Protein AF-0000000086527518 (afdb_homodimer)

Secondary structure (DSSP, 8-state):
----------GGGG----------------------------------S----PPP--SSS-HHHHHHHHHHHHHHS--BTTB--TTTTTHHHHHHHHTTSTGGGTGGGTTS-TT--SHHHHHHHTT--HHHHHHHHHHHHHHHHHHHHSS-GGGS-HHHHHHHHHHHHTT-S---SS-HHHHHHHHHHHHHHHHHS-GGGT-SGGGHHHHHHT-TTTSS-HHHHHHHHTS--S-----------/------------------------------------------------SS---PPP--SSS-HHHHHHHHHHHHHHS--BTTB--TTTTTHHHHHHHHTTSTGGGTGGGTT--TT--SHHHHHHHTT--HHHHHHHHHHHHHHHHHHHHSS-GGGS-HHHHHHHHHHHHTT-S---SS-HHHHHHHHHHHHHHHHHS-GGGT-SGGGHHHHHHT-TTTSS-HHHHHHHHTS--S-----------

Solvent-accessible surface area (backbone atoms only — not comparable to full-atom values): 28720 Å² total; per-residue (Å²): 135,86,81,78,83,85,77,86,76,82,77,74,72,72,72,61,71,46,54,46,79,71,82,68,85,77,73,76,81,73,75,78,73,82,78,78,79,82,87,75,80,76,80,80,75,83,76,63,85,80,52,29,69,44,81,84,77,69,84,69,47,51,72,70,53,43,43,35,48,46,48,48,37,33,66,65,36,49,62,54,90,79,41,78,16,25,50,78,18,26,15,54,50,15,48,37,54,45,52,74,34,57,60,20,70,41,62,42,62,78,64,53,49,90,61,55,72,48,61,69,43,58,35,51,74,68,71,41,33,54,48,50,41,51,56,42,31,53,54,26,47,28,52,42,26,33,74,75,70,70,37,44,55,55,74,47,56,70,71,58,44,48,51,52,54,35,26,19,60,73,49,66,43,85,51,53,98,40,62,36,37,52,40,40,45,49,53,53,49,44,42,54,48,14,34,67,36,64,46,52,56,40,4,6,44,89,36,46,52,41,38,67,73,62,39,53,65,44,79,33,55,53,53,56,37,58,62,44,62,74,43,67,57,83,66,68,61,80,77,81,72,78,70,83,122,136,86,78,78,84,80,83,74,77,82,74,94,87,83,80,78,76,78,77,76,79,76,82,82,76,85,85,76,73,82,72,77,77,79,74,77,76,78,84,71,76,70,78,75,69,83,72,60,87,79,55,80,69,74,81,83,77,68,84,69,48,51,72,70,54,42,43,36,49,44,47,51,37,31,68,65,36,50,61,51,81,72,40,79,16,24,52,77,19,26,15,54,52,14,48,39,52,46,53,74,35,57,60,21,69,40,62,43,63,77,63,53,51,93,58,54,72,49,59,68,44,58,33,51,74,67,72,41,33,54,46,50,40,51,58,43,32,54,53,26,47,28,52,41,26,32,75,76,70,70,35,44,54,55,74,48,55,70,71,56,43,47,50,52,54,35,27,18,59,72,50,67,43,82,50,53,99,41,62,35,36,52,38,40,45,49,53,52,50,45,42,54,49,14,35,67,37,63,46,56,56,42,4,7,43,90,36,47,52,40,39,66,74,63,38,52,65,44,78,33,56,53,54,57,37,58,63,42,62,75,42,68,58,81,73,66,72,78,75,78,74,77,71,84,121

Foldseek 3Di:
DDPDDDDPDDPPDPLDDLADDPPPPDPDPPPPDDDPDDPPPDDPPPPDVPRNHHDDDFDQDDPLLLLLLLLLQCLLFNDDPLFHGLNVQQLSVLVSLVCVDVQQVCNCVVVPPPPPPDLVVVCVVVVHGNSRLSVQQQVQLQVLCCVPPVGGLSPDDSVVVVVSLVCLCVQNRPTDPDRSNSSSRSSSVSSVCQQQDDCVSRGRPLVGVCVSVQHAPSVHHPVVSVVCVVPPPVPDDPPPPPPPD/DDDPDDPPPPDDDDCPDDPPVDDPDDPDDPPPDPPPPDPPPPPPPPQDPPNPPDDDDFDQDDPLLLLLLLLLQCLLFNDDPLFHGLNVQQLSVLVSLVCVDVQQVCNCVVVPPPPPPDLVVVCVVVVHGNSRLSVQQQVQLQVLCCVPPVGGLSPDDSVVVVVSLVCLCVQNRPTDPDRSNSSSRSSSVSSVCQQQDDCVSRGRPLVGVCVSVQHAPSVYHPVVSVVCVVPPPVPDDPPPPPPDD

Organism: NCBI:txid488447

InterPro domains:
  IPR006311 Twin-arginine translocation pathway, signal sequence [PS51318] (1-41)
  IPR027056 Gluconate 2-dehydrogenase subunit 3 [PF13618] (63-217)

Sequence (490 aa):
MSTPPDKPNSRRRFLRTSVALVPIASVAGCDLRSSSPSATTGNAPGASANAERAPYKPTFFDAKEWAFVQAAVDRLIPADAEGPGALESGVPEFIDRQMETPYAHGATWYMQGPFQQGVPELGYQLKLVPRDIYRLGIAAVNRYCEKTHGKAFADLDAPTRDTVLGALEKGGAQIDDVPPGVFFGQLLQNTREGYFCDPVHGGNHDMAAWKMIGFPGARADFMDFVNQNGKSYPYGPVSINGERSMSTPPDKPNSRRRFLRTSVALVPIASVAGCDLRSSSPSATTGNAPGASANAERAPYKPTFFDAKEWAFVQAAVDRLIPADAEGPGALESGVPEFIDRQMETPYAHGATWYMQGPFQQGVPELGYQLKLVPRDIYRLGIAAVNRYCEKTHGKAFADLDAPTRDTVLGALEKGGAQIDDVPPGVFFGQLLQNTREGYFCDPVHGGNHDMAAWKMIGFPGARADFMDFVNQNGKSYPYGPVSINGERS

Radius of gyration: 26.83 Å; Cα contacts (8 Å, |Δi|>4): 568; chains: 2; bounding box: 73×101×74 Å

pLDDT: mean 70.13, std 29.2, range [19.56, 98.94]

Structure (mmCIF, N/CA/C/O backbone):
data_AF-0000000086527518-model_v1
#
loop_
_entity.id
_entity.type
_entity.pdbx_description
1 polymer 'Gluconate 2-dehydrogenase subunit 3 family protein'
#
loop_
_atom_site.group_PDB
_atom_site.id
_atom_site.type_symbol
_atom_site.label_atom_id
_atom_site.label_alt_id
_atom_site.label_comp_id
_atom_site.label_asym_id
_atom_site.label_entity_id
_atom_site.label_seq_id
_atom_site.pdbx_PDB_ins_code
_atom_site.Cartn_x
_atom_site.Cartn_y
_atom_site.Cartn_z
_atom_site.occupancy
_atom_site.B_iso_or_equiv
_atom_site.auth_seq_id
_atom_site.auth_comp_id
_atom_site.auth_asym_id
_atom_site.auth_atom_id
_atom_site.pdbx_PDB_model_num
ATOM 1 N N . MET A 1 1 ? -40.781 20.953 40.094 1 28.11 1 MET A N 1
ATOM 2 C CA . MET A 1 1 ? -40.688 19.516 39.875 1 28.11 1 MET A CA 1
ATOM 3 C C . MET A 1 1 ? -39.312 19.156 39.281 1 28.11 1 MET A C 1
ATOM 5 O O . MET A 1 1 ? -38.969 19.672 38.219 1 28.11 1 MET A O 1
ATOM 9 N N . SER A 1 2 ? -38.219 18.625 40.031 1 30.77 2 SER A N 1
ATOM 10 C CA . SER A 1 2 ? -36.75 18.703 40.125 1 30.77 2 SER A CA 1
ATOM 11 C C . SER A 1 2 ? -36.062 17.812 39.094 1 30.77 2 SER A C 1
ATOM 13 O O . SER A 1 2 ? -36.125 16.594 39.188 1 30.77 2 SER A O 1
ATOM 15 N N . THR A 1 3 ? -36.094 18.172 37.719 1 32.34 3 THR A N 1
ATOM 16 C CA . THR A 1 3 ? -35.719 17.266 36.625 1 32.34 3 THR A CA 1
ATOM 17 C C . THR A 1 3 ? -34.25 16.812 36.812 1 32.34 3 THR A C 1
ATOM 19 O O . THR A 1 3 ? -33.375 17.641 36.969 1 32.34 3 THR A O 1
ATOM 22 N N . PRO A 1 4 ? -33.938 15.461 37.188 1 34.06 4 PRO A N 1
ATOM 23 C CA . PRO A 1 4 ? -32.719 14.82 37.625 1 34.06 4 PRO A CA 1
ATOM 24 C C . PRO A 1 4 ? -31.594 14.922 36.562 1 34.06 4 PRO A C 1
ATOM 26 O O . PRO A 1 4 ? -31.875 14.93 35.375 1 34.06 4 PRO A O 1
ATOM 29 N N . PRO A 1 5 ? -30.328 15.516 36.844 1 32.53 5 PRO A N 1
ATOM 30 C CA . PRO A 1 5 ? -29.156 15.844 36.031 1 32.53 5 PRO A CA 1
ATOM 31 C C . PRO A 1 5 ? -28.5 14.617 35.406 1 32.53 5 PRO A C 1
ATOM 33 O O . PRO A 1 5 ? -28.422 13.57 36.062 1 32.53 5 PRO A O 1
ATOM 36 N N . ASP A 1 6 ? -28.781 14.227 34.031 1 29.5 6 ASP A N 1
ATOM 37 C CA . ASP A 1 6 ? -28.344 13.086 33.25 1 29.5 6 ASP A CA 1
ATOM 38 C C . ASP A 1 6 ? -26.828 12.906 33.344 1 29.5 6 ASP A C 1
ATOM 40 O O . ASP A 1 6 ? -26.078 13.836 33.031 1 29.5 6 ASP A O 1
ATOM 44 N N . LYS A 1 7 ? -26.281 11.969 34.188 1 30.14 7 LYS A N 1
ATOM 45 C CA . LYS A 1 7 ? -24.953 11.539 34.625 1 30.14 7 LYS A CA 1
ATOM 46 C C . LYS A 1 7 ? -24.094 11.18 33.406 1 30.14 7 LYS A C 1
ATOM 48 O O . LYS A 1 7 ? -24.531 10.477 32.5 1 30.14 7 LYS A O 1
ATOM 53 N N . PRO A 1 8 ? -22.906 11.922 33.125 1 31.11 8 PRO A N 1
ATOM 54 C CA . PRO A 1 8 ? -21.891 11.828 32.094 1 31.11 8 PRO A CA 1
ATOM 55 C C . PRO A 1 8 ? -21.125 10.5 32.125 1 31.11 8 PRO A C 1
ATOM 57 O O . PRO A 1 8 ? -20.5 10.172 33.125 1 31.11 8 PRO A O 1
ATOM 60 N N . ASN A 1 9 ? -21.859 9.289 31.672 1 25.02 9 ASN A N 1
ATOM 61 C CA . ASN A 1 9 ? -21.297 7.945 31.766 1 25.02 9 ASN A CA 1
ATOM 62 C C . ASN A 1 9 ? -19.812 7.934 31.422 1 25.02 9 ASN A C 1
ATOM 64 O O . ASN A 1 9 ? -19.312 8.867 30.797 1 25.02 9 ASN A O 1
ATOM 68 N N . SER A 1 10 ? -19.156 6.742 31.766 1 26.62 10 SER A N 1
ATOM 69 C CA . SER A 1 10 ? -17.938 6.055 32.188 1 26.62 10 SER A CA 1
ATOM 70 C C . SER A 1 10 ? -17.016 5.789 30.984 1 26.62 10 SER A C 1
ATOM 72 O O . SER A 1 10 ? -16.484 4.688 30.844 1 26.62 10 SER A O 1
ATOM 74 N N . ARG A 1 11 ? -16.938 6.695 29.969 1 23.25 11 ARG A N 1
ATOM 75 C CA . ARG A 1 11 ? -16.203 6.312 28.766 1 23.25 11 ARG A CA 1
ATOM 76 C C . ARG A 1 11 ? -14.805 5.82 29.109 1 23.25 11 ARG A C 1
ATOM 78 O O . ARG A 1 11 ? -14.258 4.961 28.422 1 23.25 11 ARG A O 1
ATOM 85 N N . ARG A 1 12 ? -14.086 6.496 30 1 23.97 12 ARG A N 1
ATOM 86 C CA . ARG A 1 12 ? -12.648 6.594 29.734 1 23.97 12 ARG A CA 1
ATOM 87 C C . ARG A 1 12 ? -11.906 5.402 30.312 1 23.97 12 ARG A C 1
ATOM 89 O O . ARG A 1 12 ? -10.672 5.387 30.344 1 23.97 12 ARG A O 1
ATOM 96 N N . ARG A 1 13 ? -12.617 4.461 31.016 1 23.67 13 ARG A N 1
ATOM 97 C CA . ARG A 1 13 ? -11.711 3.852 31.984 1 23.67 13 ARG A CA 1
ATOM 98 C C . ARG A 1 13 ? -10.625 3.041 31.281 1 23.67 13 ARG A C 1
ATOM 100 O O . ARG A 1 13 ? -9.648 2.633 31.906 1 23.67 13 ARG A O 1
ATOM 107 N N . PHE A 1 14 ? -11.117 2.531 30.094 1 20.95 14 PHE A N 1
ATOM 108 C CA . PHE A 1 14 ? -10.539 1.222 29.812 1 20.95 14 PHE A CA 1
ATOM 109 C C . PHE A 1 14 ? -9.047 1.342 29.5 1 20.95 14 PHE A C 1
ATOM 111 O O . PHE A 1 14 ? -8.398 0.352 29.156 1 20.95 14 PHE A O 1
ATOM 118 N N . LEU A 1 15 ? -8.414 2.465 29.75 1 21.92 15 LEU A N 1
ATOM 119 C CA . LEU A 1 15 ? -7.195 2.623 28.953 1 21.92 15 LEU A CA 1
ATOM 120 C C . LEU A 1 15 ? -6.09 1.717 29.484 1 21.92 15 LEU A C 1
ATOM 122 O O . LEU A 1 15 ? -5.246 2.152 30.266 1 21.92 15 LEU A O 1
ATOM 126 N N . ARG A 1 16 ? -6.5 0.482 29.875 1 23.45 16 ARG A N 1
ATOM 127 C CA . ARG A 1 16 ? -5.492 -0.31 30.562 1 23.45 16 ARG A CA 1
ATOM 128 C C . ARG A 1 16 ? -4.176 -0.316 29.797 1 23.45 16 ARG A C 1
ATOM 130 O O . ARG A 1 16 ? -4.164 -0.185 28.578 1 23.45 16 ARG A O 1
ATOM 137 N N . THR A 1 17 ? -3.055 -0.355 30.531 1 22.8 17 THR A N 1
ATOM 138 C CA . THR A 1 17 ? -1.632 -0.038 30.562 1 22.8 17 THR A CA 1
ATOM 139 C C . THR A 1 17 ? -0.834 -1.02 29.719 1 22.8 17 THR A C 1
ATOM 141 O O . THR A 1 17 ? 0.375 -0.858 29.531 1 22.8 17 THR A O 1
ATOM 144 N N . SER A 1 18 ? -1.69 -1.906 28.984 1 21.02 18 SER A N 1
ATOM 145 C CA . SER A 1 18 ? -0.778 -3.043 28.922 1 21.02 18 SER A CA 1
ATOM 146 C C . SER A 1 18 ? 0.375 -2.781 27.969 1 21.02 18 SER A C 1
ATOM 148 O O . SER A 1 18 ? 0.159 -2.572 26.766 1 21.02 18 SER A O 1
ATOM 150 N N . VAL A 1 19 ? 1.29 -1.984 28.25 1 22.05 19 VAL A N 1
ATOM 151 C CA . VAL A 1 19 ? 2.361 -1.503 27.391 1 22.05 19 VAL A CA 1
ATOM 152 C C . VAL A 1 19 ? 3.293 -2.658 27.031 1 22.05 19 VAL A C 1
ATOM 154 O O . VAL A 1 19 ? 3.893 -3.281 27.906 1 22.05 19 VAL A O 1
ATOM 157 N N . ALA A 1 20 ? 2.803 -3.289 25.969 1 20.39 20 ALA A N 1
ATOM 158 C CA . ALA A 1 20 ? 3.561 -4.469 25.547 1 20.39 20 ALA A CA 1
ATOM 159 C C . ALA A 1 20 ? 5.004 -4.105 25.219 1 20.39 20 ALA A C 1
ATOM 161 O O . ALA A 1 20 ? 5.293 -2.969 24.844 1 20.39 20 ALA A O 1
ATOM 162 N N . LEU A 1 21 ? 5.797 -5.004 25.5 1 21.69 21 LEU A N 1
ATOM 163 C CA . LEU A 1 21 ? 7.215 -5.211 25.766 1 21.69 21 LEU A CA 1
ATOM 164 C C . LEU A 1 21 ? 8.016 -5.199 24.469 1 21.69 21 LEU A C 1
ATOM 166 O O . LEU A 1 21 ? 7.66 -5.879 23.5 1 21.69 21 LEU A O 1
ATOM 170 N N . VAL A 1 22 ? 8.195 -3.994 23.984 1 22.66 22 VAL A N 1
ATOM 171 C CA . VAL A 1 22 ? 8.906 -3.779 22.719 1 22.66 22 VAL A CA 1
ATOM 172 C C . VAL A 1 22 ? 10.242 -4.523 22.75 1 22.66 22 VAL A C 1
ATOM 174 O O . VAL A 1 22 ? 11.055 -4.324 23.672 1 22.66 22 VAL A O 1
ATOM 177 N N . PRO A 1 23 ? 10.359 -5.477 22.062 1 22.19 23 PRO A N 1
ATOM 178 C CA . PRO A 1 23 ? 11.562 -6.281 22.25 1 22.19 23 PRO A CA 1
ATOM 179 C C . PRO A 1 23 ? 12.82 -5.598 21.719 1 22.19 23 PRO A C 1
ATOM 181 O O . PRO A 1 23 ? 12.844 -5.129 20.578 1 22.19 23 PRO A O 1
ATOM 184 N N . ILE A 1 24 ? 13.438 -4.707 22.406 1 21.48 24 ILE A N 1
ATOM 185 C CA . ILE A 1 24 ? 14.555 -3.846 22.047 1 21.48 24 ILE A CA 1
ATOM 186 C C . ILE A 1 24 ? 15.789 -4.695 21.766 1 21.48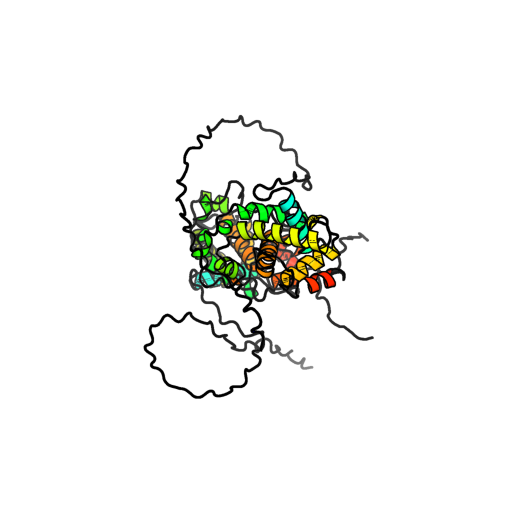 24 ILE A C 1
ATOM 188 O O . ILE A 1 24 ? 16.125 -5.598 22.547 1 21.48 24 ILE A O 1
ATOM 192 N N . ALA A 1 25 ? 16.125 -4.719 20.547 1 21.58 25 ALA A N 1
ATOM 193 C CA . ALA A 1 25 ? 17.297 -5.523 20.203 1 21.58 25 ALA A CA 1
ATOM 194 C C . ALA A 1 25 ? 18.5 -5.086 21.016 1 21.58 25 ALA A C 1
ATOM 196 O O . ALA A 1 25 ? 18.641 -3.908 21.344 1 21.58 25 ALA A O 1
ATOM 197 N N . SER A 1 26 ? 19.156 -6.105 21.781 1 22.83 26 SER A N 1
ATOM 198 C CA . SER A 1 26 ? 20.062 -6.379 22.891 1 22.83 26 SER A CA 1
ATOM 199 C C . SER A 1 26 ? 21.484 -5.953 22.562 1 22.83 26 SER A C 1
ATOM 201 O O . SER A 1 26 ? 22.094 -6.469 21.625 1 22.83 26 SER A O 1
ATOM 203 N N . VAL A 1 27 ? 21.703 -4.793 22.328 1 23.39 27 VAL A N 1
ATOM 204 C CA . VAL A 1 27 ? 23.094 -4.652 21.906 1 23.39 27 VAL A CA 1
ATOM 205 C C . VAL A 1 27 ? 24.016 -5.207 22.969 1 23.39 27 VAL A C 1
ATOM 207 O O . VAL A 1 27 ? 25.156 -5.594 22.688 1 23.39 27 VAL A O 1
ATOM 210 N N . ALA A 1 28 ? 23.891 -4.941 24.234 1 23.72 28 ALA A N 1
ATOM 211 C CA . ALA A 1 28 ? 25.078 -4.699 25.062 1 23.72 28 ALA A CA 1
ATOM 212 C C . ALA A 1 28 ? 25.781 -6.008 25.422 1 23.72 28 ALA A C 1
ATOM 214 O O . ALA A 1 28 ? 25.141 -7.059 25.484 1 23.72 28 ALA A O 1
ATOM 215 N N . GLY A 1 29 ? 27.266 -6.262 25.297 1 23.89 29 GLY A N 1
ATOM 216 C CA . GLY A 1 29 ? 28.25 -7.297 25.594 1 23.89 29 GLY A CA 1
ATOM 217 C C . GLY A 1 29 ? 28.141 -7.816 27.016 1 23.89 29 GLY A C 1
ATOM 218 O O . GLY A 1 29 ? 29.078 -8.453 27.516 1 23.89 29 GLY A O 1
ATOM 219 N N . CYS A 1 30 ? 26.922 -8.023 27.594 1 22.03 30 CYS A N 1
ATOM 220 C CA . CYS A 1 30 ? 27.047 -8.359 29 1 22.03 30 CYS A CA 1
ATOM 221 C C . CYS A 1 30 ? 27.781 -9.68 29.188 1 22.03 30 CYS A C 1
ATOM 223 O O . CYS A 1 30 ? 27.594 -10.617 28.422 1 22.03 30 CYS A O 1
ATOM 225 N N . ASP A 1 31 ? 28.953 -9.617 29.844 1 24.2 31 ASP A N 1
ATOM 226 C CA . ASP A 1 31 ? 29.719 -10.719 30.422 1 24.2 31 ASP A CA 1
ATOM 227 C C . ASP A 1 31 ? 28.828 -11.648 31.234 1 24.2 31 ASP A C 1
ATOM 229 O O . ASP A 1 31 ? 29.312 -12.438 32.031 1 24.2 31 ASP A O 1
ATOM 233 N N . LEU A 1 32 ? 27.547 -11.703 31.078 1 19.56 32 LEU A N 1
ATOM 234 C CA . LEU A 1 32 ? 26.938 -12.414 32.188 1 19.56 32 LEU A CA 1
ATOM 235 C C . LEU A 1 32 ? 27.328 -13.891 32.188 1 19.56 32 LEU A C 1
ATOM 237 O O . LEU A 1 32 ? 27.156 -14.562 31.156 1 19.56 32 LEU A O 1
ATOM 241 N N . ARG A 1 33 ? 28.297 -14.219 33.062 1 24.94 33 ARG A N 1
ATOM 242 C CA . ARG A 1 33 ? 28.688 -15.547 33.531 1 24.94 33 ARG A CA 1
ATOM 243 C C . ARG A 1 33 ? 27.453 -16.438 33.719 1 24.94 33 ARG A C 1
ATOM 245 O O . ARG A 1 33 ? 26.344 -15.945 33.875 1 24.94 33 ARG A O 1
ATOM 252 N N . SER A 1 34 ? 27.484 -17.922 33.719 1 22.2 34 SER A N 1
ATOM 253 C CA . SER A 1 34 ? 26.938 -19.266 33.531 1 22.2 34 SER A CA 1
ATOM 254 C C . SER A 1 34 ? 25.891 -19.578 34.594 1 22.2 34 SER A C 1
ATOM 256 O O . SER A 1 34 ? 25.359 -20.688 34.625 1 22.2 34 SER A O 1
ATOM 258 N N . SER A 1 35 ? 25.297 -18.578 35.438 1 23.95 35 SER A N 1
ATOM 259 C CA . SER A 1 35 ? 24.828 -19.406 36.531 1 23.95 35 SER A CA 1
ATOM 260 C C . SER A 1 35 ? 23.641 -20.266 36.125 1 23.95 35 SER A C 1
ATOM 262 O O . SER A 1 35 ? 22.906 -19.922 35.188 1 23.95 35 SER A O 1
ATOM 264 N N . SER A 1 36 ? 23.453 -21.531 36.625 1 24.36 36 SER A N 1
ATOM 265 C CA . SER A 1 36 ? 22.688 -22.75 36.438 1 24.36 36 SER A CA 1
ATOM 266 C C . SER A 1 36 ? 21.203 -22.516 36.719 1 24.36 36 SER A C 1
ATOM 268 O O . SER A 1 36 ? 20.422 -23.469 36.781 1 24.36 36 SER A O 1
ATOM 270 N N . PRO A 1 37 ? 20.516 -21.297 36.438 1 23.81 37 PRO A N 1
ATOM 271 C CA . PRO A 1 37 ? 19.359 -21.344 37.312 1 23.81 37 PRO A CA 1
ATOM 272 C C . PRO A 1 37 ? 18.375 -22.453 36.938 1 23.81 37 PRO A C 1
ATOM 274 O O . PRO A 1 37 ? 18.375 -22.922 35.812 1 23.81 37 PRO A O 1
ATOM 277 N N . SER A 1 38 ? 17.531 -22.953 37.875 1 24.88 38 SER A N 1
ATOM 278 C CA . SER A 1 38 ? 16.531 -24.016 38.094 1 24.88 38 SER A CA 1
ATOM 279 C C . SER A 1 38 ? 15.266 -23.734 37.281 1 24.88 38 SER A C 1
ATOM 281 O O . SER A 1 38 ? 14.859 -22.578 37.125 1 24.88 38 SER A O 1
ATOM 283 N N . ALA A 1 39 ? 14.656 -24.688 36.469 1 26.84 39 ALA A N 1
ATOM 284 C CA . ALA A 1 39 ? 13.602 -24.922 35.469 1 26.84 39 ALA A CA 1
ATOM 285 C C . ALA A 1 39 ? 12.234 -24.562 36.062 1 26.84 39 ALA A C 1
ATOM 287 O O . ALA A 1 39 ? 11.422 -25.438 36.344 1 26.84 39 ALA A O 1
ATOM 288 N N . THR A 1 40 ? 11.992 -23.312 36.719 1 24.95 40 THR A N 1
ATOM 289 C CA . THR A 1 40 ? 10.633 -23.312 37.25 1 24.95 40 THR A CA 1
ATOM 290 C C . THR A 1 40 ? 9.609 -23.203 36.125 1 24.95 40 THR A C 1
ATOM 292 O O . THR A 1 40 ? 9.82 -22.469 35.156 1 24.95 40 THR A O 1
ATOM 295 N N . THR A 1 41 ? 8.508 -24.047 35.969 1 26.3 41 THR A N 1
ATOM 296 C CA . THR A 1 41 ? 7.371 -24.406 35.125 1 26.3 41 THR A CA 1
ATOM 297 C C . THR A 1 41 ? 6.383 -23.25 35.031 1 26.3 41 THR A C 1
ATOM 299 O O . THR A 1 41 ? 5.234 -23.453 34.625 1 26.3 41 THR A O 1
ATOM 302 N N . GLY A 1 42 ? 6.824 -21.953 34.875 1 24.19 42 GLY A N 1
ATOM 303 C CA . GLY A 1 42 ? 5.762 -20.969 35.094 1 24.19 42 GLY A CA 1
ATOM 304 C C . GLY A 1 42 ? 4.68 -21.031 34.031 1 24.19 42 GLY A C 1
ATOM 305 O O . GLY A 1 42 ? 4.906 -21.562 32.938 1 24.19 42 GLY A O 1
ATOM 306 N N . ASN A 1 43 ? 3.309 -20.984 34.406 1 27.08 43 ASN A N 1
ATOM 307 C CA . ASN A 1 43 ? 1.975 -20.922 33.812 1 27.08 43 ASN A CA 1
ATOM 308 C C . ASN A 1 43 ? 1.852 -19.75 32.812 1 27.08 43 ASN A C 1
ATOM 310 O O . ASN A 1 43 ? 2.053 -18.594 33.188 1 27.08 43 ASN A O 1
ATOM 314 N N . ALA A 1 44 ? 2.041 -19.984 31.5 1 28.59 44 ALA A N 1
ATOM 315 C CA . ALA A 1 44 ? 1.973 -19.031 30.391 1 28.59 44 ALA A CA 1
ATOM 316 C C . ALA A 1 44 ? 0.641 -18.281 30.406 1 28.59 44 ALA A C 1
ATOM 318 O O . ALA A 1 44 ? -0.42 -18.906 30.25 1 28.59 44 ALA A O 1
ATOM 319 N N . PRO A 1 45 ? 0.456 -17.141 31.141 1 28.38 45 PRO A N 1
ATOM 320 C CA . PRO A 1 45 ? -0.833 -16.438 31.094 1 28.38 45 PRO A CA 1
ATOM 321 C C . PRO A 1 45 ? -1.281 -16.125 29.672 1 28.38 45 PRO A C 1
ATOM 323 O O . PRO A 1 45 ? -0.448 -16.016 28.766 1 28.38 45 PRO A O 1
ATOM 326 N N . GLY A 1 46 ? -2.471 -16.531 29.172 1 27.23 46 GLY A N 1
ATOM 327 C CA . GLY A 1 46 ? -3.229 -16.172 27.984 1 27.23 46 GLY A CA 1
ATOM 328 C C . GLY A 1 46 ? -3.203 -14.688 27.688 1 27.23 46 GLY A C 1
ATOM 329 O O . GLY A 1 46 ? -3.811 -13.891 28.406 1 27.23 46 GLY A O 1
ATOM 330 N N . ALA A 1 47 ? -2.156 -14.07 27.234 1 31.05 47 ALA A N 1
ATOM 331 C CA . ALA A 1 47 ? -2.025 -12.648 26.906 1 31.05 47 ALA A CA 1
ATOM 332 C C . ALA A 1 47 ? -3.166 -12.188 26 1 31.05 47 ALA A C 1
ATOM 334 O O . ALA A 1 47 ? -3.43 -12.797 24.953 1 31.05 47 ALA A O 1
ATOM 335 N N . SER A 1 48 ? -4.277 -11.703 26.5 1 32.5 48 SER A N 1
ATOM 336 C CA . SER A 1 48 ? -5.391 -11 25.875 1 32.5 48 SER A CA 1
ATOM 337 C C . SER A 1 48 ? -4.922 -10.164 24.688 1 32.5 48 SER A C 1
ATOM 339 O O . SER A 1 48 ? -3.922 -9.445 24.781 1 32.5 48 SER A O 1
ATOM 341 N N . ALA A 1 49 ? -5.23 -10.445 23.438 1 34.34 49 ALA A N 1
ATOM 342 C CA . ALA A 1 49 ? -4.918 -9.938 22.109 1 34.34 49 ALA A CA 1
ATOM 343 C C . ALA A 1 49 ? -4.879 -8.414 22.094 1 34.34 49 ALA A C 1
ATOM 345 O O . ALA A 1 49 ? -4.453 -7.809 21.109 1 34.34 49 ALA A O 1
ATOM 346 N N . ASN A 1 50 ? -5.809 -7.672 22.781 1 36.84 50 ASN A N 1
ATOM 347 C CA . ASN A 1 50 ? -5.723 -6.219 22.781 1 36.84 50 ASN A CA 1
ATOM 348 C C . ASN A 1 50 ? -4.473 -5.734 23.516 1 36.84 50 ASN A C 1
ATOM 350 O O . ASN A 1 50 ? -4.559 -5.246 24.641 1 36.84 50 ASN A O 1
ATOM 354 N N . ALA A 1 51 ? -3.523 -6.371 23.734 1 42.38 51 ALA A N 1
ATOM 355 C CA . ALA A 1 51 ? -2.365 -5.914 24.5 1 42.38 51 ALA A CA 1
ATOM 356 C C . ALA A 1 51 ? -1.975 -4.492 24.109 1 42.38 51 ALA A C 1
ATOM 358 O O . ALA A 1 51 ? -1.905 -4.164 22.922 1 42.38 51 ALA A O 1
ATOM 359 N N . GLU A 1 52 ? -2.33 -3.439 24.844 1 54.69 52 GLU A N 1
ATOM 360 C CA . GLU A 1 52 ? -2.01 -2.023 24.703 1 54.69 52 GLU A CA 1
ATOM 361 C C . GLU A 1 52 ? -0.606 -1.834 24.125 1 54.69 52 GLU A C 1
ATOM 363 O O . GLU A 1 52 ? 0.382 -2.205 24.766 1 54.69 52 GLU A O 1
ATOM 368 N N . ARG A 1 53 ? -0.529 -1.891 22.797 1 69.19 53 ARG A N 1
ATOM 369 C CA . ARG A 1 53 ? 0.747 -1.595 22.156 1 69.19 53 ARG A CA 1
ATOM 370 C C . ARG A 1 53 ? 1.398 -0.362 22.781 1 69.19 53 ARG A C 1
ATOM 372 O O . ARG A 1 53 ? 0.723 0.633 23.047 1 69.19 53 ARG A O 1
ATOM 379 N N . ALA A 1 54 ? 2.627 -0.614 23.281 1 77.06 54 ALA A N 1
ATOM 380 C CA . ALA A 1 54 ? 3.375 0.545 23.75 1 77.06 54 ALA A CA 1
ATOM 381 C C . ALA A 1 54 ? 3.338 1.683 22.734 1 77.06 54 ALA A C 1
ATOM 383 O O . ALA A 1 54 ? 3.361 1.444 21.531 1 77.06 54 ALA A O 1
ATOM 384 N N . PRO A 1 55 ? 3.195 2.842 23.266 1 88.25 55 PRO A N 1
ATOM 385 C CA . PRO A 1 55 ? 3.158 3.982 22.359 1 88.25 55 PRO A CA 1
ATOM 386 C C . PRO A 1 55 ? 4.426 4.105 21.516 1 88.25 55 PRO A C 1
ATOM 388 O O . PRO A 1 55 ? 5.535 3.963 22.031 1 88.25 55 PRO A O 1
ATOM 391 N N . TYR A 1 56 ? 4.227 4.238 20.344 1 94.06 56 TYR A N 1
ATOM 392 C CA . TYR A 1 56 ? 5.324 4.449 19.406 1 94.06 56 TYR A CA 1
ATOM 393 C C . TYR A 1 56 ? 5.984 5.805 19.625 1 94.06 56 TYR A C 1
ATOM 395 O O . TYR A 1 56 ? 5.297 6.812 19.828 1 94.06 56 TYR A O 1
ATOM 403 N N . LYS A 1 57 ? 7.332 5.836 19.625 1 95.25 57 LYS A N 1
ATOM 404 C CA . LYS A 1 57 ? 8.102 7.074 19.688 1 95.25 57 LYS A CA 1
ATOM 405 C C . LYS A 1 57 ? 8.711 7.406 18.328 1 95.25 57 LYS A C 1
ATOM 407 O O . LYS A 1 57 ? 9.617 6.711 17.875 1 95.25 57 LYS A O 1
ATOM 412 N N . PRO A 1 58 ? 8.312 8.477 17.734 1 97.25 58 PRO A N 1
ATOM 413 C CA . PRO A 1 58 ? 8.836 8.805 16.406 1 97.25 58 PRO A CA 1
ATOM 414 C C . PRO A 1 58 ? 10.328 9.102 16.422 1 97.25 58 PRO A C 1
ATOM 416 O O . PRO A 1 58 ? 10.852 9.641 17.391 1 97.25 58 PRO A O 1
ATOM 419 N N . THR A 1 59 ? 11.008 8.805 15.344 1 96.75 59 THR A N 1
ATOM 420 C CA . THR A 1 59 ? 12.438 9.055 15.211 1 96.75 59 THR A CA 1
ATOM 421 C C . THR A 1 59 ? 12.695 10.258 14.305 1 96.75 59 THR A C 1
ATOM 423 O O . THR A 1 59 ? 13.703 10.945 14.453 1 96.75 59 THR A O 1
ATOM 426 N N . PHE A 1 60 ? 11.875 10.492 13.414 1 97.81 60 PHE A N 1
ATOM 427 C CA . PHE A 1 60 ? 12.055 11.578 12.461 1 97.81 60 PHE A CA 1
ATOM 428 C C . PHE A 1 60 ? 11.375 12.852 12.953 1 97.81 60 PHE A C 1
ATOM 430 O O . PHE A 1 60 ? 11.984 13.922 12.969 1 97.81 60 PHE A O 1
ATOM 437 N N . PHE A 1 61 ? 10.133 12.742 13.336 1 98.62 61 PHE A N 1
ATOM 438 C CA . PHE A 1 61 ? 9.352 13.914 13.711 1 98.62 61 PHE A CA 1
ATOM 439 C C . PHE A 1 61 ? 9.672 14.336 15.141 1 98.62 61 PHE A C 1
ATOM 441 O O . PHE A 1 61 ? 9.805 13.492 16.031 1 98.62 61 PHE A O 1
ATOM 448 N N . ASP A 1 62 ? 9.789 15.578 15.328 1 98.38 62 ASP A N 1
ATOM 449 C CA . ASP A 1 62 ? 9.828 16.062 16.703 1 98.38 62 ASP A CA 1
ATOM 450 C C . ASP A 1 62 ? 8.422 16.109 17.312 1 98.38 62 ASP A C 1
ATOM 452 O O . ASP A 1 62 ? 7.449 15.719 16.656 1 98.38 62 ASP A O 1
ATOM 456 N N . ALA A 1 63 ? 8.305 16.516 18.516 1 98 63 ALA A N 1
ATOM 457 C CA . ALA A 1 63 ? 7.047 16.422 19.25 1 98 63 ALA A CA 1
ATOM 458 C C . ALA A 1 63 ? 5.949 17.234 18.578 1 98 63 ALA A C 1
ATOM 460 O O . ALA A 1 63 ? 4.805 16.797 18.484 1 98 63 ALA A O 1
ATOM 461 N N . LYS A 1 64 ? 6.266 18.484 18.188 1 98.06 64 LYS A N 1
ATOM 462 C CA . LYS A 1 64 ? 5.281 19.344 17.547 1 98.06 64 LYS A CA 1
ATOM 463 C C . LYS A 1 64 ? 4.855 18.781 16.203 1 98.06 64 LYS A C 1
ATOM 465 O O . LYS A 1 64 ? 3.668 18.766 15.867 1 98.06 64 LYS A O 1
ATOM 470 N N . GLU A 1 65 ? 5.797 18.328 15.438 1 98.81 65 GLU A N 1
ATOM 471 C CA . GLU A 1 65 ? 5.52 17.719 14.141 1 98.81 65 GLU A CA 1
ATOM 472 C C . GLU A 1 65 ? 4.68 16.453 14.281 1 98.81 65 GLU A C 1
ATOM 474 O O . GLU A 1 65 ? 3.779 16.203 13.484 1 98.81 65 GLU A O 1
ATOM 479 N N . TRP A 1 66 ? 5.027 15.711 15.281 1 98.69 66 TRP A N 1
ATOM 480 C CA . TRP A 1 66 ? 4.312 14.469 15.547 1 98.69 66 TRP A CA 1
ATOM 481 C C . TRP A 1 66 ? 2.85 14.742 15.875 1 98.69 66 TRP A C 1
ATOM 483 O O . TRP A 1 66 ? 1.955 14.07 15.359 1 98.69 66 TRP A O 1
ATOM 493 N N . ALA A 1 67 ? 2.652 15.727 16.703 1 98.69 67 ALA A N 1
ATOM 494 C CA . ALA A 1 67 ? 1.285 16.125 17.031 1 98.69 67 ALA A CA 1
ATOM 495 C C . ALA A 1 67 ? 0.519 16.547 15.789 1 98.69 67 ALA A C 1
ATOM 497 O O . ALA A 1 67 ? -0.663 16.234 15.641 1 98.69 67 ALA A O 1
ATOM 498 N N . PHE A 1 68 ? 1.196 17.266 14.914 1 98.94 68 PHE A N 1
ATOM 499 C CA . PHE A 1 68 ? 0.597 17.672 13.648 1 98.94 68 PHE A CA 1
ATOM 500 C C . PHE A 1 68 ? 0.173 16.469 12.828 1 98.94 68 PHE A C 1
ATOM 502 O O . PHE A 1 68 ? -0.967 16.391 12.367 1 98.94 68 PHE A O 1
ATOM 509 N N . VAL A 1 69 ? 1.087 15.5 12.602 1 98.88 69 VAL A N 1
ATOM 510 C CA . VAL A 1 69 ? 0.847 14.328 11.758 1 98.88 69 VAL A CA 1
ATOM 511 C C . VAL A 1 69 ? -0.323 13.523 12.32 1 98.88 69 VAL A C 1
ATOM 513 O O . VAL A 1 69 ? -1.206 13.094 11.57 1 98.88 69 VAL A O 1
ATOM 516 N N . GLN A 1 70 ? -0.351 13.359 13.609 1 98.69 70 GLN A N 1
ATOM 517 C CA . GLN A 1 70 ? -1.437 12.617 14.242 1 98.69 70 GLN A CA 1
ATOM 518 C C . GLN A 1 70 ? -2.781 13.297 14 1 98.69 70 GLN A C 1
ATOM 520 O O . GLN A 1 70 ? -3.754 12.641 13.625 1 98.69 70 GLN A O 1
ATOM 525 N N . ALA A 1 71 ? -2.781 14.586 14.203 1 98.75 71 ALA A N 1
ATOM 526 C CA . ALA A 1 71 ? -4.023 15.328 14.023 1 98.75 71 ALA A CA 1
ATOM 527 C C . ALA A 1 71 ? -4.473 15.297 12.562 1 98.75 71 ALA A C 1
ATOM 529 O O . ALA A 1 71 ? -5.668 15.18 12.281 1 98.75 71 ALA A O 1
ATOM 530 N N . ALA A 1 72 ? -3.545 15.422 11.664 1 98.56 72 ALA A N 1
ATOM 531 C CA . ALA A 1 72 ? -3.865 15.5 10.234 1 98.56 72 ALA A CA 1
ATOM 532 C C . ALA A 1 72 ? -4.414 14.172 9.727 1 98.56 72 ALA A C 1
ATOM 534 O O . ALA A 1 72 ? -5.453 14.141 9.062 1 98.56 72 ALA A O 1
ATOM 535 N N . VAL A 1 73 ? -3.756 13.016 10.023 1 97.69 73 VAL A N 1
ATOM 536 C CA . VAL A 1 73 ? -4.18 11.727 9.492 1 97.69 73 VAL A CA 1
ATOM 537 C C . VAL A 1 73 ? -5.535 11.344 10.078 1 97.69 73 VAL A C 1
ATOM 539 O O . VAL A 1 73 ? -6.34 10.68 9.422 1 97.69 73 VAL A O 1
ATOM 542 N N . ASP A 1 74 ? -5.789 11.812 11.328 1 96.81 74 ASP A N 1
ATOM 543 C CA . ASP A 1 74 ? -7.074 11.57 11.977 1 96.81 74 ASP A CA 1
ATOM 544 C C . ASP A 1 74 ? -8.219 12.195 11.18 1 96.81 74 ASP A C 1
ATOM 546 O O . ASP A 1 74 ? -9.32 11.641 11.133 1 96.81 74 ASP A O 1
ATOM 550 N N . ARG A 1 75 ? -7.961 13.305 10.578 1 95.94 75 ARG A N 1
ATOM 551 C CA . ARG A 1 75 ? -8.984 13.977 9.781 1 95.94 75 ARG A CA 1
ATOM 552 C C . ARG A 1 75 ? -9.078 13.375 8.383 1 95.94 75 ARG A C 1
ATOM 554 O O . ARG A 1 75 ? -10.164 13.312 7.801 1 95.94 75 ARG A O 1
ATOM 561 N N . LEU A 1 76 ? -7.961 12.961 7.852 1 94.12 76 LEU A N 1
ATOM 562 C CA . LEU A 1 76 ? -7.93 12.461 6.484 1 94.12 76 LEU A CA 1
ATOM 563 C C . LEU A 1 76 ? -8.672 11.133 6.375 1 94.12 76 LEU A C 1
ATOM 565 O O . LEU A 1 76 ? -9.383 10.891 5.395 1 94.12 76 LEU A O 1
ATOM 569 N N . ILE A 1 77 ? -8.469 10.234 7.328 1 90.56 77 ILE A N 1
ATOM 570 C CA . ILE A 1 77 ? -9.219 8.984 7.445 1 90.56 77 ILE A CA 1
ATOM 571 C C . ILE A 1 77 ? -9.688 8.805 8.883 1 90.56 77 ILE A C 1
ATOM 573 O O . ILE A 1 77 ? -9.023 8.133 9.68 1 90.56 77 ILE A O 1
ATOM 577 N N . PRO A 1 78 ? -10.836 9.352 9.188 1 91.56 78 PRO A N 1
ATOM 578 C CA . PRO A 1 78 ? -11.352 9.258 10.555 1 91.56 78 PRO A CA 1
ATOM 579 C C . PRO A 1 78 ? -11.914 7.875 10.883 1 91.56 78 PRO A C 1
ATOM 581 O O . PRO A 1 78 ? -12.273 7.121 9.969 1 91.56 78 PRO A O 1
ATOM 584 N N . ALA A 1 79 ? -11.883 7.559 12.078 1 87.56 79 ALA A N 1
ATOM 585 C CA . ALA A 1 79 ? -12.625 6.375 12.516 1 87.56 79 ALA A CA 1
ATOM 586 C C . ALA A 1 79 ? -14.125 6.555 12.273 1 87.56 79 ALA A C 1
ATOM 588 O O . ALA A 1 79 ? -14.648 7.664 12.391 1 87.56 79 ALA A O 1
ATOM 589 N N . ASP A 1 80 ? -14.703 5.445 11.891 1 81.56 80 ASP A N 1
ATOM 590 C CA . ASP A 1 80 ? -16.156 5.461 11.75 1 81.56 80 ASP A CA 1
ATOM 591 C C . ASP A 1 80 ? -16.766 4.113 12.141 1 81.56 80 ASP A C 1
ATOM 593 O O . ASP A 1 80 ? -16.094 3.295 12.781 1 81.56 80 ASP A O 1
ATOM 597 N N . ALA A 1 81 ? -18.031 3.975 11.922 1 75.25 81 ALA A N 1
ATOM 598 C CA . ALA A 1 81 ? -18.734 2.766 12.32 1 75.25 81 ALA A CA 1
ATOM 599 C C . ALA A 1 81 ? -18.203 1.543 11.578 1 75.25 81 ALA A C 1
ATOM 601 O O . ALA A 1 81 ? -18.328 0.414 12.062 1 75.25 81 ALA A O 1
ATOM 602 N N . GLU A 1 82 ? -17.562 1.805 10.539 1 70.62 82 GLU A N 1
ATOM 603 C CA . GLU A 1 82 ? -17.109 0.701 9.695 1 70.62 82 GLU A CA 1
ATOM 604 C C . GLU A 1 82 ? -15.734 0.197 10.141 1 70.62 82 GLU A C 1
ATOM 606 O O . GLU A 1 82 ? -15.367 -0.948 9.867 1 70.62 82 GLU A O 1
ATOM 611 N N . GLY A 1 83 ? -15.016 1.063 10.766 1 77.44 83 GLY A N 1
ATOM 612 C CA . GLY A 1 83 ? -13.711 0.57 11.195 1 77.44 83 GLY A CA 1
ATOM 613 C C . GLY A 1 83 ? -12.812 1.657 11.75 1 77.44 83 GLY A C 1
ATOM 614 O O . GLY A 1 83 ? -13.219 2.818 11.836 1 77.44 83 GLY A O 1
ATOM 615 N N . PRO A 1 84 ? -11.688 1.223 12.164 1 88.31 84 PRO A N 1
ATOM 616 C CA . PRO A 1 84 ? -10.734 2.188 12.719 1 88.31 84 PRO A CA 1
ATOM 617 C C . PRO A 1 84 ? -10.234 3.186 11.68 1 88.31 84 PRO A C 1
ATOM 619 O O . PRO A 1 84 ? -10.227 2.887 10.484 1 88.31 84 PRO A O 1
ATOM 622 N N . GLY A 1 85 ? -9.852 4.371 12.156 1 91.56 85 GLY A N 1
ATOM 623 C CA . GLY A 1 85 ? -9.266 5.391 11.305 1 91.56 85 GLY A CA 1
ATOM 624 C C . GLY A 1 85 ? -7.758 5.262 11.164 1 91.56 85 GLY A C 1
ATOM 625 O O . GLY A 1 85 ? -7.172 4.27 11.609 1 91.56 85 GLY A O 1
ATOM 626 N N . ALA A 1 86 ? -7.207 6.227 10.477 1 95.12 86 ALA A N 1
ATOM 627 C CA . ALA A 1 86 ? -5.773 6.242 10.195 1 95.12 86 ALA A CA 1
ATOM 628 C C . ALA A 1 86 ? -4.965 6.301 11.484 1 95.12 86 ALA A C 1
ATOM 630 O O . ALA A 1 86 ? -3.916 5.656 11.602 1 95.12 86 ALA A O 1
ATOM 631 N N . LEU A 1 87 ? -5.461 7.098 12.461 1 96.25 87 LEU A N 1
ATOM 632 C CA . LEU A 1 87 ? -4.734 7.242 13.719 1 96.25 87 LEU A CA 1
ATOM 633 C C . LEU A 1 87 ? -4.648 5.91 14.453 1 96.25 87 LEU A C 1
ATOM 635 O O . LEU A 1 87 ? -3.555 5.453 14.797 1 96.25 87 LEU A O 1
ATOM 639 N N . GLU A 1 88 ? -5.742 5.203 14.578 1 94.31 88 GLU A N 1
ATOM 640 C CA . GLU A 1 88 ? -5.828 3.945 15.312 1 94.31 88 GLU A CA 1
ATOM 641 C C . GLU A 1 88 ? -5.117 2.818 14.57 1 94.31 88 GLU A C 1
ATOM 643 O O . GLU A 1 88 ? -4.672 1.847 15.18 1 94.31 88 GLU A O 1
ATOM 648 N N . SER A 1 89 ? -4.988 3.01 13.273 1 94.81 89 SER A N 1
ATOM 649 C CA . SER A 1 89 ? -4.387 1.968 12.453 1 94.81 89 SER A CA 1
ATOM 650 C C . SER A 1 89 ? -2.869 2.115 12.391 1 94.81 89 SER A C 1
ATOM 652 O O . SER A 1 89 ? -2.186 1.307 11.758 1 94.81 89 SER A O 1
ATOM 654 N N . GLY A 1 90 ? -2.303 3.123 13.047 1 97.06 90 GLY A N 1
ATOM 655 C CA . GLY A 1 90 ? -0.855 3.244 13.125 1 97.06 90 GLY A CA 1
ATOM 656 C C . GLY A 1 90 ? -0.254 4.008 11.961 1 97.06 90 GLY A C 1
ATOM 657 O O . GLY A 1 90 ? 0.966 4.02 11.781 1 97.06 90 GLY A O 1
ATOM 658 N N . VAL A 1 91 ? -1.054 4.727 11.211 1 97.38 91 VAL A N 1
ATOM 659 C CA . VAL A 1 91 ? -0.601 5.418 10.008 1 97.38 91 VAL A CA 1
ATOM 660 C C . VAL A 1 91 ? 0.507 6.406 10.367 1 97.38 91 VAL A C 1
ATOM 662 O O . VAL A 1 91 ? 1.494 6.535 9.641 1 97.38 91 VAL A O 1
ATOM 665 N N . PRO A 1 92 ? 0.483 7.145 11.516 1 98.56 92 PRO A N 1
ATOM 666 C CA . PRO A 1 92 ? 1.6 8.031 11.836 1 98.56 92 PRO A CA 1
ATOM 667 C C . PRO A 1 92 ? 2.932 7.297 11.945 1 98.56 92 PRO A C 1
ATOM 669 O O . PRO A 1 92 ? 3.959 7.797 11.484 1 98.56 92 PRO A O 1
ATOM 672 N N . GLU A 1 93 ? 2.877 6.145 12.594 1 97.5 93 GLU A N 1
ATOM 673 C CA . GLU A 1 93 ? 4.09 5.34 12.703 1 97.5 93 GLU A CA 1
ATOM 674 C C . GLU A 1 93 ? 4.637 4.973 11.328 1 97.5 93 GLU A C 1
ATOM 676 O O . GLU A 1 93 ? 5.84 5.086 11.078 1 97.5 93 GLU A O 1
ATOM 681 N N . PHE A 1 94 ? 3.777 4.555 10.445 1 96.25 94 PHE A N 1
ATOM 682 C CA . PHE A 1 94 ? 4.188 4.258 9.078 1 96.25 94 PHE A CA 1
ATOM 683 C C . PHE A 1 94 ? 4.879 5.457 8.445 1 96.25 94 PHE A C 1
ATOM 685 O O . PHE A 1 94 ? 5.957 5.32 7.859 1 96.25 94 PHE A O 1
ATOM 692 N N . ILE A 1 95 ? 4.254 6.625 8.547 1 97.62 95 ILE A N 1
ATOM 693 C CA . ILE A 1 95 ? 4.797 7.82 7.906 1 97.62 95 ILE A CA 1
ATOM 694 C C . ILE A 1 95 ? 6.172 8.141 8.492 1 97.62 95 ILE A C 1
ATOM 696 O O . ILE A 1 95 ? 7.109 8.453 7.758 1 97.62 95 ILE A O 1
ATOM 700 N N . ASP A 1 96 ? 6.293 8.07 9.82 1 98.25 96 ASP A N 1
ATOM 701 C CA . ASP A 1 96 ? 7.586 8.32 10.453 1 98.25 96 ASP A CA 1
ATOM 702 C C . ASP A 1 96 ? 8.648 7.352 9.945 1 98.25 96 ASP A C 1
ATOM 704 O O . ASP A 1 96 ? 9.75 7.762 9.578 1 98.25 96 ASP A O 1
ATOM 708 N N . ARG A 1 97 ? 8.312 6.102 9.891 1 94.06 97 ARG A N 1
ATOM 709 C CA . ARG A 1 97 ? 9.25 5.078 9.438 1 94.06 97 ARG A CA 1
ATOM 710 C C . ARG A 1 97 ? 9.633 5.297 7.973 1 94.06 97 ARG A C 1
ATOM 712 O O . ARG A 1 97 ? 10.781 5.078 7.586 1 94.06 97 ARG A O 1
ATOM 719 N N . GLN A 1 98 ? 8.688 5.711 7.184 1 92.5 98 GLN A N 1
ATOM 720 C CA . GLN A 1 98 ? 8.945 5.965 5.77 1 92.5 98 GLN A CA 1
ATOM 721 C C . GLN A 1 98 ? 10 7.051 5.582 1 92.5 98 GLN A C 1
ATOM 723 O O . GLN A 1 98 ? 10.75 7.035 4.602 1 92.5 98 GLN A O 1
ATOM 728 N N . MET A 1 99 ? 10.109 7.969 6.508 1 95.06 99 MET A N 1
ATOM 729 C CA . MET A 1 99 ? 11.031 9.086 6.387 1 95.06 99 MET A CA 1
ATOM 730 C C . MET A 1 99 ? 12.469 8.633 6.613 1 95.06 99 MET A C 1
ATOM 732 O O . MET A 1 99 ? 13.414 9.391 6.375 1 95.06 99 MET A O 1
ATOM 736 N N . GLU A 1 100 ? 12.633 7.391 6.992 1 90.25 100 GLU A N 1
ATOM 737 C CA . GLU A 1 100 ? 13.969 6.836 7.176 1 90.25 100 GLU A CA 1
ATOM 738 C C . GLU A 1 100 ? 14.359 5.941 6 1 90.25 100 GLU A C 1
ATOM 740 O O . GLU A 1 100 ? 15.445 5.352 5.996 1 90.25 100 GLU A O 1
ATOM 745 N N . THR A 1 101 ? 13.539 5.906 5.016 1 83.5 101 THR A N 1
ATOM 746 C CA . THR A 1 101 ? 13.773 5.055 3.855 1 83.5 101 THR A CA 1
ATOM 747 C C . THR A 1 101 ? 14.492 5.828 2.754 1 83.5 101 THR A C 1
ATOM 749 O O . THR A 1 101 ? 14.523 7.059 2.768 1 83.5 101 THR A O 1
ATOM 752 N N . PRO A 1 102 ? 15.016 5.09 1.729 1 78.75 102 PRO A N 1
ATOM 753 C CA . PRO A 1 102 ? 15.633 5.766 0.585 1 78.75 102 PRO A CA 1
ATOM 754 C C . PRO A 1 102 ? 14.664 6.68 -0.154 1 78.75 102 PRO A C 1
ATOM 756 O O . PRO A 1 102 ? 15.055 7.746 -0.637 1 78.75 102 PRO A O 1
ATOM 759 N N . TYR A 1 103 ? 13.461 6.344 -0.208 1 77.12 103 TYR A N 1
ATOM 760 C CA . TYR A 1 103 ? 12.406 7.172 -0.782 1 77.12 103 TYR A CA 1
ATOM 761 C C . TYR A 1 103 ? 12.422 8.57 -0.178 1 77.12 103 TYR A C 1
ATOM 763 O O . TYR A 1 103 ? 12.414 9.562 -0.904 1 77.12 103 TYR A O 1
ATOM 771 N N . ALA A 1 104 ? 12.492 8.609 1.1 1 88.69 104 ALA A N 1
ATOM 772 C CA . ALA A 1 104 ? 12.336 9.867 1.819 1 88.69 104 ALA A CA 1
ATOM 773 C C . ALA A 1 104 ? 13.57 10.75 1.651 1 88.69 104 ALA A C 1
ATOM 775 O O . ALA A 1 104 ? 13.523 11.953 1.901 1 88.69 104 ALA A O 1
ATOM 776 N N . HIS A 1 105 ? 14.633 10.031 1.21 1 86.69 105 HIS A N 1
ATOM 777 C CA . HIS A 1 105 ? 15.883 10.75 0.964 1 86.69 105 HIS A CA 1
ATOM 778 C C . HIS A 1 105 ? 16.062 11.055 -0.52 1 86.69 105 HIS A C 1
ATOM 780 O O . HIS A 1 105 ? 17.109 11.547 -0.936 1 86.69 105 HIS A O 1
ATOM 786 N N . GLY A 1 106 ? 15.07 10.695 -1.289 1 76.75 106 GLY A N 1
ATOM 787 C CA . GLY A 1 106 ? 15.07 11.07 -2.695 1 76.75 106 GLY A CA 1
ATOM 788 C C . GLY A 1 106 ? 15.734 10.039 -3.586 1 76.75 106 GLY A C 1
ATOM 789 O O . GLY A 1 106 ? 15.992 10.305 -4.762 1 76.75 106 GLY A O 1
ATOM 790 N N . ALA A 1 107 ? 16.188 8.953 -3.072 1 68.88 107 ALA A N 1
ATOM 791 C CA . ALA A 1 107 ? 16.953 7.953 -3.824 1 68.88 107 ALA A CA 1
ATOM 792 C C . ALA A 1 107 ? 16.094 7.352 -4.941 1 68.88 107 ALA A C 1
ATOM 794 O O . ALA A 1 107 ? 16.641 6.848 -5.934 1 68.88 107 ALA A O 1
ATOM 795 N N . THR A 1 108 ? 14.867 7.352 -4.781 1 61.09 108 THR A N 1
ATOM 796 C CA . THR A 1 108 ? 14.047 6.668 -5.777 1 61.09 108 THR A CA 1
ATOM 797 C C . THR A 1 108 ? 13.695 7.609 -6.926 1 61.09 108 THR A C 1
ATOM 799 O O . THR A 1 108 ? 12.969 7.227 -7.848 1 61.09 108 THR A O 1
ATOM 802 N N . TRP A 1 109 ? 14.148 8.789 -6.832 1 59.78 109 TRP A N 1
ATOM 803 C CA . TRP A 1 109 ? 13.844 9.734 -7.898 1 59.78 109 TRP A CA 1
ATOM 804 C C . TRP A 1 109 ? 14.359 9.227 -9.242 1 59.78 109 TRP A C 1
ATOM 806 O O . TRP A 1 109 ? 13.703 9.398 -10.273 1 59.78 109 TRP A O 1
ATOM 816 N N . TYR A 1 110 ? 15.43 8.578 -9.078 1 51.91 110 TYR A N 1
ATOM 817 C CA . TYR A 1 110 ? 16.031 8.094 -10.312 1 51.91 110 TYR A CA 1
ATOM 818 C C . TYR A 1 110 ? 15.32 6.848 -10.812 1 51.91 110 TYR A C 1
ATOM 820 O O . TYR A 1 110 ? 15.43 6.496 -11.992 1 51.91 110 TYR A O 1
ATOM 828 N N . MET A 1 111 ? 14.742 6.195 -9.898 1 52.44 111 MET A N 1
ATOM 829 C CA . MET A 1 111 ? 14.102 4.934 -10.258 1 52.44 111 MET A CA 1
ATOM 830 C C . MET A 1 111 ? 12.695 5.172 -10.789 1 52.44 111 MET A C 1
ATOM 832 O O . MET A 1 111 ? 12.07 4.262 -11.336 1 52.44 111 MET A O 1
ATOM 836 N N . GLN A 1 112 ? 12.18 6.301 -10.336 1 49.38 112 GLN A N 1
ATOM 837 C CA . GLN A 1 112 ? 10.82 6.574 -10.789 1 49.38 112 GLN A CA 1
ATOM 838 C C . GLN A 1 112 ? 10.75 6.648 -12.305 1 49.38 112 GLN A C 1
ATOM 840 O O . GLN A 1 112 ? 11.453 7.441 -12.93 1 49.38 112 GLN A O 1
ATOM 845 N N . GLY A 1 113 ? 10.734 5.504 -12.836 1 45.25 113 GLY A N 1
ATOM 846 C CA . GLY A 1 113 ? 10.539 5.465 -14.273 1 45.25 113 GLY A CA 1
ATOM 847 C C . GLY A 1 113 ? 9.516 6.477 -14.766 1 45.25 113 GLY A C 1
ATOM 848 O O . GLY A 1 113 ? 8.797 7.07 -13.961 1 45.25 113 GLY A O 1
ATOM 849 N N . PRO A 1 114 ? 9.602 6.832 -16.031 1 43.25 114 PRO A N 1
ATOM 850 C CA . PRO A 1 114 ? 8.727 7.828 -16.656 1 43.25 114 PRO A CA 1
ATOM 851 C C . PRO A 1 114 ? 7.262 7.656 -16.266 1 43.25 114 PRO A C 1
ATOM 853 O O . PRO A 1 114 ? 6.43 8.516 -16.594 1 43.25 114 PRO A O 1
ATOM 856 N N . PHE A 1 115 ? 7.039 6.582 -15.719 1 43.41 115 PHE A N 1
ATOM 857 C CA . PHE A 1 115 ? 5.621 6.285 -15.586 1 43.41 115 PHE A CA 1
ATOM 858 C C . PHE A 1 115 ? 5.047 6.93 -14.336 1 43.41 115 PHE A C 1
ATOM 860 O O . PHE A 1 115 ? 3.842 6.844 -14.078 1 43.41 115 PHE A O 1
ATOM 867 N N . GLN A 1 116 ? 5.859 7.496 -13.594 1 45.5 116 GLN A N 1
ATOM 868 C CA . GLN A 1 116 ? 5.285 7.965 -12.344 1 45.5 116 GLN A CA 1
ATOM 869 C C . GLN A 1 116 ? 4.895 9.438 -12.43 1 45.5 116 GLN A C 1
ATOM 871 O O . GLN A 1 116 ? 5.75 10.32 -12.32 1 45.5 116 GLN A O 1
ATOM 876 N N . GLN A 1 117 ? 3.877 9.703 -13.273 1 42.31 117 GLN A N 1
ATOM 877 C CA . GLN A 1 117 ? 3.283 11.039 -13.281 1 42.31 117 GLN A CA 1
ATOM 878 C C . GLN A 1 117 ? 2.389 11.25 -12.062 1 42.31 117 GLN A C 1
ATOM 880 O O . GLN A 1 117 ? 1.527 10.422 -11.766 1 42.31 117 GLN A O 1
ATOM 885 N N . GLY A 1 118 ? 2.867 11.719 -10.812 1 48.75 118 GLY A N 1
ATOM 886 C CA . GLY A 1 118 ? 2.066 12.125 -9.672 1 48.75 118 GLY A CA 1
ATOM 887 C C . GLY A 1 118 ? 2.771 13.117 -8.773 1 48.75 118 GLY A C 1
ATOM 888 O O . GLY A 1 118 ? 3.719 13.781 -9.195 1 48.75 118 GLY A O 1
ATOM 889 N N . VAL A 1 119 ? 2.223 13.594 -7.613 1 51.59 119 VAL A N 1
ATOM 890 C CA . VAL A 1 119 ? 2.711 14.516 -6.594 1 51.59 119 VAL A CA 1
ATOM 891 C C . VAL A 1 119 ? 4.227 14.391 -6.465 1 51.59 119 VAL A C 1
ATOM 893 O O . VAL A 1 119 ? 4.938 15.391 -6.398 1 51.59 119 VAL A O 1
ATOM 896 N N . PRO A 1 120 ? 4.715 13.188 -6.566 1 53.5 120 PRO A N 1
ATOM 897 C CA . PRO A 1 120 ? 6.176 13.078 -6.496 1 53.5 120 PRO A CA 1
ATOM 898 C C . PRO A 1 120 ? 6.879 13.891 -7.582 1 53.5 120 PRO A C 1
ATOM 900 O O . PRO A 1 120 ? 7.984 14.391 -7.367 1 53.5 120 PRO A O 1
ATOM 903 N N . GLU A 1 121 ? 5.996 14.102 -8.539 1 57.47 121 GLU A N 1
ATOM 904 C CA . GLU A 1 121 ? 6.664 14.766 -9.656 1 57.47 121 GLU A CA 1
ATOM 905 C C . GLU A 1 121 ? 6.938 16.234 -9.352 1 57.47 121 GLU A C 1
ATOM 907 O O . GLU A 1 121 ? 8.016 16.75 -9.656 1 57.47 121 GLU A O 1
ATOM 912 N N . LEU A 1 122 ? 5.957 16.859 -8.719 1 59.03 122 LEU A N 1
ATOM 913 C CA . LEU A 1 122 ? 6.176 18.281 -8.43 1 59.03 122 LEU A CA 1
ATOM 914 C C . LEU A 1 122 ? 7.234 18.453 -7.352 1 59.03 122 LEU A C 1
ATOM 916 O O . LEU A 1 122 ? 8.039 19.391 -7.414 1 59.03 122 LEU A O 1
ATOM 920 N N . GLY A 1 123 ? 7.199 17.594 -6.371 1 62.38 123 GLY A N 1
ATOM 921 C CA . GLY A 1 123 ? 8.266 17.641 -5.387 1 62.38 123 GLY A CA 1
ATOM 922 C C . GLY A 1 123 ? 9.648 17.531 -5.996 1 62.38 123 GLY A C 1
ATOM 923 O O . GLY A 1 123 ? 10.578 18.234 -5.59 1 62.38 123 GLY A O 1
ATOM 924 N N . TYR A 1 124 ? 9.617 16.766 -6.961 1 62.66 124 TYR A N 1
ATOM 925 C CA . TYR A 1 124 ? 10.875 16.594 -7.668 1 62.66 124 TYR A CA 1
ATOM 926 C C . TYR A 1 124 ? 11.297 17.875 -8.367 1 62.66 124 TYR A C 1
ATOM 928 O O . TYR A 1 124 ? 12.469 18.266 -8.32 1 62.66 124 TYR A O 1
ATOM 936 N N . GLN A 1 125 ? 10.336 18.469 -8.953 1 70.56 125 GLN A N 1
ATOM 937 C CA . GLN A 1 125 ? 10.633 19.703 -9.672 1 70.56 125 GLN A CA 1
ATOM 938 C C . GLN A 1 125 ? 11.156 20.781 -8.727 1 70.56 125 GLN A C 1
ATOM 940 O O . GLN A 1 125 ? 11.977 21.609 -9.117 1 70.56 125 GLN A O 1
ATOM 945 N N . LEU A 1 126 ? 10.82 20.656 -7.523 1 76.69 126 LEU A N 1
ATOM 946 C CA . LEU A 1 126 ? 11.195 21.656 -6.516 1 76.69 126 LEU A CA 1
ATOM 947 C C . LEU A 1 126 ? 12.469 21.234 -5.797 1 76.69 126 LEU A C 1
ATOM 949 O O . LEU A 1 126 ? 12.969 21.969 -4.938 1 76.69 126 LEU A O 1
ATOM 953 N N . LYS A 1 127 ? 12.969 20.016 -6.168 1 81.25 127 LYS A N 1
ATOM 954 C CA . LYS A 1 127 ? 14.172 19.453 -5.559 1 81.25 127 LYS A CA 1
ATOM 955 C C . LYS A 1 127 ? 13.992 19.266 -4.055 1 81.25 127 LYS A C 1
ATOM 957 O O . LYS A 1 127 ? 14.914 19.516 -3.279 1 81.25 127 LYS A O 1
ATOM 962 N N . LEU A 1 128 ? 12.781 19.172 -3.621 1 89.19 128 LEU A N 1
ATOM 963 C CA . LEU A 1 128 ? 12.492 18.828 -2.232 1 89.19 128 LEU A CA 1
ATOM 964 C C . LEU A 1 128 ? 12.234 17.328 -2.074 1 89.19 128 LEU A C 1
ATOM 966 O O . LEU A 1 128 ? 11.375 16.781 -2.754 1 89.19 128 LEU A O 1
ATOM 970 N N . VAL A 1 129 ? 13.047 16.781 -1.229 1 89.62 129 VAL A N 1
ATOM 971 C CA . VAL A 1 129 ? 12.781 15.383 -0.928 1 89.62 129 VAL A CA 1
ATOM 972 C C . VAL A 1 129 ? 11.617 15.273 0.05 1 89.62 129 VAL A C 1
ATOM 974 O O . VAL A 1 129 ? 11.258 16.25 0.708 1 89.62 129 VAL A O 1
ATOM 977 N N . PRO A 1 130 ? 10.984 14.109 0.193 1 92.75 130 PRO A N 1
ATOM 978 C CA . PRO A 1 130 ? 9.812 13.945 1.054 1 92.75 130 PRO A CA 1
ATOM 979 C C . PRO A 1 130 ? 10.055 14.43 2.482 1 92.75 130 PRO A C 1
ATOM 981 O O . PRO A 1 130 ? 9.172 15.039 3.09 1 92.75 130 PRO A O 1
ATOM 984 N N . ARG A 1 131 ? 11.188 14.188 3.062 1 95.88 131 ARG A N 1
ATOM 985 C CA . ARG A 1 131 ? 11.516 14.656 4.402 1 95.88 131 ARG A CA 1
ATOM 986 C C . ARG A 1 131 ? 11.406 16.172 4.492 1 95.88 131 ARG A C 1
ATOM 988 O O . ARG A 1 131 ? 10.852 16.703 5.453 1 95.88 131 ARG A O 1
ATOM 995 N N . ASP A 1 132 ? 11.914 16.828 3.473 1 95.88 132 ASP A N 1
ATOM 996 C CA . ASP A 1 132 ? 11.867 18.297 3.443 1 95.88 132 ASP A CA 1
ATOM 997 C C . ASP A 1 132 ? 10.43 18.797 3.299 1 95.88 132 ASP A C 1
ATOM 999 O O . ASP A 1 132 ? 10.047 19.781 3.93 1 95.88 132 ASP A O 1
ATOM 1003 N N . ILE A 1 133 ? 9.695 18.125 2.477 1 95.69 133 ILE A N 1
ATOM 1004 C CA . ILE A 1 133 ? 8.305 18.516 2.26 1 95.69 133 ILE A CA 1
ATOM 1005 C C . ILE A 1 133 ? 7.547 18.453 3.582 1 95.69 133 ILE A C 1
ATOM 1007 O O . ILE A 1 133 ? 6.773 19.359 3.902 1 95.69 133 ILE A O 1
ATOM 1011 N N . TYR A 1 134 ? 7.789 17.453 4.375 1 97.88 134 TYR A N 1
ATOM 1012 C CA . TYR A 1 134 ? 7.105 17.344 5.656 1 97.88 134 TYR A CA 1
ATOM 1013 C C . TYR A 1 134 ? 7.562 18.453 6.613 1 97.88 134 TYR A C 1
ATOM 1015 O O . TYR A 1 134 ? 6.734 19.109 7.238 1 97.88 134 TYR A O 1
ATOM 1023 N N . ARG A 1 135 ? 8.875 18.625 6.762 1 97.62 135 ARG A N 1
ATOM 1024 C CA . ARG A 1 135 ? 9.383 19.609 7.715 1 97.62 135 ARG A CA 1
ATOM 1025 C C . ARG A 1 135 ? 8.938 21.016 7.332 1 97.62 135 ARG A C 1
ATOM 1027 O O . ARG A 1 135 ? 8.367 21.734 8.156 1 97.62 135 ARG A O 1
ATOM 1034 N N . LEU A 1 136 ? 9.125 21.406 6.102 1 97.12 136 LEU A N 1
ATOM 1035 C CA . LEU A 1 136 ? 8.766 22.734 5.637 1 97.12 136 LEU A CA 1
ATOM 1036 C C . LEU A 1 136 ? 7.254 22.922 5.629 1 97.12 136 LEU A C 1
ATOM 1038 O O . LEU A 1 136 ? 6.754 23.984 6.023 1 97.12 136 LEU A O 1
ATOM 1042 N N . GLY A 1 137 ? 6.539 21.891 5.199 1 97.94 137 GLY A N 1
ATOM 1043 C CA . GLY A 1 137 ? 5.086 21.969 5.137 1 97.94 137 GLY A CA 1
ATOM 1044 C C . GLY A 1 137 ? 4.438 22.109 6.5 1 97.94 137 GLY A C 1
ATOM 1045 O O . GLY A 1 137 ? 3.576 22.969 6.699 1 97.94 137 GLY A O 1
ATOM 1046 N N . ILE A 1 138 ? 4.816 21.297 7.461 1 98.75 138 ILE A N 1
ATOM 1047 C CA . ILE A 1 138 ? 4.246 21.344 8.805 1 98.75 138 ILE A CA 1
ATOM 1048 C C . ILE A 1 138 ? 4.52 22.703 9.438 1 98.75 138 ILE A C 1
ATOM 1050 O O . ILE A 1 138 ? 3.623 23.328 10.016 1 98.75 138 ILE A O 1
ATOM 1054 N N . ALA A 1 139 ? 5.742 23.172 9.297 1 98.56 139 ALA A N 1
ATOM 1055 C CA . ALA A 1 139 ? 6.098 24.484 9.852 1 98.56 139 ALA A CA 1
ATOM 1056 C C . ALA A 1 139 ? 5.246 25.594 9.227 1 98.56 139 ALA A C 1
ATOM 1058 O O . ALA A 1 139 ? 4.727 26.453 9.938 1 98.56 139 ALA A O 1
ATOM 1059 N N . ALA A 1 140 ? 5.133 25.547 7.93 1 98.44 140 ALA A N 1
ATOM 1060 C CA . ALA A 1 140 ? 4.375 26.562 7.211 1 98.44 140 ALA A CA 1
ATOM 1061 C C . ALA A 1 140 ? 2.904 26.531 7.609 1 98.44 140 ALA A C 1
ATOM 1063 O O . ALA A 1 140 ? 2.293 27.594 7.816 1 98.44 140 ALA A O 1
ATOM 1064 N N . VAL A 1 141 ? 2.33 25.375 7.73 1 98.69 141 VAL A N 1
ATOM 1065 C CA . VAL A 1 141 ? 0.921 25.25 8.086 1 98.69 141 VAL A CA 1
ATOM 1066 C C . VAL A 1 141 ? 0.708 25.719 9.523 1 98.69 141 VAL A C 1
ATOM 1068 O O . VAL A 1 141 ? -0.29 26.375 9.828 1 98.69 141 VAL A O 1
ATOM 1071 N N . ASN A 1 142 ? 1.586 25.328 10.406 1 98.62 142 ASN A N 1
ATOM 1072 C CA . ASN A 1 142 ? 1.454 25.797 11.781 1 98.62 142 ASN A CA 1
ATOM 1073 C C . ASN A 1 142 ? 1.519 27.328 11.875 1 98.62 142 ASN A C 1
ATOM 1075 O O . ASN A 1 142 ? 0.752 27.938 12.609 1 98.62 142 ASN A O 1
ATOM 1079 N N . ARG A 1 143 ? 2.426 27.969 11.141 1 98.31 143 ARG A N 1
ATOM 1080 C CA . ARG A 1 143 ? 2.469 29.422 11.094 1 98.31 143 ARG A CA 1
ATOM 1081 C C . ARG A 1 143 ? 1.148 30 10.586 1 98.31 143 ARG A C 1
ATOM 1083 O O . ARG A 1 143 ? 0.629 30.969 11.148 1 98.31 143 ARG A O 1
ATOM 1090 N N . TYR A 1 144 ? 0.692 29.422 9.547 1 98.19 144 TYR A N 1
ATOM 1091 C CA . TYR A 1 144 ? -0.581 29.844 8.969 1 98.19 144 TYR A CA 1
ATOM 1092 C C . TYR A 1 144 ? -1.705 29.734 9.992 1 98.19 144 TYR A C 1
ATOM 1094 O O . TYR A 1 144 ? -2.506 30.672 10.141 1 98.19 144 TYR A O 1
ATOM 1102 N N . CYS A 1 145 ? -1.801 28.656 10.711 1 98.5 145 CYS A N 1
ATOM 1103 C CA . CYS A 1 145 ? -2.834 28.422 11.719 1 98.5 145 CYS A CA 1
ATOM 1104 C C . CYS A 1 145 ? -2.707 29.406 12.867 1 98.5 145 CYS A C 1
ATOM 1106 O O . CYS A 1 145 ? -3.709 29.938 13.352 1 98.5 145 CYS A O 1
ATOM 1108 N N . GLU A 1 146 ? -1.506 29.609 13.312 1 98.12 146 GLU A N 1
ATOM 1109 C CA . GLU A 1 146 ? -1.286 30.562 14.391 1 98.12 146 GLU A CA 1
ATOM 1110 C C . GLU A 1 146 ? -1.742 31.969 13.984 1 98.12 146 GLU A C 1
ATOM 1112 O O . GLU A 1 146 ? -2.375 32.656 14.773 1 98.12 146 GLU A O 1
ATOM 1117 N N . LYS A 1 147 ? -1.435 32.344 12.797 1 97.44 147 LYS A N 1
ATOM 1118 C CA . LYS A 1 147 ? -1.805 33.656 12.289 1 97.44 147 LYS A CA 1
ATOM 1119 C C . LYS A 1 147 ? -3.316 33.781 12.133 1 97.44 147 LYS A C 1
ATOM 1121 O O . LYS A 1 147 ? -3.898 34.812 12.461 1 97.44 147 LYS A O 1
ATOM 1126 N N . THR A 1 148 ? -3.969 32.719 11.656 1 97.19 148 THR A N 1
ATOM 1127 C CA . THR A 1 148 ? -5.367 32.812 11.258 1 97.19 148 THR A CA 1
ATOM 1128 C C . THR A 1 148 ? -6.289 32.375 12.391 1 97.19 148 THR A C 1
ATOM 1130 O O . THR A 1 148 ? -7.43 32.844 12.484 1 97.19 148 THR A O 1
ATOM 1133 N N . HIS A 1 149 ? -5.812 31.5 13.289 1 97.56 149 HIS A N 1
ATOM 1134 C CA . HIS A 1 149 ? -6.703 30.922 14.289 1 97.56 149 HIS A CA 1
ATOM 1135 C C . HIS A 1 149 ? -6.125 31.047 15.695 1 97.56 149 HIS A C 1
ATOM 1137 O O . HIS A 1 149 ? -6.77 30.672 16.672 1 97.56 149 HIS A O 1
ATOM 1143 N N . GLY A 1 150 ? -4.895 31.453 15.82 1 98 150 GLY A N 1
ATOM 1144 C CA . GLY A 1 150 ? -4.281 31.734 17.109 1 98 150 GLY A CA 1
ATOM 1145 C C . GLY A 1 150 ? -3.691 30.5 17.766 1 98 150 GLY A C 1
ATOM 1146 O O . GLY A 1 150 ? -3.242 30.547 18.906 1 98 150 GLY A O 1
ATOM 1147 N N . LYS A 1 151 ? -3.734 29.359 17.094 1 98.31 151 LYS A N 1
ATOM 1148 C CA . LYS A 1 151 ? -3.223 28.094 17.625 1 98.31 151 LYS A CA 1
ATOM 1149 C C . LYS A 1 151 ? -2.553 27.281 16.516 1 98.31 151 LYS A C 1
ATOM 1151 O O . LYS A 1 151 ? -2.82 27.484 15.328 1 98.31 151 LYS A O 1
ATOM 1156 N N . ALA A 1 152 ? -1.67 26.391 16.953 1 98.62 152 ALA A N 1
ATOM 1157 C CA . ALA A 1 152 ? -1.112 25.422 16 1 98.62 152 ALA A CA 1
ATOM 1158 C C . ALA A 1 152 ? -2.186 24.453 15.508 1 98.62 152 ALA A C 1
ATOM 1160 O O . ALA A 1 152 ? -3.205 24.266 16.172 1 98.62 152 ALA A O 1
ATOM 1161 N N . PHE A 1 153 ? -1.909 23.828 14.375 1 98.81 153 PHE A N 1
ATOM 1162 C CA . PHE A 1 153 ? -2.867 22.969 13.703 1 98.81 153 PHE A CA 1
ATOM 1163 C C . PHE A 1 153 ? -3.387 21.891 14.656 1 98.81 153 PHE A C 1
ATOM 1165 O O . PHE A 1 153 ? -4.594 21.656 1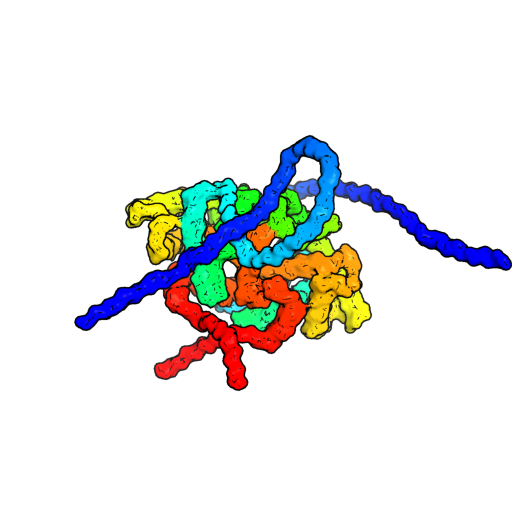4.734 1 98.81 153 PHE A O 1
ATOM 1172 N N . ALA A 1 154 ? -2.453 21.266 15.406 1 98.75 154 ALA A N 1
ATOM 1173 C CA . ALA A 1 154 ? -2.807 20.141 16.281 1 98.75 154 ALA A CA 1
ATOM 1174 C C . ALA A 1 154 ? -3.738 20.594 17.406 1 98.75 154 ALA A C 1
ATOM 1176 O O . ALA A 1 154 ? -4.453 19.781 17.984 1 98.75 154 ALA A O 1
ATOM 1177 N N . ASP A 1 155 ? -3.756 21.844 17.75 1 98.69 155 ASP A N 1
ATOM 1178 C CA . ASP A 1 155 ? -4.527 22.375 18.859 1 98.69 155 ASP A CA 1
ATOM 1179 C C . ASP A 1 155 ? -5.875 22.906 18.391 1 98.69 155 ASP A C 1
ATOM 1181 O O . ASP A 1 155 ? -6.691 23.359 19.203 1 98.69 155 ASP A O 1
ATOM 1185 N N . LEU A 1 156 ? -6.117 22.891 17.078 1 98.69 156 LEU A N 1
ATOM 1186 C CA . LEU A 1 156 ? -7.395 23.344 16.531 1 98.69 156 LEU A CA 1
ATOM 1187 C C . LEU A 1 156 ? -8.469 22.281 16.734 1 98.69 156 LEU A C 1
ATOM 1189 O O . LEU A 1 156 ? -8.164 21.109 16.922 1 98.69 156 LEU A O 1
ATOM 1193 N N . ASP A 1 157 ? -9.758 22.688 16.734 1 97.75 157 ASP A N 1
ATOM 1194 C CA . ASP A 1 157 ? -10.867 21.734 16.75 1 97.75 157 ASP A CA 1
ATOM 1195 C C . ASP A 1 157 ? -11.016 21.031 15.406 1 97.75 157 ASP A C 1
ATOM 1197 O O . ASP A 1 157 ? -10.453 21.469 14.406 1 97.75 157 ASP A O 1
ATOM 1201 N N . ALA A 1 158 ? -11.711 19.969 15.352 1 95.94 158 ALA A N 1
ATOM 1202 C CA . ALA A 1 158 ? -11.805 19.094 14.195 1 95.94 158 ALA A CA 1
ATOM 1203 C C . ALA A 1 158 ? -12.336 19.844 12.977 1 95.94 158 ALA A C 1
ATOM 1205 O O . ALA A 1 158 ? -11.742 19.781 11.898 1 95.94 158 ALA A O 1
ATOM 1206 N N . PRO A 1 159 ? -13.469 20.641 13.055 1 95.88 159 PRO A N 1
ATOM 1207 C CA . PRO A 1 159 ? -13.961 21.344 11.875 1 95.88 159 PRO A CA 1
ATOM 1208 C C . PRO A 1 159 ? -12.953 22.344 11.32 1 95.88 159 PRO A C 1
ATOM 1210 O O . PRO A 1 159 ? -12.844 22.5 10.102 1 95.88 159 PRO A O 1
ATOM 1213 N N . THR A 1 160 ? -12.227 23 12.219 1 98.06 160 THR A N 1
ATOM 1214 C CA . THR A 1 160 ? -11.227 23.953 11.758 1 98.06 160 THR A CA 1
ATOM 1215 C C . THR A 1 160 ? -10.07 23.234 11.078 1 98.06 160 THR A C 1
ATOM 1217 O O . THR A 1 160 ? -9.547 23.719 10.062 1 98.06 160 THR A O 1
ATOM 1220 N N . ARG A 1 161 ? -9.617 22.078 11.641 1 98.25 161 ARG A N 1
ATOM 1221 C CA . ARG A 1 161 ? -8.602 21.266 10.984 1 98.25 161 ARG A CA 1
ATOM 1222 C C . ARG A 1 161 ? -9.039 20.875 9.578 1 98.25 161 ARG A C 1
ATOM 1224 O O . ARG A 1 161 ? -8.242 20.922 8.633 1 98.25 161 ARG A O 1
ATOM 1231 N N . ASP A 1 162 ? -10.305 20.531 9.43 1 96.75 162 ASP A N 1
ATOM 1232 C CA . ASP A 1 162 ? -10.844 20.156 8.125 1 96.75 162 ASP A CA 1
ATOM 1233 C C . ASP A 1 162 ? -10.758 21.328 7.148 1 96.75 162 ASP A C 1
ATOM 1235 O O . ASP A 1 162 ? -10.391 21.156 5.984 1 96.75 162 ASP A O 1
ATOM 1239 N N . THR A 1 163 ? -11.094 22.469 7.621 1 96.38 163 THR A N 1
ATOM 1240 C CA . THR A 1 163 ? -11.055 23.672 6.797 1 96.38 163 THR A CA 1
ATOM 1241 C C . THR A 1 163 ? -9.625 23.953 6.328 1 96.38 163 THR A C 1
ATOM 1243 O O . THR A 1 163 ? -9.406 24.266 5.156 1 96.38 163 THR A O 1
ATOM 1246 N N . VAL A 1 164 ? -8.695 23.812 7.234 1 98.06 164 VAL A N 1
ATOM 1247 C CA . VAL A 1 164 ? -7.289 24.047 6.91 1 98.06 164 VAL A CA 1
ATOM 1248 C C . VAL A 1 164 ? -6.828 23.031 5.863 1 98.06 164 VAL A C 1
ATOM 1250 O O . VAL A 1 164 ? -6.227 23.406 4.855 1 98.06 164 VAL A O 1
ATOM 1253 N N . LEU A 1 165 ? -7.121 21.766 6.066 1 97.25 165 LEU A N 1
ATOM 1254 C CA . LEU A 1 165 ? -6.738 20.719 5.125 1 97.25 165 LEU A CA 1
ATOM 1255 C C . LEU A 1 165 ? -7.402 20.938 3.77 1 97.25 165 LEU A C 1
ATOM 1257 O O . LEU A 1 165 ? -6.781 20.719 2.727 1 97.25 165 LEU A O 1
ATOM 1261 N N . GLY A 1 166 ? -8.672 21.328 3.799 1 95.19 166 GLY A N 1
ATOM 1262 C CA . GLY A 1 166 ? -9.352 21.688 2.562 1 95.19 166 GLY A CA 1
ATOM 1263 C C . GLY A 1 166 ? -8.68 22.812 1.812 1 95.19 166 GLY A C 1
ATOM 1264 O O . GLY A 1 166 ? -8.57 22.781 0.584 1 95.19 166 GLY A O 1
ATOM 1265 N N . ALA A 1 167 ? -8.234 23.828 2.52 1 96.25 167 ALA A N 1
ATOM 1266 C CA . ALA A 1 167 ? -7.547 24.953 1.911 1 96.25 167 ALA A CA 1
ATOM 1267 C C . ALA A 1 167 ? -6.219 24.531 1.296 1 96.25 167 ALA A C 1
ATOM 1269 O O . ALA A 1 167 ? -5.82 25.031 0.241 1 96.25 167 ALA A O 1
ATOM 1270 N N . LEU A 1 168 ? -5.496 23.641 1.966 1 96.25 168 LEU A N 1
ATOM 1271 C CA . LEU A 1 168 ? -4.254 23.109 1.416 1 96.25 168 LEU A CA 1
ATOM 1272 C C . LEU A 1 168 ? -4.516 22.359 0.114 1 96.25 168 LEU A C 1
ATOM 1274 O O . LEU A 1 168 ? -3.807 22.547 -0.875 1 96.25 168 LEU A O 1
ATOM 1278 N N . GLU A 1 169 ? -5.523 21.531 0.148 1 93.69 169 GLU A N 1
ATOM 1279 C CA . GLU A 1 169 ? -5.867 20.719 -1.022 1 93.69 169 GLU A CA 1
ATOM 1280 C C . GLU A 1 169 ? -6.152 21.609 -2.232 1 93.69 169 GLU A C 1
ATOM 1282 O O . GLU A 1 169 ? -5.707 21.312 -3.344 1 93.69 169 GLU A O 1
ATOM 1287 N N . LYS A 1 170 ? -6.875 22.688 -1.985 1 92.44 170 LYS A N 1
ATOM 1288 C CA . LYS A 1 170 ? -7.328 23.562 -3.064 1 92.44 170 LYS A CA 1
ATOM 1289 C C . LYS A 1 170 ? -6.25 24.578 -3.441 1 92.44 170 LYS A C 1
ATOM 1291 O O . LYS A 1 170 ? -6.422 25.359 -4.387 1 92.44 170 LYS A O 1
ATOM 1296 N N . GLY A 1 171 ? -5.199 24.547 -2.68 1 91.62 171 GLY A N 1
ATOM 1297 C CA . GLY A 1 171 ? -4.117 25.484 -2.947 1 91.62 171 GLY A CA 1
ATOM 1298 C C . GLY A 1 171 ? -4.395 26.891 -2.439 1 91.62 171 GLY A C 1
ATOM 1299 O O . GLY A 1 171 ? -3.691 27.828 -2.801 1 91.62 171 GLY A O 1
ATOM 1300 N N . GLY A 1 172 ? -5.352 27.078 -1.591 1 90.56 172 GLY A N 1
ATOM 1301 C CA . GLY A 1 172 ? -5.781 28.406 -1.144 1 90.56 172 GLY A CA 1
ATOM 1302 C C . GLY A 1 172 ? -5.121 28.828 0.152 1 90.56 172 GLY A C 1
ATOM 1303 O O . GLY A 1 172 ? -5.219 30 0.542 1 90.56 172 GLY A O 1
ATOM 1304 N N . ALA A 1 173 ? -4.547 27.891 0.873 1 93 173 ALA A N 1
ATOM 1305 C CA . ALA A 1 173 ? -3.842 28.266 2.096 1 93 173 ALA A CA 1
ATOM 1306 C C . ALA A 1 173 ? -2.592 29.078 1.78 1 93 173 ALA A C 1
ATOM 1308 O O . ALA A 1 173 ? -1.772 28.672 0.952 1 93 173 ALA A O 1
ATOM 1309 N N . GLN A 1 174 ? -2.457 30.188 2.355 1 92.88 174 GLN A N 1
ATOM 1310 C CA . GLN A 1 174 ? -1.311 31.062 2.111 1 92.88 174 GLN A CA 1
ATOM 1311 C C . GLN A 1 174 ? -0.102 30.625 2.932 1 92.88 174 GLN A C 1
ATOM 1313 O O . GLN A 1 174 ? 0.201 31.219 3.971 1 92.88 174 GLN A O 1
ATOM 1318 N N . ILE A 1 175 ? 0.522 29.625 2.477 1 93.69 175 ILE A N 1
ATOM 1319 C CA . ILE A 1 175 ? 1.729 29.172 3.16 1 93.69 175 ILE A CA 1
ATOM 1320 C C . ILE A 1 175 ? 2.943 29.391 2.26 1 93.69 175 ILE A C 1
ATOM 1322 O O . ILE A 1 175 ? 2.805 29.5 1.038 1 93.69 175 ILE A O 1
ATOM 1326 N N . ASP A 1 176 ? 4.066 29.375 2.928 1 90.19 176 ASP A N 1
ATOM 1327 C CA . ASP A 1 176 ? 5.32 29.594 2.209 1 90.19 176 ASP A CA 1
ATOM 1328 C C . ASP A 1 176 ? 6.164 28.312 2.201 1 90.19 176 ASP A C 1
ATOM 1330 O O . ASP A 1 176 ? 5.68 27.234 2.561 1 90.19 176 ASP A O 1
ATOM 1334 N N . ASP A 1 177 ? 7.336 28.312 1.532 1 91.12 177 ASP A N 1
ATOM 1335 C CA . ASP A 1 177 ? 8.414 27.328 1.561 1 91.12 177 ASP A CA 1
ATOM 1336 C C . ASP A 1 177 ? 8.07 26.109 0.717 1 91.12 177 ASP A C 1
ATOM 1338 O O . ASP A 1 177 ? 8.961 25.438 0.184 1 91.12 177 ASP A O 1
ATOM 1342 N N . VAL A 1 178 ? 6.695 25.656 0.74 1 94.19 178 VAL A N 1
ATOM 1343 C CA . VAL A 1 178 ? 6.238 24.531 -0.071 1 94.19 178 VAL A CA 1
ATOM 1344 C C . VAL A 1 178 ? 4.855 24.828 -0.636 1 94.19 178 VAL A C 1
ATOM 1346 O O . VAL A 1 178 ? 3.992 25.375 0.066 1 94.19 178 VAL A O 1
ATOM 1349 N N . PRO A 1 179 ? 4.609 24.562 -1.929 1 93.75 179 PRO A N 1
ATOM 1350 C CA . PRO A 1 179 ? 3.232 24.703 -2.41 1 93.75 179 PRO A CA 1
ATOM 1351 C C . PRO A 1 179 ? 2.238 23.875 -1.6 1 93.75 179 PRO A C 1
ATOM 1353 O O . PRO A 1 179 ? 2.479 22.688 -1.342 1 93.75 179 PRO A O 1
ATOM 1356 N N . PRO A 1 180 ? 1.105 24.484 -1.193 1 94.81 180 PRO A N 1
ATOM 1357 C CA . PRO A 1 180 ? 0.176 23.781 -0.307 1 94.81 180 PRO A CA 1
ATOM 1358 C C . PRO A 1 180 ? -0.317 22.453 -0.897 1 94.81 180 PRO A C 1
ATOM 1360 O O . PRO A 1 180 ? -0.444 21.469 -0.177 1 94.81 180 PRO A O 1
ATOM 1363 N N . GLY A 1 181 ? -0.598 22.422 -2.176 1 92.5 181 GLY A N 1
ATOM 1364 C CA . GLY A 1 181 ? -1.079 21.203 -2.824 1 92.5 181 GLY A CA 1
ATOM 1365 C C . GLY A 1 181 ? -0.068 20.078 -2.805 1 92.5 181 GLY A C 1
ATOM 1366 O O . GLY A 1 181 ? -0.44 18.906 -2.693 1 92.5 181 GLY A O 1
ATOM 1367 N N . VAL A 1 182 ? 1.218 20.391 -2.965 1 90.62 182 VAL A N 1
ATOM 1368 C CA . VAL A 1 182 ? 2.281 19.391 -2.943 1 90.62 182 VAL A CA 1
ATOM 1369 C C . VAL A 1 182 ? 2.369 18.75 -1.556 1 90.62 182 VAL A C 1
ATOM 1371 O O . VAL A 1 182 ? 2.439 17.531 -1.428 1 90.62 182 VAL A O 1
ATOM 1374 N N . PHE A 1 183 ? 2.381 19.594 -0.532 1 95.25 183 PHE A N 1
ATOM 1375 C CA . PHE A 1 183 ? 2.428 19.078 0.832 1 95.25 183 PHE A CA 1
ATOM 1376 C C . PHE A 1 183 ? 1.21 18.219 1.126 1 95.25 183 PHE A C 1
ATOM 1378 O O . PHE A 1 183 ? 1.345 17.094 1.613 1 95.25 183 PHE A O 1
ATOM 1385 N N . PHE A 1 184 ? 0.002 18.766 0.79 1 95.06 184 PHE A N 1
ATOM 1386 C CA . PHE A 1 184 ? -1.226 18.016 1.045 1 95.06 184 PHE A CA 1
ATOM 1387 C C . PHE A 1 184 ? -1.221 16.688 0.295 1 95.06 184 PHE A C 1
ATOM 1389 O O . PHE A 1 184 ? -1.587 15.6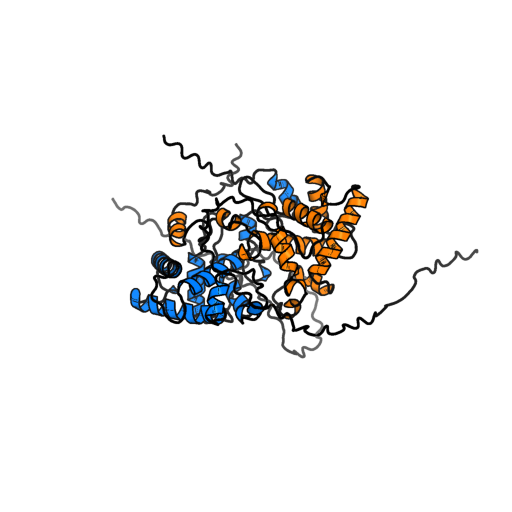56 0.853 1 95.06 184 PHE A O 1
ATOM 1396 N N . GLY A 1 185 ? -0.868 16.766 -0.934 1 90.81 185 GLY A N 1
ATOM 1397 C CA . GLY A 1 185 ? -0.81 15.57 -1.746 1 90.81 185 GLY A CA 1
ATOM 1398 C C . GLY A 1 185 ? 0.097 14.5 -1.165 1 90.81 185 GLY A C 1
ATOM 1399 O O . GLY A 1 185 ? -0.265 13.32 -1.131 1 90.81 185 GLY A O 1
ATOM 1400 N N . GLN A 1 186 ? 1.283 14.867 -0.718 1 91.56 186 GLN A N 1
ATOM 1401 C CA . GLN A 1 186 ? 2.207 13.922 -0.101 1 91.56 186 GLN A CA 1
ATOM 1402 C C . GLN A 1 186 ? 1.621 13.344 1.183 1 91.56 186 GLN A C 1
ATOM 1404 O O . GLN A 1 186 ? 1.685 12.133 1.407 1 91.56 186 GLN A O 1
ATOM 1409 N N . LEU A 1 187 ? 1.111 14.195 2.027 1 95.75 187 LEU A N 1
ATOM 1410 C CA . LEU A 1 187 ? 0.495 13.766 3.281 1 95.75 187 LEU A CA 1
ATOM 1411 C C . LEU A 1 187 ? -0.634 12.781 3.023 1 95.75 187 LEU A C 1
ATOM 1413 O O . LEU A 1 187 ? -0.701 11.727 3.664 1 95.75 187 LEU A O 1
ATOM 1417 N N . LEU A 1 188 ? -1.52 13.133 2.1 1 92.81 188 LEU A N 1
ATOM 1418 C CA . LEU A 1 188 ? -2.646 12.266 1.759 1 92.81 188 LEU A CA 1
ATOM 1419 C C . LEU A 1 188 ? -2.164 10.938 1.2 1 92.81 188 LEU A C 1
ATOM 1421 O O . LEU A 1 188 ? -2.666 9.875 1.586 1 92.81 188 LEU A O 1
ATOM 1425 N N . GLN A 1 189 ? -1.195 10.969 0.337 1 88.44 189 GLN A N 1
ATOM 1426 C CA . GLN A 1 189 ? -0.645 9.75 -0.251 1 88.44 189 GLN A CA 1
ATOM 1427 C C . GLN A 1 189 ? -0.057 8.844 0.821 1 88.44 189 GLN A C 1
ATOM 1429 O O . GLN A 1 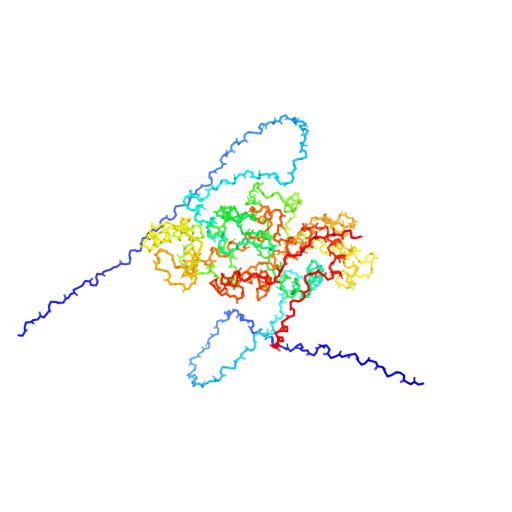189 ? -0.359 7.645 0.861 1 88.44 189 GLN A O 1
ATOM 1434 N N . ASN A 1 190 ? 0.758 9.359 1.673 1 93.25 190 ASN A N 1
ATOM 1435 C CA . ASN A 1 190 ? 1.374 8.547 2.719 1 93.25 190 ASN A CA 1
ATOM 1436 C C . ASN A 1 190 ? 0.337 8.031 3.709 1 93.25 190 ASN A C 1
ATOM 1438 O O . ASN A 1 190 ? 0.483 6.93 4.246 1 93.25 190 ASN A O 1
ATOM 1442 N N . THR A 1 191 ? -0.673 8.789 3.945 1 94.5 191 THR A N 1
ATOM 1443 C CA . THR A 1 191 ? -1.752 8.328 4.812 1 94.5 191 THR A CA 1
ATOM 1444 C C . THR A 1 191 ? -2.439 7.105 4.211 1 94.5 191 THR A C 1
ATOM 1446 O O . THR A 1 191 ? -2.643 6.102 4.898 1 94.5 191 THR A O 1
ATOM 1449 N N . ARG A 1 192 ? -2.748 7.188 2.955 1 90.31 192 ARG A N 1
ATOM 1450 C CA . ARG A 1 192 ? -3.375 6.062 2.268 1 90.31 192 ARG A CA 1
ATOM 1451 C C . ARG A 1 192 ? -2.467 4.84 2.281 1 90.31 192 ARG A C 1
ATOM 1453 O O . ARG A 1 192 ? -2.916 3.729 2.576 1 90.31 192 ARG A O 1
ATOM 1460 N N . GLU A 1 193 ? -1.213 5.082 1.952 1 88.88 193 GLU A N 1
ATOM 1461 C CA . GLU A 1 193 ? -0.249 3.986 1.939 1 88.88 193 GLU A CA 1
ATOM 1462 C C . GLU A 1 193 ? -0.152 3.322 3.309 1 88.88 193 GLU A C 1
ATOM 1464 O O . GLU A 1 193 ? -0.166 2.094 3.41 1 88.88 193 GLU A O 1
ATOM 1469 N N . GLY A 1 194 ? -0.079 4.066 4.309 1 92.62 194 GLY A N 1
ATOM 1470 C CA . GLY A 1 194 ? 0.01 3.523 5.656 1 92.62 194 GLY A CA 1
ATOM 1471 C C . GLY A 1 194 ? -1.236 2.77 6.078 1 92.62 194 GLY A C 1
ATOM 1472 O O . GLY A 1 194 ? -1.15 1.773 6.801 1 92.62 194 GLY A O 1
ATOM 1473 N N . TYR A 1 195 ? -2.375 3.283 5.664 1 91.5 195 TYR A N 1
ATOM 1474 C CA . TYR A 1 195 ? -3.648 2.68 6.043 1 91.5 195 TYR A CA 1
ATOM 1475 C C . TYR A 1 195 ? -3.787 1.281 5.453 1 91.5 195 TYR A C 1
ATOM 1477 O O . TYR A 1 195 ? -4.402 0.403 6.062 1 91.5 195 TYR A O 1
ATOM 1485 N N . PHE A 1 196 ? -3.102 1.058 4.336 1 88.69 196 PHE A N 1
ATOM 1486 C CA . PHE A 1 196 ? -3.326 -0.198 3.633 1 88.69 196 PHE A CA 1
ATOM 1487 C C . PHE A 1 196 ? -2.047 -1.022 3.574 1 88.69 196 PHE A C 1
ATOM 1489 O O . PHE A 1 196 ? -2.018 -2.092 2.961 1 88.69 196 PHE A O 1
ATOM 1496 N N . CYS A 1 197 ? -1.036 -0.629 4.164 1 87.06 197 CYS A N 1
ATOM 1497 C CA . CYS A 1 197 ? 0.244 -1.315 4.031 1 87.06 197 CYS A CA 1
ATOM 1498 C C . CYS A 1 197 ? 0.249 -2.617 4.824 1 87.06 197 CYS A C 1
ATOM 1500 O O . CYS A 1 197 ? -0.671 -2.879 5.602 1 87.06 197 CYS A O 1
ATOM 1502 N N . ASP A 1 198 ? 1.247 -3.465 4.477 1 81.56 198 ASP A N 1
ATOM 1503 C CA . ASP A 1 198 ? 1.542 -4.566 5.391 1 81.56 198 ASP A CA 1
ATOM 1504 C C . ASP A 1 198 ? 1.897 -4.043 6.781 1 81.56 198 ASP A C 1
ATOM 1506 O O . ASP A 1 198 ? 2.693 -3.109 6.914 1 81.56 198 ASP A O 1
ATOM 1510 N N . PRO A 1 199 ? 1.3 -4.633 7.785 1 88.69 199 PRO A N 1
ATOM 1511 C CA . PRO A 1 199 ? 1.515 -4.121 9.141 1 88.69 199 PRO A CA 1
ATOM 1512 C C . PRO A 1 199 ? 2.99 -4.094 9.531 1 88.69 199 PRO A C 1
ATOM 1514 O O . PRO A 1 199 ? 3.379 -3.338 10.43 1 88.69 199 PRO A O 1
ATOM 1517 N N . VAL A 1 200 ? 3.809 -4.816 8.875 1 81.31 200 VAL A N 1
ATOM 1518 C CA . VAL A 1 200 ? 5.234 -4.852 9.188 1 81.31 200 VAL A CA 1
ATOM 1519 C C . VAL A 1 200 ? 5.848 -3.473 8.953 1 81.31 200 VAL A C 1
ATOM 1521 O O . VAL A 1 200 ? 6.875 -3.135 9.547 1 81.31 200 VAL A O 1
ATOM 1524 N N . HIS A 1 201 ? 5.188 -2.641 8.266 1 86.44 201 HIS A N 1
ATOM 1525 C CA . HIS A 1 201 ? 5.703 -1.312 7.957 1 86.44 201 HIS A CA 1
ATOM 1526 C C . HIS A 1 201 ? 5.203 -0.28 8.961 1 86.44 201 HIS A C 1
ATOM 1528 O O . HIS A 1 201 ? 5.535 0.904 8.859 1 86.44 201 HIS A O 1
ATOM 1534 N N . GLY A 1 202 ? 4.441 -0.691 9.984 1 91.19 202 GLY A N 1
ATOM 1535 C CA . GLY A 1 202 ? 4.059 0.195 11.07 1 91.19 202 GLY A CA 1
ATOM 1536 C C . GLY A 1 202 ? 2.627 0.689 10.961 1 91.19 202 GLY A C 1
ATOM 1537 O O . GLY A 1 202 ? 2.113 1.324 11.883 1 91.19 202 GLY A O 1
ATOM 1538 N N . GLY A 1 203 ? 1.935 0.494 9.781 1 94.12 203 GLY A N 1
ATOM 1539 C CA . GLY A 1 203 ? 0.543 0.853 9.562 1 94.12 203 GLY A CA 1
ATOM 1540 C C . GLY A 1 203 ? -0.393 -0.341 9.586 1 94.12 203 GLY A C 1
ATOM 1541 O O . GLY A 1 203 ? -0.005 -1.431 10.016 1 94.12 203 GLY A O 1
ATOM 1542 N N . ASN A 1 204 ? -1.627 -0.008 9.305 1 92.19 204 ASN A N 1
ATOM 1543 C CA . ASN A 1 204 ? -2.643 -1.05 9.188 1 92.19 204 ASN A CA 1
ATOM 1544 C C . ASN A 1 204 ? -2.564 -2.035 10.352 1 92.19 204 ASN A C 1
ATOM 1546 O O . ASN A 1 204 ? -2.584 -3.25 10.148 1 92.19 204 ASN A O 1
ATOM 1550 N N . HIS A 1 205 ? -2.414 -1.517 11.539 1 91.81 205 HIS A N 1
ATOM 1551 C CA . HIS A 1 205 ? -2.34 -2.354 12.727 1 91.81 205 HIS A CA 1
ATOM 1552 C C . HIS A 1 205 ? -3.449 -3.4 12.734 1 91.81 205 HIS A C 1
ATOM 1554 O O . HIS A 1 205 ? -4.594 -3.102 12.383 1 91.81 205 HIS A O 1
ATOM 1560 N N . ASP A 1 206 ? -3.035 -4.656 13.039 1 87.25 206 ASP A N 1
ATOM 1561 C CA . ASP A 1 206 ? -3.939 -5.793 13.188 1 87.25 206 ASP A CA 1
ATOM 1562 C C . ASP A 1 206 ? -4.641 -6.113 11.867 1 87.25 206 ASP A C 1
ATOM 1564 O O . ASP A 1 206 ? -5.676 -6.785 11.859 1 87.25 206 ASP A O 1
ATOM 1568 N N . MET A 1 207 ? -4.199 -5.535 10.789 1 87.44 207 MET A N 1
ATOM 1569 C CA . MET A 1 207 ? -4.73 -5.742 9.445 1 87.44 207 MET A CA 1
ATOM 1570 C C . MET A 1 207 ? -6.164 -5.234 9.344 1 87.44 207 MET A C 1
ATOM 1572 O O . MET A 1 207 ? -6.996 -5.844 8.672 1 87.44 207 MET A O 1
ATOM 1576 N N . ALA A 1 208 ? -6.422 -4.234 10.125 1 83.75 208 ALA A N 1
ATOM 1577 C CA . ALA A 1 208 ? -7.793 -3.758 10.281 1 83.75 208 ALA A CA 1
ATOM 1578 C C . ALA A 1 208 ? -8.391 -3.369 8.93 1 83.75 208 ALA A C 1
ATOM 1580 O O . ALA A 1 208 ? -9.547 -3.691 8.641 1 83.75 208 ALA A O 1
ATOM 1581 N N . ALA A 1 209 ? -7.664 -2.619 8.117 1 82.75 209 ALA A N 1
ATOM 1582 C CA . ALA A 1 209 ? -8.172 -2.195 6.816 1 82.75 209 ALA A CA 1
ATOM 1583 C C . ALA A 1 209 ? -8.445 -3.398 5.918 1 82.75 209 ALA A C 1
ATOM 1585 O O . ALA A 1 209 ? -9.453 -3.428 5.203 1 82.75 209 ALA A O 1
ATOM 1586 N N . TRP A 1 210 ? -7.57 -4.359 5.977 1 82 210 TRP A N 1
ATOM 1587 C CA . TRP A 1 210 ? -7.738 -5.566 5.176 1 82 210 TRP A CA 1
ATOM 1588 C C . TRP A 1 210 ? -8.953 -6.363 5.641 1 82 210 TRP A C 1
ATOM 1590 O O . TRP A 1 210 ? -9.695 -6.91 4.82 1 82 210 TRP A O 1
ATOM 1600 N N . LYS A 1 211 ? -9.109 -6.441 6.891 1 78.06 211 LYS A N 1
ATOM 1601 C CA . LYS A 1 211 ? -10.273 -7.117 7.465 1 78.06 211 LYS A CA 1
ATOM 1602 C C . LYS A 1 211 ? -11.57 -6.422 7.055 1 78.06 211 LYS A C 1
ATOM 1604 O O . LYS A 1 211 ? -12.562 -7.086 6.742 1 78.06 211 LYS A O 1
ATOM 1609 N N . MET A 1 212 ? -11.516 -5.148 7.105 1 72.94 212 MET A N 1
ATOM 1610 C CA . MET A 1 212 ? -12.68 -4.359 6.734 1 72.94 212 MET A CA 1
ATOM 1611 C C . MET A 1 212 ? -13.109 -4.668 5.301 1 72.94 212 MET A C 1
ATOM 1613 O O . MET A 1 212 ? -14.305 -4.75 5.012 1 72.94 212 MET A O 1
ATOM 1617 N N . ILE A 1 213 ? -12.164 -4.863 4.438 1 69.38 213 ILE A N 1
ATOM 1618 C CA . ILE A 1 213 ? -12.461 -5.109 3.029 1 69.38 213 ILE A CA 1
ATOM 1619 C C . ILE A 1 213 ? -12.734 -6.594 2.809 1 69.38 213 ILE A C 1
ATOM 1621 O O . ILE A 1 213 ? -13.328 -6.98 1.8 1 69.38 213 ILE A O 1
ATOM 1625 N N . GLY A 1 214 ? -12.305 -7.457 3.787 1 72.94 214 GLY A N 1
ATOM 1626 C CA . GLY A 1 214 ? -12.508 -8.891 3.67 1 72.94 214 GLY A CA 1
ATOM 1627 C C . GLY A 1 214 ? -11.438 -9.578 2.84 1 72.94 214 GLY A C 1
ATOM 1628 O O . GLY A 1 214 ? -11.727 -10.516 2.092 1 72.94 214 GLY A O 1
ATOM 1629 N N . PHE A 1 215 ? -10.234 -9.109 2.92 1 74.56 215 PHE A N 1
ATOM 1630 C CA . PHE A 1 215 ? -9.133 -9.719 2.176 1 74.56 215 PHE A CA 1
ATOM 1631 C C . PHE A 1 215 ? -8.727 -11.047 2.799 1 74.56 215 PHE A C 1
ATOM 1633 O O . PHE A 1 215 ? -8.773 -11.203 4.02 1 74.56 215 PHE A O 1
ATOM 1640 N N . PRO A 1 216 ? -8.367 -11.961 1.845 1 68.12 216 PRO A N 1
ATOM 1641 C CA . PRO A 1 216 ? -7.832 -13.203 2.398 1 68.12 216 PRO A CA 1
ATOM 1642 C C . PRO A 1 216 ? -6.621 -12.984 3.301 1 68.12 216 PRO A C 1
ATOM 1644 O O . PRO A 1 216 ? -5.793 -12.109 3.025 1 68.12 216 PRO A O 1
ATOM 1647 N N . GLY A 1 217 ? -6.492 -13.758 4.312 1 66.5 217 GLY A N 1
ATOM 1648 C CA . GLY A 1 217 ? -5.363 -13.688 5.227 1 66.5 217 GLY A CA 1
ATOM 1649 C C . GLY A 1 217 ? -5.562 -12.68 6.34 1 66.5 217 GLY A C 1
ATOM 1650 O O . GLY A 1 217 ? -4.832 -12.688 7.332 1 66.5 217 GLY A O 1
ATOM 1651 N N . ALA A 1 218 ? -6.512 -11.789 6.09 1 62 218 ALA A N 1
ATOM 1652 C CA . ALA A 1 218 ? -6.77 -10.805 7.133 1 62 218 ALA A CA 1
ATOM 1653 C C . ALA A 1 218 ? -7.637 -11.398 8.242 1 62 218 ALA A C 1
ATOM 1655 O O . ALA A 1 218 ? -7.414 -11.117 9.422 1 62 218 ALA A O 1
ATOM 1656 N N . ARG A 1 219 ? -8.625 -12.078 7.844 1 53.06 219 ARG A N 1
ATOM 1657 C CA . ARG A 1 219 ? -9.539 -12.656 8.828 1 53.06 219 ARG A CA 1
ATOM 1658 C C . ARG A 1 219 ? -9.398 -14.172 8.883 1 53.06 219 ARG A C 1
ATOM 1660 O O . ARG A 1 219 ? -9.68 -14.789 9.914 1 53.06 219 ARG A O 1
ATOM 1667 N N . ALA A 1 220 ? -9.062 -14.633 7.738 1 64.94 220 ALA A N 1
ATOM 1668 C CA . ALA A 1 220 ? -9.094 -16.078 7.559 1 64.94 220 ALA A CA 1
ATOM 1669 C C . ALA A 1 220 ? -8.078 -16.531 6.508 1 64.94 220 ALA A C 1
ATOM 1671 O O . ALA A 1 220 ? -7.594 -15.703 5.723 1 64.94 220 ALA A O 1
ATOM 1672 N N . ASP A 1 221 ? -7.828 -17.828 6.738 1 75.25 221 ASP A N 1
ATOM 1673 C CA . ASP A 1 221 ? -7.008 -18.391 5.668 1 75.25 221 ASP A CA 1
ATOM 1674 C C . ASP A 1 221 ? -7.719 -18.266 4.32 1 75.25 221 ASP A C 1
ATOM 1676 O O . ASP A 1 221 ? -8.914 -18 4.266 1 75.25 221 ASP A O 1
ATOM 1680 N N . PHE A 1 222 ? -7 -18.359 3.246 1 82.5 222 PHE A N 1
ATOM 1681 C CA . PHE A 1 222 ? -7.492 -18.156 1.89 1 82.5 222 PHE A CA 1
ATOM 1682 C C . PHE A 1 222 ? -8.703 -19.047 1.611 1 82.5 222 PHE A C 1
ATOM 1684 O O . PHE A 1 222 ? -9.703 -18.578 1.055 1 82.5 222 PHE A O 1
ATOM 1691 N N . MET A 1 223 ? -8.648 -20.266 2.008 1 77.44 223 MET A N 1
ATOM 1692 C CA . MET A 1 223 ? -9.766 -21.141 1.696 1 77.44 223 MET A CA 1
ATOM 1693 C C . MET A 1 223 ? -11.023 -20.719 2.443 1 77.44 223 MET A C 1
ATOM 1695 O O . MET A 1 223 ? -12.133 -20.859 1.93 1 77.44 223 MET A O 1
ATOM 1699 N N . ASP A 1 224 ? -10.82 -20.25 3.625 1 77.5 224 ASP A N 1
ATOM 1700 C CA . ASP A 1 224 ? -11.961 -19.719 4.363 1 77.5 224 ASP A CA 1
ATOM 1701 C C . ASP A 1 224 ? -12.531 -18.469 3.676 1 77.5 224 ASP A C 1
ATOM 1703 O O . ASP A 1 224 ? -13.742 -18.281 3.645 1 77.5 224 ASP A O 1
ATOM 1707 N N . PHE A 1 225 ? -11.688 -17.734 3.168 1 73.44 225 PHE A N 1
ATOM 1708 C CA . PHE A 1 225 ? -12.078 -16.562 2.395 1 73.44 225 PHE A CA 1
ATOM 1709 C C . PHE A 1 225 ? -12.898 -16.969 1.175 1 73.44 225 PHE A C 1
ATOM 1711 O O . PHE A 1 225 ? -13.945 -16.391 0.901 1 73.44 225 PHE A O 1
ATOM 1718 N N . VAL A 1 226 ? -12.469 -17.922 0.455 1 74.69 226 VAL A N 1
ATOM 1719 C CA . VAL A 1 226 ? -13.133 -18.422 -0.744 1 74.69 226 VAL A CA 1
ATOM 1720 C C . VAL A 1 226 ? -14.516 -18.969 -0.379 1 74.69 226 VAL A C 1
ATOM 1722 O O . VAL A 1 226 ? -15.492 -18.719 -1.095 1 74.69 226 VAL A O 1
ATOM 1725 N N . ASN A 1 227 ? -14.531 -19.609 0.659 1 74.06 227 ASN A N 1
ATOM 1726 C CA . ASN A 1 227 ? -15.773 -20.25 1.072 1 74.06 227 ASN A CA 1
ATOM 1727 C C . ASN A 1 227 ? -16.797 -19.234 1.555 1 74.06 227 ASN A C 1
ATOM 1729 O O . ASN A 1 227 ? -18 -19.484 1.498 1 74.06 227 ASN A O 1
ATOM 1733 N N . GLN A 1 228 ? -16.344 -18.172 2.092 1 63.69 228 GLN A N 1
ATOM 1734 C CA . GLN A 1 228 ? -17.234 -17.109 2.547 1 63.69 228 GLN A CA 1
ATOM 1735 C C . GLN A 1 228 ? -17.719 -16.266 1.379 1 63.69 228 GLN A C 1
ATOM 1737 O O . GLN A 1 228 ? -18.812 -15.703 1.42 1 63.69 228 GLN A O 1
ATOM 1742 N N . ASN A 1 229 ? -16.875 -15.805 0.529 1 57.72 229 ASN A N 1
ATOM 1743 C CA . ASN A 1 229 ? -17.219 -14.953 -0.604 1 57.72 229 ASN A CA 1
ATOM 1744 C C . ASN A 1 229 ? -18.344 -15.555 -1.438 1 57.72 229 ASN A C 1
ATOM 1746 O O . ASN A 1 229 ? -18.984 -14.852 -2.221 1 57.72 229 ASN A O 1
ATOM 1750 N N . GLY A 1 230 ? -18.594 -16.984 -1.517 1 46.59 230 GLY A N 1
ATOM 1751 C CA . GLY A 1 230 ? -19.906 -17.422 -1.979 1 46.59 230 GLY A CA 1
ATOM 1752 C C . GLY A 1 230 ? -21.047 -16.812 -1.194 1 46.59 230 GLY A C 1
ATOM 1753 O O . GLY A 1 230 ? -22.203 -16.922 -1.598 1 46.59 230 GLY A O 1
ATOM 1754 N N . LYS A 1 231 ? -20.922 -16.703 -0.125 1 40.38 231 LYS A N 1
ATOM 1755 C CA . LYS A 1 231 ? -21.938 -15.992 0.654 1 40.38 231 LYS A CA 1
ATOM 1756 C C . LYS A 1 231 ? -21.734 -14.484 0.595 1 40.38 231 LYS A C 1
ATOM 1758 O O . LYS A 1 231 ? -20.609 -14.008 0.625 1 40.38 231 LYS A O 1
ATOM 1763 N N . SER A 1 232 ? -22.562 -13.875 -0.217 1 36.31 232 SER A N 1
ATOM 1764 C CA . SER A 1 232 ? -22.562 -12.43 -0.432 1 36.31 232 SER A CA 1
ATOM 1765 C C . SER A 1 232 ? -22.016 -11.688 0.781 1 36.31 232 SER A C 1
ATOM 1767 O O . SER A 1 232 ? -22.359 -12.008 1.921 1 36.31 232 SER A O 1
ATOM 1769 N N . TYR A 1 233 ? -20.828 -11.344 0.611 1 38.84 233 TYR A N 1
ATOM 1770 C CA . TYR A 1 233 ? -20.438 -10.469 1.71 1 38.84 233 TYR A CA 1
ATOM 1771 C C . TYR A 1 233 ? -21.609 -9.586 2.145 1 38.84 233 TYR A C 1
ATOM 1773 O O . TYR A 1 233 ? -22.281 -8.984 1.308 1 38.84 233 TYR A O 1
ATOM 1781 N N . PRO A 1 234 ? -22.078 -9.93 3.201 1 36 234 PRO A N 1
ATOM 1782 C CA . PRO A 1 234 ? -23.312 -9.266 3.643 1 36 234 PRO A CA 1
ATOM 1783 C C . PRO A 1 234 ? -23.328 -7.773 3.322 1 36 234 PRO A C 1
ATOM 1785 O O . PRO A 1 234 ? -24.25 -7.059 3.725 1 36 234 PRO A O 1
ATOM 1788 N N . TYR A 1 235 ? -22.266 -7.336 2.762 1 36.12 235 TYR A N 1
ATOM 1789 C CA . TYR A 1 235 ? -22.453 -5.918 2.484 1 36.12 235 TYR A CA 1
ATOM 1790 C C . TYR A 1 235 ? -23.156 -5.719 1.142 1 36.12 235 TYR A C 1
ATOM 1792 O O . TYR A 1 235 ? -22.641 -6.145 0.103 1 36.12 235 TYR A O 1
ATOM 1800 N N . GLY A 1 236 ? -24.484 -5.961 0.898 1 29.94 236 GLY A N 1
ATOM 1801 C CA . GLY A 1 236 ? -25.328 -5.727 -0.265 1 29.94 236 GLY A CA 1
ATOM 1802 C C . GLY A 1 236 ? -24.953 -4.469 -1.026 1 29.94 236 GLY A C 1
ATOM 1803 O O . GLY A 1 236 ? -24.266 -3.592 -0.491 1 29.94 236 GLY A O 1
ATOM 1804 N N . PRO A 1 237 ? -25.109 -4.535 -2.336 1 31.03 237 PRO A N 1
ATOM 1805 C CA . PRO A 1 237 ? -24.984 -3.359 -3.203 1 31.03 237 PRO A CA 1
ATOM 1806 C C . PRO A 1 237 ? -25.812 -2.172 -2.707 1 31.03 237 PRO A C 1
ATOM 1808 O O . PRO A 1 237 ? -26.875 -2.355 -2.119 1 31.03 237 PRO A O 1
ATOM 1811 N N . VAL A 1 238 ? -25.328 -1.141 -2.375 1 29.78 238 VAL A N 1
ATOM 1812 C CA . VAL A 1 238 ? -26.156 0.046 -2.182 1 29.78 238 VAL A CA 1
ATOM 1813 C C . VAL A 1 238 ? -26.906 0.367 -3.471 1 29.78 238 VAL A C 1
ATOM 1815 O O . VAL A 1 238 ? -26.312 0.418 -4.551 1 29.78 238 VAL A O 1
ATOM 1818 N N . SER A 1 239 ? -28.234 -0.089 -3.607 1 26.25 239 SER A N 1
ATOM 1819 C CA . SER A 1 239 ? -29.125 0.345 -4.68 1 26.25 239 SER A CA 1
ATOM 1820 C C . SER A 1 239 ? -29.078 1.859 -4.852 1 26.25 239 SER A C 1
ATOM 1822 O O . SER A 1 239 ? -29.344 2.604 -3.902 1 26.25 239 SER A O 1
ATOM 1824 N N . ILE A 1 240 ? -28.391 2.436 -5.73 1 27.02 240 ILE A N 1
ATOM 1825 C CA . ILE A 1 240 ? -28.516 3.797 -6.242 1 27.02 240 ILE A CA 1
ATOM 1826 C C . ILE A 1 240 ? -29.922 3.996 -6.828 1 27.02 240 ILE A C 1
ATOM 1828 O O . ILE A 1 240 ? -30.062 4.328 -8.008 1 27.02 240 ILE A O 1
ATOM 1832 N N . ASN A 1 241 ? -31.016 3.221 -6.535 1 26.53 241 ASN A N 1
ATOM 1833 C CA . ASN A 1 241 ? -32.281 3.676 -7.086 1 26.53 241 ASN A CA 1
ATOM 1834 C C . ASN A 1 241 ? -32.75 4.961 -6.414 1 26.53 241 ASN A C 1
ATOM 1836 O O . ASN A 1 241 ? -33.125 4.953 -5.234 1 26.53 241 ASN A O 1
ATOM 1840 N N . GLY A 1 242 ? -32.219 6.148 -6.645 1 25.8 242 GLY A N 1
ATOM 1841 C CA . GLY A 1 242 ? -33.031 7.359 -6.543 1 25.8 242 GLY A CA 1
ATOM 1842 C C . GLY A 1 242 ? -34.344 7.27 -7.289 1 25.8 242 GLY A C 1
ATOM 1843 O O . GLY A 1 242 ? -34.344 7.332 -8.523 1 25.8 242 GLY A O 1
ATOM 1844 N N . GLU A 1 243 ? -35.25 6.348 -7.008 1 21.94 243 GLU A N 1
ATOM 1845 C CA . GLU A 1 243 ? -36.594 6.684 -7.426 1 21.94 243 GLU A CA 1
ATOM 1846 C C . GLU A 1 243 ? -37.062 7.988 -6.789 1 21.94 243 GLU A C 1
ATOM 1848 O O . GLU A 1 243 ? -36.969 8.164 -5.574 1 21.94 243 GLU A O 1
ATOM 1853 N N . ARG A 1 244 ? -37.094 9.094 -7.617 1 23.55 244 ARG A N 1
ATOM 1854 C CA . ARG A 1 244 ? -38.094 10.172 -7.633 1 23.55 244 ARG A CA 1
ATOM 1855 C C . ARG A 1 244 ? -39.5 9.625 -7.496 1 23.55 244 ARG A C 1
ATOM 1857 O O . ARG A 1 244 ? -39.969 8.859 -8.344 1 23.55 244 ARG A O 1
ATOM 1864 N N . SER A 1 245 ? -39.812 9.281 -6.23 1 20.08 245 SER A N 1
ATOM 1865 C CA . SER A 1 245 ? -41.219 9.609 -6.059 1 20.08 245 SER A CA 1
ATOM 1866 C C . SER A 1 245 ? -41.438 11.117 -6.051 1 20.08 245 SER A C 1
ATOM 1868 O O . SER A 1 245 ? -40.594 11.875 -5.621 1 20.08 245 SER A O 1
ATOM 1870 N N . MET B 1 1 ? 24.125 -68.812 7.375 1 27.39 1 MET B N 1
ATOM 1871 C CA . MET B 1 1 ? 24.703 -67.625 8.047 1 27.39 1 MET B CA 1
ATOM 1872 C C . MET B 1 1 ? 24.875 -66.5 7.07 1 27.39 1 MET B C 1
ATOM 1874 O O . MET B 1 1 ? 25.719 -65.625 7.285 1 27.39 1 MET B O 1
ATOM 1878 N N . SER B 1 2 ? 24.25 -66.5 5.855 1 33.09 2 SER B N 1
ATOM 1879 C CA . SER B 1 2 ? 24.438 -65.688 4.625 1 33.09 2 SER B CA 1
ATOM 1880 C C . SER B 1 2 ? 24.141 -64.25 4.848 1 33.09 2 SER B C 1
ATOM 1882 O O . SER B 1 2 ? 23.078 -63.875 5.359 1 33.09 2 SER B O 1
ATOM 1884 N N . THR B 1 3 ? 25.234 -63.312 4.863 1 35.12 3 THR B N 1
ATOM 1885 C CA . THR B 1 3 ? 25.516 -61.906 5.207 1 35.12 3 THR B CA 1
ATOM 1886 C C . THR B 1 3 ? 24.719 -60.969 4.309 1 35.12 3 THR B C 1
ATOM 1888 O O . THR B 1 3 ? 24.859 -61 3.084 1 35.12 3 THR B O 1
ATOM 1891 N N . PRO B 1 4 ? 23.469 -60.5 4.664 1 38.5 4 PRO B N 1
ATOM 1892 C CA . PRO B 1 4 ? 22.609 -59.719 3.768 1 38.5 4 PRO B CA 1
ATOM 1893 C C . PRO B 1 4 ? 23.297 -58.469 3.242 1 38.5 4 PRO B C 1
ATOM 1895 O O . PRO B 1 4 ? 24.172 -57.906 3.912 1 38.5 4 PRO B O 1
ATOM 1898 N N . PRO B 1 5 ? 23.453 -58.156 1.902 1 35.62 5 PRO B N 1
ATOM 1899 C CA . PRO B 1 5 ? 24.172 -57.094 1.158 1 35.62 5 PRO B CA 1
ATOM 1900 C C . PRO B 1 5 ? 23.812 -55.688 1.625 1 35.62 5 PRO B C 1
ATOM 1902 O O . PRO B 1 5 ? 22.672 -55.469 2.043 1 35.62 5 PRO B O 1
ATOM 1905 N N . ASP B 1 6 ? 24.75 -54.906 2.303 1 31.78 6 ASP B N 1
ATOM 1906 C CA . ASP B 1 6 ? 24.875 -53.531 2.844 1 31.78 6 ASP B CA 1
ATOM 1907 C C . ASP B 1 6 ? 24.531 -52.5 1.788 1 31.78 6 ASP B C 1
ATOM 1909 O O . ASP B 1 6 ? 25.172 -52.438 0.73 1 31.78 6 ASP B O 1
ATOM 1913 N N . LYS B 1 7 ? 23.188 -52.188 1.522 1 33.12 7 LYS B N 1
ATOM 1914 C CA . LYS B 1 7 ? 22.75 -51.219 0.522 1 33.12 7 LYS B CA 1
ATOM 1915 C C . LYS B 1 7 ? 23.469 -49.875 0.71 1 33.12 7 LYS B C 1
ATOM 1917 O O . LYS B 1 7 ? 23.344 -49.25 1.763 1 33.12 7 LYS B O 1
ATOM 1922 N N . PRO B 1 8 ? 24.734 -49.531 0.122 1 31.77 8 PRO B N 1
ATOM 1923 C CA . PRO B 1 8 ? 25.625 -48.406 0.301 1 31.77 8 PRO B CA 1
ATOM 1924 C C . PRO B 1 8 ? 24.969 -47.062 -0.068 1 31.77 8 PRO B C 1
ATOM 1926 O O . PRO B 1 8 ? 25.641 -46.031 -0.113 1 31.77 8 PRO B O 1
ATOM 1929 N N . ASN B 1 9 ? 23.703 -46.906 -0.524 1 25.89 9 ASN B N 1
ATOM 1930 C CA . ASN B 1 9 ? 23.609 -45.875 -1.551 1 25.89 9 ASN B CA 1
ATOM 1931 C C . ASN B 1 9 ? 23.859 -44.469 -0.976 1 25.89 9 ASN B C 1
ATOM 1933 O O . ASN B 1 9 ? 23.516 -43.469 -1.594 1 25.89 9 ASN B O 1
ATOM 1937 N N . SER B 1 10 ? 24.109 -44.25 0.376 1 28.48 10 SER B N 1
ATOM 1938 C CA . SER B 1 10 ? 23.797 -42.906 0.813 1 28.48 10 SER B CA 1
ATOM 1939 C C . SER B 1 10 ? 24.797 -41.906 0.274 1 28.48 10 SER B C 1
ATOM 1941 O O . SER B 1 10 ? 25.891 -41.75 0.817 1 28.48 10 SER B O 1
ATOM 1943 N N . ARG B 1 11 ? 25.219 -41.906 -1.073 1 25.78 11 ARG B N 1
ATOM 1944 C CA . ARG B 1 11 ? 26.203 -41 -1.7 1 25.78 11 ARG B CA 1
ATOM 1945 C C . ARG B 1 11 ? 26.094 -39.594 -1.127 1 25.78 11 ARG B C 1
ATOM 1947 O O . ARG B 1 11 ? 25.047 -39.219 -0.607 1 25.78 11 ARG B O 1
ATOM 1954 N N . ARG B 1 12 ? 27.234 -38.75 -1.367 1 23.31 12 ARG B N 1
ATOM 1955 C CA . ARG B 1 12 ? 28.125 -37.594 -1.193 1 23.31 12 ARG B CA 1
ATOM 1956 C C . ARG B 1 12 ? 27.359 -36.281 -1.306 1 23.31 12 ARG B C 1
ATOM 1958 O O . ARG B 1 12 ? 26.25 -36.25 -1.837 1 23.31 12 ARG B O 1
ATOM 1965 N N . ARG B 1 13 ? 28.219 -34.938 -1.423 1 24.3 13 ARG B N 1
ATOM 1966 C CA . ARG B 1 13 ? 29 -33.75 -1.046 1 24.3 13 ARG B CA 1
ATOM 1967 C C . ARG B 1 13 ? 28.453 -32.5 -1.729 1 24.3 13 ARG B C 1
ATOM 1969 O O . ARG B 1 13 ? 27.922 -32.562 -2.84 1 24.3 13 ARG B O 1
ATOM 1976 N N . PHE B 1 14 ? 28.828 -31.266 -1.06 1 24.27 14 PHE B N 1
ATOM 1977 C CA . PHE B 1 14 ? 28.688 -29.844 -0.772 1 24.27 14 PHE B CA 1
ATOM 1978 C C . PHE B 1 14 ? 29.156 -29 -1.951 1 24.27 14 PHE B C 1
ATOM 1980 O O . PHE B 1 14 ? 30.344 -28.906 -2.223 1 24.27 14 PHE B O 1
ATOM 1987 N N . LEU B 1 15 ? 28.766 -29.219 -3.215 1 21.7 15 LEU B N 1
ATOM 1988 C CA . LEU B 1 15 ? 29.172 -28.406 -4.359 1 21.7 15 LEU B CA 1
ATOM 1989 C C . LEU B 1 15 ? 29 -26.922 -4.062 1 21.7 15 LEU B C 1
ATOM 1991 O O . LEU B 1 15 ? 27.875 -26.453 -3.891 1 21.7 15 LEU B O 1
ATOM 1995 N N . ARG B 1 16 ? 30.016 -26.328 -3.336 1 30.55 16 ARG B N 1
ATOM 1996 C CA . ARG B 1 16 ? 30.281 -24.938 -3.029 1 30.55 16 ARG B CA 1
ATOM 1997 C C . ARG B 1 16 ? 30.422 -24.109 -4.305 1 30.55 16 ARG B C 1
ATOM 1999 O O . ARG B 1 16 ? 31.469 -24.125 -4.949 1 30.55 16 ARG B O 1
ATOM 2006 N N . THR B 1 17 ? 29.516 -24.234 -5.324 1 24.86 17 THR B N 1
ATOM 2007 C CA . THR B 1 17 ? 29.703 -23.531 -6.59 1 24.86 17 THR B CA 1
ATOM 2008 C C . THR B 1 17 ? 29.969 -22.047 -6.348 1 24.86 17 THR B C 1
ATOM 2010 O O . THR B 1 17 ? 29.344 -21.438 -5.477 1 24.86 17 THR B O 1
ATOM 2013 N N . SER B 1 18 ? 31.078 -21.516 -6.91 1 25.67 18 SER B N 1
ATOM 2014 C CA . SER B 1 18 ? 31.859 -20.297 -7.121 1 25.67 18 SER B CA 1
ATOM 2015 C C . SER B 1 18 ? 31.031 -19.219 -7.801 1 25.67 18 SER B C 1
ATOM 2017 O O . SER B 1 18 ? 30.641 -19.359 -8.969 1 25.67 18 SER B O 1
ATOM 2019 N N . VAL B 1 19 ? 29.984 -18.781 -7.289 1 23.33 19 VAL B N 1
ATOM 2020 C CA . VAL B 1 19 ? 29.219 -17.812 -8.047 1 23.33 19 VAL B CA 1
ATOM 2021 C C . VAL B 1 19 ? 30.016 -16.516 -8.211 1 23.33 19 VAL B C 1
ATOM 2023 O O . VAL B 1 19 ? 30.391 -15.883 -7.223 1 23.33 19 VAL B O 1
ATOM 2026 N N . ALA B 1 20 ? 30.844 -16.531 -9.273 1 23.41 20 ALA B N 1
ATOM 2027 C CA . ALA B 1 20 ? 31.625 -15.391 -9.734 1 23.41 20 ALA B CA 1
ATOM 2028 C C . ALA B 1 20 ? 30.734 -14.219 -10.094 1 23.41 20 ALA B C 1
ATOM 2030 O O . ALA B 1 20 ? 29.859 -14.336 -10.969 1 23.41 20 ALA B O 1
ATOM 2031 N N . LEU B 1 21 ? 30.234 -13.578 -9.18 1 22.75 21 LEU B N 1
ATOM 2032 C CA . LEU B 1 21 ? 29.297 -12.5 -9.477 1 22.75 21 LEU B CA 1
ATOM 2033 C C . LEU B 1 21 ? 30.016 -11.336 -10.164 1 22.75 21 LEU B C 1
ATOM 2035 O O . LEU B 1 21 ? 31.016 -10.82 -9.648 1 22.75 21 LEU B O 1
ATOM 2039 N N . VAL B 1 22 ? 30.156 -11.469 -11.555 1 21.39 22 VAL B N 1
ATOM 2040 C CA . VAL B 1 22 ? 30.781 -10.477 -12.422 1 21.39 22 VAL B CA 1
ATOM 2041 C C . VAL B 1 22 ? 30.016 -9.164 -12.352 1 21.39 22 VAL B C 1
ATOM 2043 O O . VAL B 1 22 ? 28.781 -9.148 -12.453 1 21.39 22 VAL B O 1
ATOM 2046 N N . PRO B 1 23 ? 30.656 -8.062 -12.078 1 23.77 23 PRO B N 1
ATOM 2047 C CA . PRO B 1 23 ? 30.156 -6.711 -11.836 1 23.77 23 PRO B CA 1
ATOM 2048 C C . PRO B 1 23 ? 29.703 -6.016 -13.117 1 23.77 23 PRO B C 1
ATOM 2050 O O . PRO B 1 23 ? 30.422 -6.023 -14.117 1 23.77 23 PRO B O 1
ATOM 2053 N N . ILE B 1 24 ? 28.516 -6.262 -13.617 1 21.17 24 ILE B N 1
ATOM 2054 C CA . ILE B 1 24 ? 28.062 -5.707 -14.891 1 21.17 24 ILE B CA 1
ATOM 2055 C C . ILE B 1 24 ? 28.062 -4.18 -14.812 1 21.17 24 ILE B C 1
ATOM 2057 O O . ILE B 1 24 ? 27.469 -3.6 -13.906 1 21.17 24 ILE B O 1
ATOM 2061 N N . ALA B 1 25 ? 29.062 -3.602 -15.508 1 20.86 25 ALA B N 1
ATOM 2062 C CA . ALA B 1 25 ? 29.391 -2.193 -15.719 1 20.86 25 ALA B CA 1
ATOM 2063 C C . ALA B 1 25 ? 28.25 -1.472 -16.438 1 20.86 25 ALA B C 1
ATOM 2065 O O . ALA B 1 25 ? 27.438 -2.1 -17.125 1 20.86 25 ALA B O 1
ATOM 2066 N N . SER B 1 26 ? 28 -0.153 -16.078 1 21.91 26 SER B N 1
ATOM 2067 C CA . SER B 1 26 ? 27.062 0.949 -16.25 1 21.91 26 SER B CA 1
ATOM 2068 C C . SER B 1 26 ? 27 1.424 -17.688 1 21.91 26 SER B C 1
ATOM 2070 O O . SER B 1 26 ? 28.016 1.826 -18.266 1 21.91 26 SER B O 1
ATOM 2072 N N . VAL B 1 27 ? 26.422 0.575 -18.641 1 22.59 27 VAL B N 1
ATOM 2073 C CA . VAL B 1 27 ? 26.422 1.021 -20.031 1 22.59 27 VAL B CA 1
ATOM 2074 C C . VAL B 1 27 ? 25.609 2.303 -20.172 1 22.59 27 VAL B C 1
ATOM 2076 O O . VAL B 1 27 ? 24.469 2.367 -19.719 1 22.59 27 VAL B O 1
ATOM 2079 N N . ALA B 1 28 ? 26.281 3.545 -20.422 1 22.73 28 ALA B N 1
ATOM 2080 C CA . ALA B 1 28 ? 25.984 4.973 -20.469 1 22.73 28 ALA B CA 1
ATOM 2081 C C . ALA B 1 28 ? 25 5.285 -21.609 1 22.73 28 ALA B C 1
ATOM 2083 O O . ALA B 1 28 ? 24.078 6.082 -21.422 1 22.73 28 ALA B O 1
ATOM 2084 N N . GLY B 1 29 ? 25.094 4.828 -22.922 1 23.19 29 GLY B N 1
ATOM 2085 C CA . GLY B 1 29 ? 25.234 5.883 -23.906 1 23.19 29 GLY B CA 1
ATOM 2086 C C . GLY B 1 29 ? 23.922 6.336 -24.5 1 23.19 29 GLY B C 1
ATOM 2087 O O . GLY B 1 29 ? 23.891 7.055 -25.5 1 23.19 29 GLY B O 1
ATOM 2088 N N . CYS B 1 30 ? 22.688 5.98 -24.016 1 22.75 30 CYS B N 1
ATOM 2089 C CA . CYS B 1 30 ? 21.734 6.125 -25.109 1 22.75 30 CYS B CA 1
ATOM 2090 C C . CYS B 1 30 ? 21.578 7.59 -25.5 1 22.75 30 CYS B C 1
ATOM 2092 O O . CYS B 1 30 ? 21.422 8.453 -24.625 1 22.75 30 CYS B O 1
ATOM 2094 N N . ASP B 1 31 ? 22.047 7.93 -26.641 1 22.16 31 ASP B N 1
ATOM 2095 C CA . ASP B 1 31 ? 22.016 9.203 -27.359 1 22.16 31 ASP B CA 1
ATOM 2096 C C . ASP B 1 31 ? 20.594 9.594 -27.734 1 22.16 31 ASP B C 1
ATOM 2098 O O . ASP B 1 31 ? 20.156 9.391 -28.859 1 22.16 31 ASP B O 1
ATOM 2102 N N . LEU B 1 32 ? 19.609 9.297 -27 1 20.25 32 LEU B N 1
ATOM 2103 C CA . LEU B 1 32 ? 18.375 9.562 -27.734 1 20.25 32 LEU B CA 1
ATOM 2104 C C . LEU B 1 32 ? 18.219 11.047 -28 1 20.25 32 LEU B C 1
ATOM 2106 O O . LEU B 1 32 ? 18.297 11.867 -27.094 1 20.25 32 LEU B O 1
ATOM 2110 N N . ARG B 1 33 ? 18.609 11.453 -29.281 1 23.77 33 ARG B N 1
ATOM 2111 C CA . ARG B 1 33 ? 18.422 12.75 -29.922 1 23.77 33 ARG B CA 1
ATOM 2112 C C . ARG B 1 33 ? 16.969 13.211 -29.797 1 23.77 33 ARG B C 1
ATOM 2114 O O . ARG B 1 33 ? 16.047 12.398 -29.812 1 23.77 33 ARG B O 1
ATOM 2121 N N . SER B 1 34 ? 16.719 14.508 -29.281 1 21.89 34 SER B N 1
ATOM 2122 C CA . SER B 1 34 ? 15.656 15.438 -28.922 1 21.89 34 SER B CA 1
ATOM 2123 C C . SER B 1 34 ? 14.758 15.734 -30.109 1 21.89 34 SER B C 1
ATOM 2125 O O . SER B 1 34 ? 15.062 16.594 -30.938 1 21.89 34 SER B O 1
ATOM 2127 N N . SER B 1 35 ? 14.344 14.695 -31.016 1 24.64 35 SER B N 1
ATOM 2128 C CA . SER B 1 35 ? 13.648 15.375 -32.094 1 24.64 35 SER B CA 1
ATOM 2129 C C . SER B 1 35 ? 12.445 16.156 -31.594 1 24.64 35 SER B C 1
ATOM 2131 O O . SER B 1 35 ? 11.82 15.766 -30.594 1 24.64 35 SER B O 1
ATOM 2133 N N . SER B 1 36 ? 12.414 17.438 -31.969 1 23.53 36 SER B N 1
ATOM 2134 C CA . SER B 1 36 ? 11.555 18.594 -31.688 1 23.53 36 SER B CA 1
ATOM 2135 C C . SER B 1 36 ? 10.117 18.328 -32.125 1 23.53 36 SER B C 1
ATOM 2137 O O . SER B 1 36 ? 9.828 18.312 -33.312 1 23.53 36 SER B O 1
ATOM 2139 N N . PRO B 1 37 ? 9.445 17.188 -31.797 1 24.98 37 PRO B N 1
ATOM 2140 C CA . PRO B 1 37 ? 8.234 17.172 -32.625 1 24.98 37 PRO B CA 1
ATOM 2141 C C . PRO B 1 37 ? 7.359 18.406 -32.406 1 24.98 37 PRO B C 1
ATOM 2143 O O . PRO B 1 37 ? 7.449 19.062 -31.359 1 24.98 37 PRO B O 1
ATOM 2146 N N . SER B 1 38 ? 6.855 18.969 -33.531 1 25.55 38 SER B N 1
ATOM 2147 C CA . SER B 1 38 ? 5.926 20.047 -33.844 1 25.55 38 SER B CA 1
ATOM 2148 C C . SER B 1 38 ? 4.609 19.875 -33.094 1 25.55 38 SER B C 1
ATOM 2150 O O . SER B 1 38 ? 4.094 18.766 -32.969 1 25.55 38 SER B O 1
ATOM 2152 N N . ALA B 1 39 ? 4.238 20.906 -32.281 1 26.58 39 ALA B N 1
ATOM 2153 C CA . ALA B 1 39 ? 3.143 21.094 -31.328 1 26.58 39 ALA B CA 1
ATOM 2154 C C . ALA B 1 39 ? 1.789 21.016 -32.031 1 26.58 39 ALA B C 1
ATOM 2156 O O . ALA B 1 39 ? 1.375 21.969 -32.688 1 26.58 39 ALA B O 1
ATOM 2157 N N . THR B 1 40 ? 1.581 19.922 -32.906 1 25.75 40 THR B N 1
ATOM 2158 C CA . THR B 1 40 ? 0.24 20.078 -33.438 1 25.75 40 THR B CA 1
ATOM 2159 C C . THR B 1 40 ? -0.808 20.078 -32.344 1 25.75 40 THR B C 1
ATOM 2161 O O . THR B 1 40 ? -0.726 19.266 -31.406 1 25.75 40 THR B O 1
ATOM 2164 N N . THR B 1 41 ? -1.544 21.156 -32.156 1 26.12 41 THR B N 1
ATOM 2165 C CA . THR B 1 41 ? -2.621 21.578 -31.281 1 26.12 41 THR B CA 1
ATOM 2166 C C . THR B 1 41 ? -3.779 20.578 -31.328 1 26.12 41 THR B C 1
ATOM 2168 O O . THR B 1 41 ? -4.879 20.891 -30.844 1 26.12 41 THR B O 1
ATOM 2171 N N . GLY B 1 42 ? -3.465 19.25 -31.516 1 24.27 42 GLY B N 1
ATOM 2172 C CA . GLY B 1 42 ? -4.695 18.516 -31.766 1 24.27 42 GLY B CA 1
ATOM 2173 C C . GLY B 1 42 ? -5.699 18.641 -30.641 1 24.27 42 GLY B C 1
ATOM 2174 O O . GLY B 1 42 ? -5.336 18.984 -29.516 1 24.27 42 GLY B O 1
ATOM 2175 N N . ASN B 1 43 ? -6.973 18.969 -31.016 1 27.02 43 ASN B N 1
ATOM 2176 C CA . ASN B 1 43 ? -8.258 18.984 -30.312 1 27.02 43 ASN B CA 1
ATOM 2177 C C . ASN B 1 43 ? -8.453 17.75 -29.453 1 27.02 43 ASN B C 1
ATOM 2179 O O . ASN B 1 43 ? -8.453 16.625 -29.969 1 27.02 43 ASN B O 1
ATOM 2183 N N . ALA B 1 44 ? -7.941 17.812 -28.234 1 28.02 44 ALA B N 1
ATOM 2184 C CA . ALA B 1 44 ? -8 16.688 -27.312 1 28.02 44 ALA B CA 1
ATOM 2185 C C . ALA B 1 44 ? -9.43 16.172 -27.188 1 28.02 44 ALA B C 1
ATOM 2187 O O . ALA B 1 44 ? -10.328 16.891 -26.75 1 28.02 44 ALA B O 1
ATOM 2188 N N . PRO B 1 45 ? -9.859 15.273 -28.125 1 28.64 45 PRO B N 1
ATOM 2189 C CA . PRO B 1 45 ? -11.219 14.766 -27.922 1 28.64 45 PRO B CA 1
ATOM 2190 C C . PRO B 1 45 ? -11.484 14.344 -26.484 1 28.64 45 PRO B C 1
ATOM 2192 O O . PRO B 1 45 ? -10.547 14.016 -25.75 1 28.64 45 PRO B O 1
ATOM 2195 N N . GLY B 1 46 ? -12.516 14.875 -25.844 1 26.83 46 GLY B N 1
ATOM 2196 C CA . GLY B 1 46 ? -13.078 14.453 -24.578 1 26.83 46 GLY B CA 1
ATOM 2197 C C . GLY B 1 46 ? -13.141 12.945 -24.422 1 26.83 46 GLY B C 1
ATOM 2198 O O . GLY B 1 46 ? -14.023 12.297 -24.984 1 26.83 46 GLY B O 1
ATOM 2199 N N . ALA B 1 47 ? -12.07 12.211 -24.469 1 30.89 47 ALA B N 1
ATOM 2200 C CA . ALA B 1 47 ? -12.055 10.758 -24.375 1 30.89 47 ALA B CA 1
ATOM 2201 C C . ALA B 1 47 ? -12.914 10.273 -23.219 1 30.89 47 ALA B C 1
ATOM 2203 O O . ALA B 1 47 ? -12.828 10.797 -22.109 1 30.89 47 ALA B O 1
ATOM 2204 N N . SER B 1 48 ? -14.141 9.883 -23.469 1 32.25 48 SER B N 1
ATOM 2205 C CA . SER B 1 48 ? -15.094 9.156 -22.641 1 32.25 48 SER B CA 1
ATOM 2206 C C . SER B 1 48 ? -14.375 8.258 -21.641 1 32.25 48 SER B C 1
ATOM 2208 O O . SER B 1 48 ? -13.406 7.578 -21.984 1 32.25 48 SER B O 1
ATOM 2210 N N . ALA B 1 49 ? -14.453 8.531 -20.359 1 34.47 49 ALA B N 1
ATOM 2211 C CA . ALA B 1 49 ? -13.781 7.996 -19.172 1 34.47 49 ALA B CA 1
ATOM 2212 C C . ALA B 1 49 ? -13.609 6.484 -19.281 1 34.47 49 ALA B C 1
ATOM 2214 O O . ALA B 1 49 ? -12.82 5.895 -18.547 1 34.47 49 ALA B O 1
ATOM 2215 N N . ASN B 1 50 ? -14.672 5.719 -19.719 1 37.31 50 ASN B N 1
ATOM 2216 C CA . ASN B 1 50 ? -14.477 4.281 -19.859 1 37.31 50 ASN B CA 1
ATOM 2217 C C . ASN B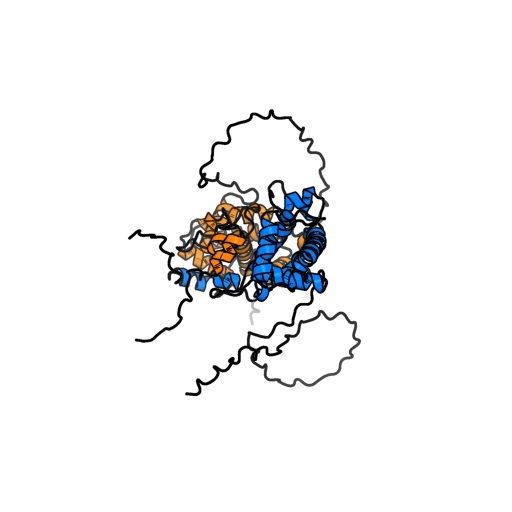 1 50 ? -13.516 3.959 -21 1 37.31 50 ASN B C 1
ATOM 2219 O O . ASN B 1 50 ? -13.906 3.332 -21.984 1 37.31 50 ASN B O 1
ATOM 2223 N N . ALA B 1 51 ? -12.828 4.754 -21.562 1 43.47 51 ALA B N 1
ATOM 2224 C CA . ALA B 1 51 ? -11.984 4.461 -22.719 1 43.47 51 ALA B CA 1
ATOM 2225 C C . ALA B 1 51 ? -11.227 3.146 -22.516 1 43.47 51 ALA B C 1
ATOM 2227 O O . ALA B 1 51 ? -10.664 2.896 -21.453 1 43.47 51 ALA B O 1
ATOM 2228 N N . GLU B 1 52 ? -11.68 2.064 -23.156 1 56.03 52 GLU B N 1
ATOM 2229 C CA . GLU B 1 52 ? -11.062 0.741 -23.172 1 56.03 52 GLU B CA 1
ATOM 2230 C C . GLU B 1 52 ? -9.539 0.841 -23.141 1 56.03 52 GLU B C 1
ATOM 2232 O O . GLU B 1 52 ? -8.93 1.366 -24.062 1 56.03 52 GLU B O 1
ATOM 2237 N N . ARG B 1 53 ? -9.055 1.002 -21.922 1 70.31 53 ARG B N 1
ATOM 2238 C CA . ARG B 1 53 ? -7.602 0.988 -21.781 1 70.31 53 ARG B CA 1
ATOM 2239 C C . ARG B 1 53 ? -6.977 -0.111 -22.641 1 70.31 53 ARG B C 1
ATOM 2241 O O . ARG B 1 53 ? -7.488 -1.231 -22.688 1 70.31 53 ARG B O 1
ATOM 2248 N N . ALA B 1 54 ? -6.098 0.387 -23.516 1 78.56 54 ALA B N 1
ATOM 2249 C CA . ALA B 1 54 ? -5.355 -0.613 -24.281 1 78.56 54 ALA B CA 1
ATOM 2250 C C . ALA B 1 54 ? -4.801 -1.698 -23.359 1 78.56 54 ALA B C 1
ATOM 2252 O O . ALA B 1 54 ? -4.406 -1.419 -22.234 1 78.56 54 ALA B O 1
ATOM 2253 N N . PRO B 1 55 ? -4.902 -2.863 -23.859 1 88.81 55 PRO B N 1
ATOM 2254 C CA . PRO B 1 55 ? -4.383 -3.957 -23.031 1 88.81 55 PRO B CA 1
ATOM 2255 C C . PRO B 1 55 ? -2.9 -3.791 -22.703 1 88.81 55 PRO B C 1
ATOM 2257 O O . PRO B 1 55 ? -2.104 -3.432 -23.562 1 88.81 55 PRO B O 1
ATOM 2260 N N . TYR B 1 56 ? -2.641 -3.922 -21.516 1 94.31 56 TYR B N 1
ATOM 2261 C CA . TYR B 1 56 ? -1.264 -3.873 -21.047 1 94.31 56 TYR B CA 1
ATOM 2262 C C . TYR B 1 56 ? -0.468 -5.074 -21.547 1 94.31 56 TYR B C 1
ATOM 2264 O O . TYR B 1 56 ? -0.958 -6.203 -21.516 1 94.31 56 TYR B O 1
ATOM 2272 N N . LYS B 1 57 ? 0.747 -4.805 -22.016 1 95.5 57 LYS B N 1
ATOM 2273 C CA . LYS B 1 57 ? 1.68 -5.863 -22.391 1 95.5 57 LYS B CA 1
ATOM 2274 C C . LYS B 1 57 ? 2.785 -6.016 -21.344 1 95.5 57 LYS B C 1
ATOM 2276 O O . LYS B 1 57 ? 3.633 -5.133 -21.203 1 95.5 57 LYS B O 1
ATOM 2281 N N . PRO B 1 58 ? 2.838 -7.148 -20.688 1 97.31 58 PRO B N 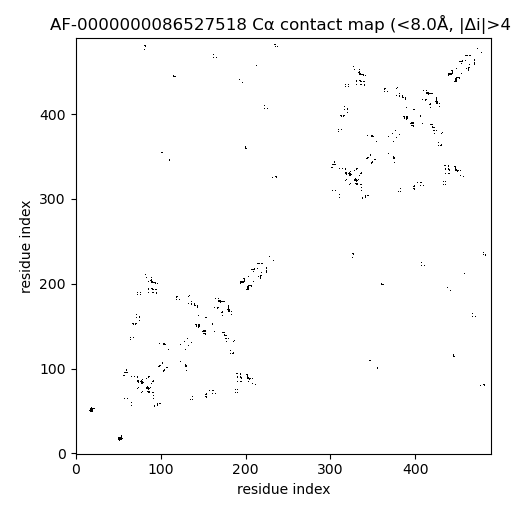1
ATOM 2282 C CA . PRO B 1 58 ? 3.852 -7.316 -19.641 1 97.31 58 PRO B CA 1
ATOM 2283 C C . PRO B 1 58 ? 5.273 -7.309 -20.188 1 97.31 58 PRO B C 1
ATOM 2285 O O . PRO B 1 58 ? 5.508 -7.766 -21.312 1 97.31 58 PRO B O 1
ATOM 2288 N N . THR B 1 59 ? 6.215 -6.836 -19.422 1 96.94 59 THR B N 1
ATOM 2289 C CA . THR B 1 59 ? 7.621 -6.785 -19.812 1 96.94 59 THR B CA 1
ATOM 2290 C C . THR B 1 59 ? 8.422 -7.875 -19.094 1 96.94 59 THR B C 1
ATOM 2292 O O . THR B 1 59 ? 9.422 -8.359 -19.625 1 96.94 59 THR B O 1
ATOM 2295 N N . PHE B 1 60 ? 8.039 -8.242 -17.969 1 97.88 60 PHE B N 1
ATOM 2296 C CA . PHE B 1 60 ? 8.758 -9.242 -17.188 1 97.88 60 PHE B CA 1
ATOM 2297 C C . PHE B 1 60 ? 8.219 -10.641 -17.453 1 97.88 60 PHE B C 1
ATOM 2299 O O . PHE B 1 60 ? 8.992 -11.562 -17.719 1 97.88 60 PHE B O 1
ATOM 2306 N N . PHE B 1 61 ? 6.93 -10.797 -17.344 1 98.69 61 PHE B N 1
ATOM 2307 C CA . PHE B 1 61 ? 6.312 -12.109 -17.469 1 98.69 61 PHE B CA 1
ATOM 2308 C C . PHE B 1 61 ? 6.18 -12.516 -18.922 1 98.69 61 PHE B C 1
ATOM 2310 O O . PHE B 1 61 ? 5.809 -11.703 -19.781 1 98.69 61 PHE B O 1
ATOM 2317 N N . ASP B 1 62 ? 6.48 -13.703 -19.203 1 98.44 62 ASP B N 1
ATOM 2318 C CA . ASP B 1 62 ? 6.121 -14.227 -20.516 1 98.44 62 ASP B CA 1
ATOM 2319 C C . ASP B 1 62 ? 4.637 -14.586 -20.578 1 98.44 62 ASP B C 1
ATOM 2321 O O . ASP B 1 62 ? 3.904 -14.383 -19.609 1 98.44 62 ASP B O 1
ATOM 2325 N N . ALA B 1 63 ? 4.184 -15.062 -21.672 1 98.06 63 ALA B N 1
ATOM 2326 C CA . ALA B 1 63 ? 2.758 -15.258 -21.922 1 98.06 63 ALA B CA 1
ATOM 2327 C C . ALA B 1 63 ? 2.16 -16.25 -20.938 1 98.06 63 ALA B C 1
ATOM 2329 O O . ALA B 1 63 ? 1.059 -16.047 -20.422 1 98.06 63 ALA B O 1
ATOM 2330 N N . LYS B 1 64 ? 2.846 -17.391 -20.719 1 98.12 64 LYS B N 1
ATOM 2331 C CA . LYS B 1 64 ? 2.348 -18.406 -19.797 1 98.12 64 LYS B CA 1
ATOM 2332 C C . LYS B 1 64 ? 2.326 -17.891 -18.359 1 98.12 64 LYS B C 1
ATOM 2334 O O . LYS B 1 64 ? 1.356 -18.109 -17.641 1 98.12 64 LYS B O 1
ATOM 2339 N N . GLU B 1 65 ? 3.367 -17.234 -17.969 1 98.81 65 GLU B N 1
ATOM 2340 C CA . GLU B 1 65 ? 3.449 -16.641 -16.641 1 98.81 65 GLU B CA 1
ATOM 2341 C C . GLU B 1 65 ? 2.375 -15.578 -16.438 1 98.81 65 GLU B C 1
ATOM 2343 O O . GLU B 1 65 ? 1.787 -15.484 -15.352 1 98.81 65 GLU B O 1
ATOM 2348 N N . TRP B 1 66 ? 2.189 -14.82 -17.469 1 98.75 66 TRP B N 1
ATOM 2349 C CA . TRP B 1 66 ? 1.188 -13.758 -17.422 1 98.75 66 TRP B CA 1
ATOM 2350 C C . TRP B 1 66 ? -0.208 -14.336 -17.219 1 98.75 66 TRP B C 1
ATOM 2352 O O . TRP B 1 66 ? -0.98 -13.836 -16.406 1 98.75 66 TRP B O 1
ATOM 2362 N N . ALA B 1 67 ? -0.474 -15.367 -17.953 1 98.75 67 ALA B N 1
ATOM 2363 C CA . ALA B 1 67 ? -1.759 -16.047 -17.797 1 98.75 67 ALA B CA 1
ATOM 2364 C C . ALA B 1 67 ? -1.929 -16.562 -16.375 1 98.75 67 ALA B C 1
ATOM 2366 O O . ALA B 1 67 ? -3.02 -16.484 -15.805 1 98.75 67 ALA B O 1
ATOM 2367 N N . PHE B 1 68 ? -0.856 -17.094 -15.812 1 98.94 68 PHE B N 1
ATOM 2368 C CA . PHE B 1 68 ? -0.871 -17.578 -14.43 1 98.94 68 PHE B CA 1
ATOM 2369 C C . PHE B 1 68 ? -1.214 -16.438 -13.477 1 98.94 68 PHE B C 1
ATOM 2371 O O . PHE B 1 68 ? -2.107 -16.578 -12.641 1 98.94 68 PHE B O 1
ATOM 2378 N N . VAL B 1 69 ? -0.5 -15.289 -13.555 1 98.88 69 VAL B N 1
ATOM 2379 C CA . VAL B 1 69 ? -0.661 -14.156 -12.648 1 98.88 69 VAL B CA 1
ATOM 2380 C C . VAL B 1 69 ? -2.092 -13.633 -12.727 1 98.88 69 VAL B C 1
ATOM 2382 O O . VAL B 1 69 ? -2.721 -13.367 -11.703 1 98.88 69 VAL B O 1
ATOM 2385 N N . GLN B 1 70 ? -2.611 -13.531 -13.922 1 98.69 70 GLN B N 1
ATOM 2386 C CA . GLN B 1 70 ? -3.979 -13.047 -14.102 1 98.69 70 GLN B CA 1
ATOM 2387 C C . GLN B 1 70 ? -4.98 -13.977 -13.422 1 98.69 70 GLN B C 1
ATOM 2389 O O . GLN B 1 70 ? -5.871 -13.516 -12.703 1 98.69 70 GLN B O 1
ATOM 2394 N N . ALA B 1 71 ? -4.789 -15.234 -13.656 1 98.75 71 ALA B N 1
ATOM 2395 C CA . ALA B 1 71 ? -5.703 -16.219 -13.07 1 98.75 71 ALA B CA 1
ATOM 2396 C C . ALA B 1 71 ? -5.602 -16.219 -11.547 1 98.75 71 ALA B C 1
ATOM 2398 O O . ALA B 1 71 ? -6.617 -16.328 -10.852 1 98.75 71 ALA B O 1
ATOM 2399 N N . ALA B 1 72 ? -4.414 -16.125 -11.016 1 98.56 72 ALA B N 1
ATOM 2400 C CA . ALA B 1 72 ? -4.184 -16.203 -9.578 1 98.56 72 ALA B CA 1
ATOM 2401 C C . ALA B 1 72 ? -4.777 -15 -8.859 1 98.56 72 ALA B C 1
ATOM 2403 O O . ALA B 1 72 ? -5.496 -15.156 -7.867 1 98.56 72 ALA B O 1
ATOM 2404 N N . VAL B 1 73 ? -4.512 -13.727 -9.359 1 97.75 73 VAL B N 1
ATOM 2405 C CA . VAL B 1 73 ? -4.973 -12.531 -8.664 1 97.75 73 VAL B CA 1
ATOM 2406 C C . VAL B 1 73 ? -6.496 -12.453 -8.727 1 97.75 73 VAL B C 1
ATOM 2408 O O . VAL B 1 73 ? -7.133 -11.938 -7.805 1 97.75 73 VAL B O 1
ATOM 2411 N N . ASP B 1 74 ? -7.082 -13.039 -9.797 1 96.88 74 ASP B N 1
ATOM 2412 C CA . ASP B 1 74 ? -8.539 -13.078 -9.93 1 96.88 74 ASP B CA 1
ATOM 2413 C C . ASP B 1 74 ? -9.172 -13.891 -8.805 1 96.88 74 ASP B C 1
ATOM 2415 O O . ASP B 1 74 ? -10.266 -13.57 -8.344 1 96.88 74 ASP B O 1
ATOM 2419 N N . ARG B 1 75 ? -8.492 -14.906 -8.383 1 96 75 ARG B N 1
ATOM 2420 C CA . ARG B 1 75 ? -9.016 -15.734 -7.301 1 96 75 ARG B CA 1
ATOM 2421 C C . ARG B 1 75 ? -8.727 -15.109 -5.941 1 96 75 ARG B C 1
ATOM 2423 O O . ARG B 1 75 ? -9.516 -15.242 -5.008 1 96 75 ARG B O 1
ATOM 2430 N N . LEU B 1 76 ? -7.59 -14.477 -5.82 1 94.12 76 LEU B N 1
ATOM 2431 C CA . LEU B 1 76 ? -7.18 -13.914 -4.535 1 94.12 76 LEU B CA 1
ATOM 2432 C C . LEU B 1 76 ? -8.094 -12.766 -4.121 1 94.12 76 LEU B C 1
ATOM 2434 O O . LEU B 1 76 ? -8.445 -12.641 -2.947 1 94.12 76 LEU B O 1
ATOM 2438 N N . ILE B 1 77 ? -8.43 -11.875 -5.047 1 90.69 77 ILE B N 1
ATOM 2439 C CA . ILE B 1 77 ? -9.406 -10.812 -4.844 1 90.69 77 ILE B CA 1
ATOM 2440 C C . ILE B 1 77 ? -10.383 -10.781 -6.016 1 90.69 77 ILE B C 1
ATOM 2442 O O . ILE B 1 77 ? -10.195 -10.031 -6.969 1 90.69 77 ILE B O 1
ATOM 2446 N N . PRO B 1 78 ? -11.438 -11.57 -5.922 1 91.81 78 PRO B N 1
ATOM 2447 C CA . PRO B 1 78 ? -12.414 -11.633 -7.012 1 91.81 78 PRO B CA 1
ATOM 2448 C C . PRO B 1 78 ? -13.32 -10.406 -7.066 1 91.81 78 PRO B C 1
ATOM 2450 O O . PRO B 1 78 ? -13.477 -9.711 -6.062 1 91.81 78 PRO B O 1
ATOM 2453 N N . ALA B 1 79 ? -13.797 -10.141 -8.188 1 87.88 79 ALA B N 1
ATOM 2454 C CA . ALA B 1 79 ? -14.867 -9.156 -8.289 1 87.88 79 ALA B CA 1
ATOM 2455 C C . ALA B 1 79 ? -16.109 -9.625 -7.539 1 87.88 79 ALA B C 1
ATOM 2457 O O . ALA B 1 79 ? -16.406 -10.82 -7.492 1 87.88 79 ALA B O 1
ATOM 2458 N N . ASP B 1 80 ? -16.719 -8.641 -6.926 1 81.94 80 ASP B N 1
ATOM 2459 C CA . ASP B 1 80 ? -17.984 -8.945 -6.281 1 81.94 80 ASP B CA 1
ATOM 2460 C C . ASP B 1 80 ? -18.953 -7.77 -6.387 1 81.94 80 ASP B C 1
ATOM 2462 O O . ASP B 1 80 ? -18.75 -6.859 -7.188 1 81.94 80 ASP B O 1
ATOM 2466 N N . ALA B 1 81 ? -20.047 -7.883 -5.738 1 76.06 81 ALA B N 1
ATOM 2467 C CA . ALA B 1 81 ? -21.094 -6.859 -5.809 1 76.06 81 ALA B CA 1
ATOM 2468 C C . ALA B 1 81 ? -20.594 -5.531 -5.254 1 76.06 81 ALA B C 1
ATOM 2470 O O . ALA B 1 81 ? -21.094 -4.469 -5.621 1 76.06 81 ALA B O 1
ATOM 2471 N N . GLU B 1 82 ? -19.562 -5.613 -4.504 1 70.81 82 GLU B N 1
ATOM 2472 C CA . GLU B 1 82 ? -19.078 -4.41 -3.838 1 70.81 82 GLU B CA 1
ATOM 2473 C C . GLU B 1 82 ? -18.094 -3.654 -4.723 1 70.81 82 GLU B C 1
ATOM 2475 O O . GLU B 1 82 ? -17.891 -2.447 -4.555 1 70.81 82 GLU B O 1
ATOM 2480 N N . GLY B 1 83 ? -17.484 -4.379 -5.602 1 78 83 GLY B N 1
ATOM 2481 C CA . GLY B 1 83 ? -16.562 -3.646 -6.441 1 78 83 GLY B CA 1
ATOM 2482 C C . GLY B 1 83 ? -15.711 -4.551 -7.32 1 78 83 GLY B C 1
ATOM 2483 O O . GLY B 1 83 ? -15.875 -5.773 -7.301 1 78 83 GLY B O 1
ATOM 2484 N N . PRO B 1 84 ? -14.922 -3.904 -8.094 1 88.69 84 PRO B N 1
ATOM 2485 C CA . PRO B 1 84 ? -14.055 -4.676 -8.984 1 88.69 84 PRO B CA 1
ATOM 2486 C C . PRO B 1 84 ? -13.023 -5.512 -8.234 1 88.69 84 PRO B C 1
ATOM 2488 O O . PRO B 1 84 ? -12.656 -5.176 -7.105 1 88.69 84 PRO B O 1
ATOM 2491 N N . GLY B 1 85 ? -12.602 -6.605 -8.867 1 91.69 85 GLY B N 1
ATOM 2492 C CA . GLY B 1 85 ? -11.555 -7.457 -8.32 1 91.69 85 GLY B CA 1
ATOM 2493 C C . GLY B 1 85 ? -10.164 -7.02 -8.719 1 91.69 85 GLY B C 1
ATOM 2494 O O . GLY B 1 85 ? -9.984 -5.949 -9.312 1 91.69 85 GLY B O 1
ATOM 2495 N N . ALA B 1 86 ? -9.203 -7.824 -8.305 1 95.19 86 ALA B N 1
ATOM 2496 C CA . ALA B 1 86 ? -7.793 -7.535 -8.555 1 95.19 86 ALA B CA 1
ATOM 2497 C C . ALA B 1 86 ? -7.504 -7.477 -10.055 1 95.19 86 ALA B C 1
ATOM 2499 O O . ALA B 1 86 ? -6.723 -6.637 -10.508 1 95.19 86 ALA B O 1
ATOM 2500 N N . LEU B 1 87 ? -8.148 -8.391 -10.812 1 96.38 87 LEU B N 1
ATOM 2501 C CA . LEU B 1 87 ? -7.902 -8.438 -12.25 1 96.38 87 LEU B CA 1
ATOM 2502 C C . LEU B 1 87 ? -8.359 -7.145 -12.922 1 96.38 87 LEU B C 1
ATOM 2504 O O . LEU B 1 87 ? -7.578 -6.488 -13.609 1 96.38 87 LEU B O 1
ATOM 2508 N N . GLU B 1 88 ? -9.547 -6.684 -12.633 1 94.56 88 GLU B N 1
ATOM 2509 C CA . GLU B 1 88 ? -10.141 -5.496 -13.242 1 94.56 88 GLU B CA 1
ATOM 2510 C C . GLU B 1 88 ? -9.461 -4.223 -12.758 1 94.56 88 GLU B C 1
ATOM 2512 O O . GLU B 1 88 ? -9.469 -3.205 -13.453 1 94.56 88 GLU B O 1
ATOM 2517 N N . SER B 1 89 ? -8.828 -4.324 -11.594 1 94.88 89 SER B N 1
ATOM 2518 C CA . SER B 1 89 ? -8.195 -3.152 -11 1 94.88 89 SER B CA 1
ATOM 2519 C C . SER B 1 89 ? -6.762 -2.988 -11.492 1 94.88 89 SER B C 1
ATOM 2521 O O . SER B 1 89 ? -6.074 -2.039 -11.109 1 94.88 89 SER B O 1
ATOM 2523 N N . GLY B 1 90 ? -6.277 -3.879 -12.328 1 97.19 90 GLY B N 1
ATOM 2524 C CA . GLY B 1 90 ? -4.961 -3.709 -12.93 1 97.19 90 GLY B CA 1
ATOM 2525 C C . GLY B 1 90 ? -3.844 -4.293 -12.086 1 97.19 90 GLY B C 1
ATOM 2526 O O . GLY B 1 90 ? -2.664 -4.059 -12.359 1 97.19 90 GLY B O 1
ATOM 2527 N N . VAL B 1 91 ? -4.16 -5.129 -11.125 1 97.38 91 VAL B N 1
ATOM 2528 C CA . VAL B 1 91 ? -3.18 -5.668 -10.195 1 97.38 91 VAL B CA 1
ATOM 2529 C C . VAL B 1 91 ? -2.096 -6.422 -10.961 1 97.38 91 VAL B C 1
ATOM 2531 O O . VAL B 1 91 ? -0.911 -6.316 -10.633 1 97.38 91 VAL B O 1
ATOM 2534 N N . PRO B 1 92 ? -2.367 -7.18 -12.039 1 98.56 92 PRO B N 1
ATOM 2535 C CA . PRO B 1 92 ? -1.28 -7.84 -12.773 1 98.56 92 PRO B CA 1
ATOM 2536 C C . PRO B 1 92 ? -0.254 -6.852 -13.32 1 98.56 92 PRO B C 1
ATOM 2538 O O . PRO B 1 92 ? 0.951 -7.113 -13.266 1 98.56 92 PRO B O 1
ATOM 2541 N N . GLU B 1 93 ? -0.757 -5.766 -13.859 1 97.62 93 GLU B N 1
ATOM 2542 C CA . GLU B 1 93 ? 0.145 -4.734 -14.367 1 97.62 93 GLU B CA 1
ATOM 2543 C C . GLU B 1 93 ? 1.059 -4.211 -13.258 1 97.62 93 GLU B C 1
ATOM 2545 O O . GLU B 1 93 ? 2.268 -4.07 -13.461 1 97.62 93 GLU B O 1
ATOM 2550 N N . PHE B 1 94 ? 0.501 -3.953 -12.109 1 96.31 94 PHE B N 1
ATOM 2551 C CA . PHE B 1 94 ? 1.298 -3.521 -10.961 1 96.31 94 PHE B CA 1
ATOM 2552 C C . PHE B 1 94 ? 2.398 -4.531 -10.656 1 96.31 94 PHE B C 1
ATOM 2554 O O . PHE B 1 94 ? 3.561 -4.156 -10.492 1 96.31 94 PHE B O 1
ATOM 2561 N N . ILE B 1 95 ? 2.021 -5.789 -10.578 1 97.62 95 ILE B N 1
ATOM 2562 C CA . ILE B 1 95 ? 2.986 -6.82 -10.219 1 97.62 95 ILE B CA 1
ATOM 2563 C C . ILE B 1 95 ? 4.098 -6.879 -11.266 1 97.62 95 ILE B C 1
ATOM 2565 O O . ILE B 1 95 ? 5.277 -6.969 -10.922 1 97.62 95 ILE B O 1
ATOM 2569 N N . ASP B 1 96 ? 3.727 -6.844 -12.547 1 98.31 96 ASP B N 1
ATOM 2570 C CA . ASP B 1 96 ? 4.73 -6.855 -13.602 1 98.31 96 ASP B CA 1
ATOM 2571 C C . ASP B 1 96 ? 5.684 -5.668 -13.469 1 98.31 96 ASP B C 1
ATOM 2573 O O . ASP B 1 96 ? 6.902 -5.836 -13.539 1 98.31 96 ASP B O 1
ATOM 2577 N N . ARG B 1 97 ? 5.148 -4.496 -13.258 1 94.44 97 ARG B N 1
ATOM 2578 C CA . ARG B 1 97 ? 5.957 -3.291 -13.125 1 94.44 97 ARG B CA 1
ATOM 2579 C C . ARG B 1 97 ? 6.867 -3.369 -11.906 1 94.44 97 ARG B C 1
ATOM 2581 O O . ARG B 1 97 ? 8.008 -2.91 -11.945 1 94.44 97 ARG B O 1
ATOM 2588 N N . GLN B 1 98 ? 6.359 -3.941 -10.844 1 92.81 98 GLN B N 1
ATOM 2589 C CA . GLN B 1 98 ? 7.145 -4.082 -9.625 1 92.81 98 GLN B CA 1
ATOM 2590 C C . GLN B 1 98 ? 8.391 -4.922 -9.867 1 92.81 98 GLN B C 1
ATOM 2592 O O . GLN B 1 98 ? 9.422 -4.719 -9.219 1 92.81 98 GLN B O 1
ATOM 2597 N N . MET B 1 99 ? 8.359 -5.844 -10.789 1 95.12 99 MET B N 1
ATOM 2598 C CA . MET B 1 99 ? 9.469 -6.754 -11.047 1 95.12 99 MET B CA 1
ATOM 2599 C C . MET B 1 99 ? 10.617 -6.027 -11.75 1 95.12 99 MET B C 1
ATOM 2601 O O . MET B 1 99 ? 11.711 -6.574 -11.891 1 95.12 99 MET B O 1
ATOM 2605 N N . GLU B 1 100 ? 10.375 -4.789 -12.125 1 90.5 100 GLU B N 1
ATOM 2606 C CA . GLU B 1 100 ? 11.422 -3.98 -12.75 1 90.5 100 GLU B CA 1
ATOM 2607 C C . GLU B 1 100 ? 12.016 -2.984 -11.758 1 90.5 100 GLU B C 1
ATOM 2609 O O . GLU B 1 100 ? 12.875 -2.178 -12.117 1 90.5 100 GLU B O 1
ATOM 2614 N N . THR B 1 101 ? 11.609 -3.082 -10.547 1 83.75 101 THR B N 1
ATOM 2615 C CA . THR B 1 101 ? 12.062 -2.156 -9.516 1 83.75 101 THR B CA 1
ATOM 2616 C C . THR B 1 101 ? 13.266 -2.727 -8.766 1 83.75 101 THR B C 1
ATOM 2618 O O . THR B 1 101 ? 13.531 -3.928 -8.828 1 83.75 101 THR B O 1
ATOM 2621 N N . PRO B 1 102 ? 13.945 -1.867 -7.969 1 79 102 PRO B N 1
ATOM 2622 C CA . PRO B 1 102 ? 15.047 -2.359 -7.137 1 79 102 PRO B CA 1
ATOM 2623 C C . PRO B 1 102 ? 14.602 -3.42 -6.133 1 79 102 PRO B C 1
ATOM 2625 O O . PRO B 1 102 ? 15.344 -4.363 -5.855 1 79 102 PRO B O 1
ATOM 2628 N N . TYR B 1 103 ? 13.461 -3.336 -5.648 1 77.06 103 TYR B N 1
ATOM 2629 C CA . TYR B 1 103 ? 12.867 -4.336 -4.77 1 77.06 103 TYR B CA 1
ATOM 2630 C C . TYR B 1 103 ? 12.945 -5.727 -5.391 1 77.06 103 TYR B C 1
ATOM 2632 O O . TYR B 1 103 ? 13.391 -6.676 -4.742 1 77.06 103 TYR B O 1
ATOM 2640 N N . ALA B 1 104 ? 12.555 -5.785 -6.594 1 88.75 104 ALA B N 1
ATOM 2641 C CA . ALA B 1 104 ? 12.414 -7.082 -7.258 1 88.75 104 ALA B CA 1
ATOM 2642 C C . ALA B 1 104 ? 13.773 -7.688 -7.57 1 88.75 104 ALA B C 1
ATOM 2644 O O . ALA B 1 104 ? 13.883 -8.891 -7.832 1 88.75 104 ALA B O 1
ATOM 2645 N N . HIS B 1 105 ? 14.742 -6.754 -7.52 1 86.69 105 HIS B N 1
ATOM 2646 C CA . HIS B 1 105 ? 16.109 -7.195 -7.762 1 86.69 105 HIS B CA 1
ATOM 2647 C C . HIS B 1 105 ? 16.859 -7.41 -6.449 1 86.69 105 HIS B C 1
ATOM 2649 O O . HIS B 1 105 ? 18.062 -7.676 -6.453 1 86.69 105 HIS B O 1
ATOM 2655 N N . GLY B 1 106 ? 16.172 -7.234 -5.367 1 76.69 106 GLY B N 1
ATOM 2656 C CA . GLY B 1 106 ? 16.75 -7.543 -4.066 1 76.69 106 GLY B CA 1
ATOM 2657 C C . GLY B 1 106 ? 17.469 -6.367 -3.439 1 76.69 106 GLY B C 1
ATOM 2658 O O . GLY B 1 106 ? 18.172 -6.531 -2.443 1 76.69 106 GLY B O 1
ATOM 2659 N N . ALA B 1 107 ? 17.484 -5.23 -4.051 1 69.06 107 ALA B N 1
ATOM 2660 C CA . ALA B 1 107 ? 18.25 -4.078 -3.584 1 69.06 107 ALA B CA 1
ATOM 2661 C C . ALA B 1 107 ? 17.766 -3.611 -2.215 1 69.06 107 ALA B C 1
ATOM 2663 O O . ALA B 1 107 ? 18.5 -2.975 -1.469 1 69.06 107 ALA B O 1
ATOM 2664 N N . THR B 1 108 ? 16.578 -3.863 -1.915 1 61.12 108 THR B N 1
ATOM 2665 C CA . THR B 1 108 ? 16.062 -3.324 -0.666 1 61.12 108 THR B CA 1
ATOM 2666 C C . THR B 1 108 ? 16.344 -4.277 0.494 1 61.12 108 THR B C 1
ATOM 2668 O O . THR B 1 108 ? 15.93 -4.016 1.629 1 61.12 108 THR B O 1
ATOM 2671 N N . TRP B 1 109 ? 16.969 -5.348 0.2 1 59.91 109 TRP B N 1
ATOM 2672 C CA . TRP B 1 109 ? 17.266 -6.301 1.265 1 59.91 109 TRP B CA 1
ATOM 2673 C C . TRP B 1 109 ? 18.109 -5.652 2.354 1 59.91 109 TRP B C 1
ATOM 2675 O O . TRP B 1 109 ? 17.906 -5.914 3.543 1 59.91 109 TRP B O 1
ATOM 2685 N N . TYR B 1 110 ? 18.906 -4.793 1.842 1 52.12 110 TYR B N 1
ATOM 2686 C CA . TYR B 1 110 ? 19.812 -4.148 2.791 1 52.12 110 TYR B CA 1
ATOM 2687 C C . TYR B 1 110 ? 19.109 -3.031 3.545 1 52.12 110 TYR B C 1
ATOM 2689 O O . TYR B 1 110 ? 19.562 -2.609 4.613 1 52.12 110 TYR B O 1
ATOM 2697 N N . MET B 1 111 ? 18.109 -2.559 2.936 1 52.53 111 MET B N 1
ATOM 2698 C CA . MET B 1 111 ? 17.422 -1.419 3.527 1 52.53 111 MET B CA 1
ATOM 2699 C C . MET B 1 111 ? 16.344 -1.884 4.512 1 52.53 111 MET B C 1
ATOM 2701 O O . MET B 1 111 ? 15.781 -1.075 5.246 1 52.53 111 MET B O 1
ATOM 2705 N N . GLN B 1 112 ? 15.977 -3.123 4.266 1 49.44 112 GLN B N 1
ATOM 2706 C CA . GLN B 1 112 ? 14.922 -3.615 5.148 1 49.44 112 GLN B CA 1
ATOM 2707 C C . GLN B 1 112 ? 15.359 -3.566 6.609 1 49.44 112 GLN B C 1
ATOM 2709 O O . GLN B 1 112 ? 16.391 -4.133 6.973 1 49.44 112 GLN B O 1
ATOM 2714 N N . GLY B 1 113 ? 15.219 -2.43 7.117 1 45.94 113 GLY B N 1
ATOM 2715 C CA . GLY B 1 113 ? 15.484 -2.305 8.539 1 45.94 113 GLY B CA 1
ATOM 2716 C C . GLY B 1 113 ? 14.938 -3.463 9.359 1 45.94 113 GLY B C 1
ATOM 2717 O O . GLY B 1 113 ? 14.148 -4.266 8.852 1 45.94 113 GLY B O 1
ATOM 2718 N N . PRO B 1 114 ? 15.484 -3.711 10.523 1 43.38 114 PRO B N 1
ATOM 2719 C CA . PRO B 1 114 ? 15.125 -4.82 11.414 1 43.38 114 PRO B CA 1
ATOM 2720 C C . PRO B 1 114 ? 13.609 -5 11.547 1 43.38 114 PRO B C 1
ATOM 2722 O O . PRO B 1 114 ? 13.156 -5.992 12.117 1 43.38 114 PRO B O 1
ATOM 2725 N N . PHE B 1 115 ? 12.961 -4.039 11.086 1 43.94 115 PHE B N 1
ATOM 2726 C CA . PHE B 1 115 ? 11.539 -4.062 11.422 1 43.94 115 PHE B CA 1
ATOM 2727 C C . PHE B 1 115 ? 10.758 -4.887 10.406 1 43.94 115 PHE B C 1
ATOM 2729 O O . PHE B 1 115 ? 9.539 -5.062 10.547 1 43.94 115 PHE B O 1
ATOM 2736 N N . GLN B 1 116 ? 11.383 -5.336 9.438 1 46.59 116 GLN B N 1
ATOM 2737 C CA . GLN B 1 116 ? 10.57 -5.98 8.414 1 46.59 116 GLN B CA 1
ATOM 2738 C C . GLN B 1 116 ? 10.562 -7.496 8.602 1 46.59 116 GLN B C 1
ATOM 2740 O O . GLN B 1 116 ? 11.5 -8.18 8.203 1 46.59 116 GLN B O 1
ATOM 2745 N N . GLN B 1 117 ? 9.961 -7.922 9.75 1 42.66 117 GLN B N 1
ATOM 2746 C CA . GLN B 1 117 ? 9.719 -9.352 9.906 1 42.66 117 GLN B CA 1
ATOM 2747 C C . GLN B 1 117 ? 8.523 -9.805 9.07 1 42.66 117 GLN B C 1
ATOM 2749 O O . GLN B 1 117 ? 7.457 -9.188 9.117 1 42.66 117 GLN B O 1
ATOM 2754 N N . GLY B 1 118 ? 8.625 -10.234 7.73 1 49.66 118 GLY B N 1
ATOM 2755 C CA . GLY B 1 118 ? 7.574 -10.836 6.926 1 49.66 118 GLY B CA 1
ATOM 2756 C C . GLY B 1 118 ? 8.109 -11.719 5.816 1 49.66 118 GLY B C 1
ATOM 2757 O O . GLY B 1 118 ? 9.25 -12.172 5.871 1 49.66 118 GLY B O 1
ATOM 2758 N N . VAL B 1 119 ? 7.305 -12.328 4.914 1 52.53 119 VAL B N 1
ATOM 2759 C CA . VAL B 1 119 ? 7.578 -13.18 3.762 1 52.53 119 VAL B CA 1
ATOM 2760 C C . VAL B 1 119 ? 8.906 -12.773 3.123 1 52.53 119 VAL B C 1
ATOM 2762 O O . VAL B 1 119 ? 9.734 -13.625 2.793 1 52.53 119 VAL B O 1
ATOM 2765 N N . PRO B 1 120 ? 9.156 -11.5 3.104 1 54.12 120 PRO B N 1
ATOM 2766 C CA . PRO B 1 120 ? 10.453 -11.117 2.533 1 54.12 120 PRO B CA 1
ATOM 2767 C C . PRO B 1 120 ? 11.633 -11.734 3.285 1 54.12 120 PRO B C 1
ATOM 2769 O O . PRO B 1 120 ? 12.672 -12.023 2.682 1 54.12 120 PRO B O 1
ATOM 2772 N N . GLU B 1 121 ? 11.195 -12.062 4.496 1 57.62 121 GLU B N 1
ATOM 2773 C CA . GLU B 1 121 ? 12.32 -12.539 5.293 1 57.62 121 GLU B CA 1
ATOM 2774 C C . GLU B 1 121 ? 12.742 -13.945 4.871 1 57.62 121 GLU B C 1
ATOM 2776 O O . GLU B 1 121 ? 13.938 -14.234 4.766 1 57.62 121 GLU B O 1
ATOM 2781 N N . LEU B 1 122 ? 11.758 -14.766 4.609 1 59.88 122 LEU B N 1
ATOM 2782 C CA . LEU B 1 122 ? 12.125 -16.125 4.223 1 59.88 122 LEU B CA 1
ATOM 2783 C C . LEU B 1 122 ? 12.75 -16.141 2.83 1 59.88 122 LEU B C 1
ATOM 2785 O O . LEU B 1 122 ? 13.688 -16.906 2.574 1 59.88 122 LEU B O 1
ATOM 2789 N N . GLY B 1 123 ? 12.203 -15.336 1.954 1 63.22 123 GLY B N 1
ATOM 2790 C CA . GLY B 1 123 ? 12.844 -15.211 0.652 1 63.22 123 GLY B CA 1
ATOM 2791 C C . GLY B 1 123 ? 14.305 -14.812 0.739 1 63.22 123 GLY B C 1
ATOM 2792 O O . GLY B 1 123 ? 15.141 -15.336 0.005 1 63.22 123 GLY B O 1
ATOM 2793 N N . TYR B 1 124 ? 14.445 -14.031 1.679 1 62.72 124 TYR B N 1
ATOM 2794 C CA . TYR B 1 124 ? 15.82 -13.578 1.901 1 62.72 124 TYR B CA 1
ATOM 2795 C C . TYR B 1 124 ? 16.703 -14.734 2.361 1 62.72 124 TYR B C 1
ATOM 2797 O O . TYR B 1 124 ? 17.828 -14.891 1.887 1 62.72 124 TYR B O 1
ATOM 2805 N N . GLN B 1 125 ? 16.156 -15.492 3.232 1 70.56 125 GLN B N 1
ATOM 2806 C CA . GLN B 1 125 ? 16.906 -16.625 3.758 1 70.56 125 GLN B CA 1
ATOM 2807 C C . GLN B 1 125 ? 17.266 -17.609 2.65 1 70.56 125 GLN B C 1
ATOM 2809 O O . GLN B 1 125 ? 18.312 -18.25 2.693 1 70.56 125 GLN B O 1
ATOM 2814 N N . LEU B 1 126 ? 16.516 -17.594 1.657 1 77.12 126 LEU B N 1
ATOM 2815 C CA . LEU B 1 126 ? 16.688 -18.531 0.546 1 77.12 126 LEU B CA 1
ATOM 2816 C C . LEU B 1 126 ? 17.516 -17.891 -0.568 1 77.12 126 LEU B C 1
ATOM 2818 O O . LEU B 1 126 ? 17.797 -18.547 -1.575 1 77.12 126 LEU B O 1
ATOM 2822 N N . LYS B 1 127 ? 17.859 -16.594 -0.373 1 81.12 127 LYS B N 1
ATOM 2823 C CA . LYS B 1 127 ? 18.625 -15.82 -1.354 1 81.12 127 LYS B CA 1
ATOM 2824 C C . LYS B 1 127 ? 17.891 -15.734 -2.684 1 81.12 127 LYS B C 1
ATOM 2826 O O . LYS B 1 127 ? 18.5 -15.836 -3.75 1 81.12 127 LYS B O 1
ATOM 2831 N N . LEU B 1 128 ? 16.625 -15.891 -2.662 1 89.31 128 LEU B N 1
ATOM 2832 C CA . LEU B 1 128 ? 15.789 -15.68 -3.842 1 89.31 128 LEU B CA 1
ATOM 2833 C C . LEU B 1 128 ? 15.203 -14.273 -3.842 1 89.31 128 LEU B C 1
ATOM 2835 O O . LEU B 1 128 ? 14.539 -13.867 -2.881 1 89.31 128 LEU B O 1
ATOM 2839 N N . VAL B 1 129 ? 15.539 -13.594 -4.906 1 89.69 129 VAL B N 1
ATOM 2840 C CA . VAL B 1 129 ? 14.906 -12.281 -5.047 1 89.69 129 VAL B CA 1
ATOM 2841 C C . VAL B 1 129 ? 13.469 -12.461 -5.543 1 89.69 129 VAL B C 1
ATOM 2843 O O . VAL B 1 129 ? 13.109 -13.516 -6.059 1 89.69 129 VAL B O 1
ATOM 2846 N N . PRO B 1 130 ? 12.617 -11.453 -5.414 1 92.75 130 PRO B N 1
ATOM 2847 C CA . PRO B 1 130 ? 11.203 -11.57 -5.797 1 92.75 130 PRO B CA 1
ATOM 2848 C C . PRO B 1 130 ? 11.023 -12.047 -7.238 1 92.75 130 PRO B C 1
ATOM 2850 O O . PRO B 1 130 ? 10.133 -12.852 -7.512 1 92.75 130 PRO B O 1
ATOM 2853 N N . ARG B 1 131 ? 11.797 -11.586 -8.164 1 95.88 131 ARG B N 1
ATOM 2854 C CA . ARG B 1 131 ? 11.719 -12.031 -9.555 1 95.88 131 ARG B CA 1
ATOM 2855 C C . ARG B 1 131 ? 11.898 -13.547 -9.648 1 95.88 131 ARG B C 1
ATOM 2857 O O . ARG B 1 131 ? 11.156 -14.219 -10.367 1 95.88 131 ARG B O 1
ATOM 2864 N N . ASP B 1 132 ? 12.859 -14.047 -8.898 1 95.81 132 ASP B N 1
ATOM 2865 C CA . ASP B 1 132 ? 13.117 -15.484 -8.914 1 95.81 132 ASP B CA 1
ATOM 2866 C C . ASP B 1 132 ? 11.961 -16.25 -8.281 1 95.81 132 ASP B C 1
ATOM 2868 O O . ASP B 1 132 ? 11.586 -17.328 -8.766 1 95.81 132 ASP B O 1
ATOM 2872 N N . ILE B 1 133 ? 11.461 -15.727 -7.227 1 95.75 133 ILE B N 1
ATOM 2873 C CA . ILE B 1 133 ? 10.344 -16.375 -6.543 1 95.75 133 ILE B CA 1
ATOM 2874 C C . ILE B 1 133 ? 9.172 -16.516 -7.504 1 95.75 133 ILE B C 1
ATOM 2876 O O . ILE B 1 133 ? 8.539 -17.578 -7.562 1 95.75 133 ILE B O 1
ATOM 2880 N N . TYR B 1 134 ? 8.906 -15.539 -8.305 1 97.94 134 TYR B N 1
ATOM 2881 C CA . TYR B 1 134 ? 7.809 -15.625 -9.25 1 97.94 134 TYR B CA 1
ATOM 2882 C C . TYR B 1 134 ? 8.109 -16.641 -10.344 1 97.94 134 TYR B C 1
ATOM 2884 O O . TYR B 1 134 ? 7.27 -17.484 -10.664 1 97.94 134 TYR B O 1
ATOM 2892 N N . ARG B 1 135 ? 9.281 -16.531 -10.961 1 97.62 135 ARG B N 1
ATOM 2893 C CA . ARG B 1 135 ? 9.609 -17.438 -12.07 1 97.62 135 ARG B CA 1
ATOM 2894 C C . ARG B 1 135 ? 9.625 -18.891 -11.602 1 97.62 135 ARG B C 1
ATOM 2896 O O . ARG B 1 135 ? 8.961 -19.75 -12.195 1 97.62 135 ARG B O 1
ATOM 2903 N N . LEU B 1 136 ? 10.312 -19.188 -10.531 1 97.12 136 LEU B N 1
ATOM 2904 C CA . LEU B 1 136 ? 10.43 -20.547 -10.016 1 97.12 136 LEU B CA 1
ATOM 2905 C C . LEU B 1 136 ? 9.086 -21.047 -9.477 1 97.12 136 LEU B C 1
ATOM 2907 O O . LEU B 1 136 ? 8.703 -22.188 -9.703 1 97.12 136 LEU B O 1
ATOM 2911 N N . GLY B 1 137 ? 8.383 -20.156 -8.758 1 97.94 137 GLY B N 1
ATOM 2912 C CA . GLY B 1 137 ? 7.094 -20.516 -8.188 1 97.94 137 GLY B CA 1
ATOM 2913 C C . GLY B 1 137 ? 6.047 -20.844 -9.242 1 97.94 137 GLY B C 1
ATOM 2914 O O . GLY B 1 137 ? 5.367 -21.859 -9.148 1 97.94 137 GLY B O 1
ATOM 2915 N N . ILE B 1 138 ? 5.883 -20 -10.25 1 98.75 138 ILE B N 1
ATOM 2916 C CA . ILE B 1 138 ? 4.895 -20.219 -11.305 1 98.75 138 ILE B CA 1
ATOM 2917 C C . ILE B 1 138 ? 5.203 -21.516 -12.039 1 98.75 138 ILE B C 1
ATOM 2919 O O . ILE B 1 138 ? 4.305 -22.328 -12.281 1 98.75 138 ILE B O 1
ATOM 2923 N N . ALA B 1 139 ? 6.465 -21.734 -12.367 1 98.56 139 ALA B N 1
ATOM 2924 C CA . ALA B 1 139 ? 6.859 -22.969 -13.047 1 98.56 139 ALA B CA 1
ATOM 2925 C C . ALA B 1 139 ? 6.531 -24.188 -12.203 1 98.56 139 ALA B C 1
ATOM 2927 O O . ALA B 1 139 ? 5.98 -25.172 -12.711 1 98.56 139 ALA B O 1
ATOM 2928 N N . ALA B 1 140 ? 6.883 -24.109 -10.945 1 98.44 140 ALA B N 1
ATOM 2929 C CA . ALA B 1 140 ? 6.652 -25.234 -10.039 1 98.44 140 ALA B CA 1
ATOM 2930 C C . ALA B 1 140 ? 5.164 -25.516 -9.891 1 98.44 140 ALA B C 1
ATOM 2932 O O . ALA B 1 140 ? 4.746 -26.688 -9.906 1 98.44 140 ALA B O 1
ATOM 2933 N N . VAL B 1 141 ? 4.359 -24.516 -9.758 1 98.69 141 VAL B N 1
ATOM 2934 C CA . VAL B 1 141 ? 2.92 -24.688 -9.594 1 98.69 141 VAL B CA 1
ATOM 2935 C C . VAL B 1 141 ? 2.312 -25.234 -10.875 1 98.69 141 VAL B C 1
ATOM 2937 O O . VAL B 1 141 ? 1.428 -26.094 -10.828 1 98.69 141 VAL B O 1
ATOM 2940 N N . ASN B 1 142 ? 2.729 -24.719 -11.992 1 98.62 142 ASN B N 1
ATOM 2941 C CA . ASN B 1 142 ? 2.215 -25.266 -13.25 1 98.62 142 ASN B CA 1
ATOM 2942 C C . ASN B 1 142 ? 2.555 -26.734 -13.406 1 98.62 142 ASN B C 1
ATOM 2944 O O . ASN B 1 142 ? 1.719 -27.531 -13.844 1 98.62 142 ASN B O 1
ATOM 2948 N N . ARG B 1 143 ? 3.777 -27.172 -13.07 1 98.31 143 ARG B N 1
ATOM 2949 C CA . ARG B 1 143 ? 4.129 -28.578 -13.094 1 98.31 143 ARG B CA 1
ATOM 2950 C C . ARG B 1 143 ? 3.223 -29.391 -12.172 1 98.31 143 ARG B C 1
ATOM 2952 O O . ARG B 1 143 ? 2.748 -30.469 -12.547 1 98.31 143 ARG B O 1
ATOM 2959 N N . TYR B 1 144 ? 3.062 -28.875 -11.008 1 98.19 144 TYR B N 1
ATOM 2960 C CA . TYR B 1 144 ? 2.189 -29.516 -10.031 1 98.19 144 TYR B CA 1
ATOM 2961 C C . TYR B 1 144 ? 0.781 -29.688 -10.586 1 98.19 144 TYR B C 1
ATOM 2963 O O . TYR B 1 144 ? 0.189 -30.766 -10.469 1 98.19 144 TYR B O 1
ATOM 2971 N N . CYS B 1 145 ? 0.217 -28.672 -11.188 1 98.5 145 CYS B N 1
ATOM 2972 C CA . CYS B 1 145 ? -1.128 -28.688 -11.758 1 98.5 145 CYS B CA 1
ATOM 2973 C C . CYS B 1 145 ? -1.216 -29.672 -12.914 1 98.5 145 CYS B C 1
ATOM 2975 O O . CYS B 1 145 ? -2.193 -30.422 -13.031 1 98.5 145 CYS B O 1
ATOM 2977 N N . GLU B 1 146 ? -0.236 -29.641 -13.773 1 98.12 146 GLU B N 1
ATOM 2978 C CA . GLU B 1 146 ? -0.219 -30.578 -14.883 1 98.12 146 GLU B CA 1
ATOM 2979 C C . GLU B 1 146 ? -0.205 -32.031 -14.391 1 98.12 146 GLU B C 1
ATOM 2981 O O . GLU B 1 146 ? -0.917 -32.875 -14.93 1 98.12 146 GLU B O 1
ATOM 2986 N N . LYS B 1 147 ? 0.568 -32.281 -13.391 1 97.44 147 LYS B N 1
ATOM 2987 C CA . LYS B 1 147 ? 0.682 -33.625 -12.828 1 97.44 147 LYS B CA 1
ATOM 2988 C C . LYS B 1 147 ? -0.619 -34.031 -12.148 1 97.44 147 LYS B C 1
ATOM 2990 O O . LYS B 1 147 ? -1.056 -35.188 -12.289 1 97.44 147 LYS B O 1
ATOM 2995 N N . THR B 1 148 ? -1.263 -33.125 -11.438 1 97.25 148 THR B N 1
ATOM 2996 C CA . THR B 1 148 ? -2.379 -33.469 -10.562 1 97.25 148 THR B CA 1
ATOM 2997 C C . THR B 1 148 ? -3.709 -33.281 -11.289 1 97.25 148 THR B C 1
ATOM 2999 O O . THR B 1 148 ? -4.688 -33.969 -10.984 1 97.25 148 THR B O 1
ATOM 3002 N N . HIS B 1 149 ? -3.764 -32.375 -12.289 1 97.62 149 HIS B N 1
ATOM 3003 C CA . HIS B 1 149 ? -5.047 -32.031 -12.883 1 97.62 149 HIS B CA 1
ATOM 3004 C C . HIS B 1 149 ? -4.988 -32.094 -14.406 1 97.62 149 HIS B C 1
ATOM 3006 O O . HIS B 1 149 ? -6 -31.891 -15.078 1 97.62 149 HIS B O 1
ATOM 3012 N N . GLY B 1 150 ? -3.824 -32.25 -14.969 1 98 150 GLY B N 1
ATOM 3013 C CA . GLY B 1 150 ? -3.658 -32.438 -16.391 1 98 150 GLY B CA 1
ATOM 3014 C C . GLY B 1 150 ? -3.611 -31.141 -17.172 1 98 150 GLY B C 1
ATOM 3015 O O . GLY B 1 150 ? -3.596 -31.156 -18.406 1 98 150 GLY B O 1
ATOM 3016 N N . LYS B 1 151 ? -3.656 -30.016 -16.5 1 98.31 151 LYS B N 1
ATOM 3017 C CA . LYS B 1 151 ? -3.635 -28.688 -17.125 1 98.31 151 LYS B CA 1
ATOM 3018 C C . LYS B 1 151 ? -2.803 -27.703 -16.312 1 98.31 151 LYS B C 1
ATOM 3020 O O . LYS B 1 151 ? -2.588 -27.922 -15.117 1 98.31 151 LYS B O 1
ATOM 3025 N N . ALA B 1 152 ? -2.324 -26.688 -17 1 98.62 152 ALA B N 1
ATOM 3026 C CA . ALA B 1 152 ? -1.677 -25.594 -16.281 1 98.62 152 ALA B CA 1
ATOM 3027 C C . ALA B 1 152 ? -2.678 -24.844 -15.406 1 98.62 152 ALA B C 1
ATOM 3029 O O . ALA B 1 152 ? -3.885 -24.891 -15.656 1 98.62 152 ALA B O 1
ATOM 3030 N N . PHE B 1 153 ? -2.16 -24.141 -14.422 1 98.81 153 PHE B N 1
ATOM 3031 C CA . PHE B 1 153 ? -2.975 -23.453 -13.422 1 98.81 153 PHE B CA 1
ATOM 3032 C C . PHE B 1 153 ? -4.008 -22.547 -14.094 1 98.81 153 PHE B C 1
ATOM 3034 O O . PHE B 1 153 ? -5.184 -22.562 -13.719 1 98.81 153 PHE B O 1
ATOM 3041 N N . ALA B 1 154 ? -3.559 -21.766 -15.109 1 98.81 154 ALA B N 1
ATOM 3042 C CA . ALA B 1 154 ? -4.418 -20.781 -15.75 1 98.81 154 ALA B CA 1
ATOM 3043 C C . ALA B 1 154 ? -5.574 -21.453 -16.484 1 98.81 154 ALA B C 1
ATOM 3045 O O . ALA B 1 154 ? -6.602 -20.828 -16.75 1 98.81 154 ALA B O 1
ATOM 3046 N N . ASP B 1 155 ? -5.449 -22.688 -16.844 1 98.69 155 ASP B N 1
ATOM 3047 C CA . ASP B 1 155 ? -6.445 -23.406 -17.641 1 98.69 155 ASP B CA 1
ATOM 3048 C C . ASP B 1 155 ? -7.398 -24.188 -16.734 1 98.69 155 ASP B C 1
ATOM 3050 O O . ASP B 1 155 ? -8.336 -24.828 -17.219 1 98.69 155 ASP B O 1
ATOM 3054 N N . LEU B 1 156 ? -7.156 -24.172 -15.422 1 98.69 156 LEU B N 1
ATOM 3055 C CA . LEU B 1 156 ? -8.031 -24.844 -14.469 1 98.69 156 LEU B CA 1
ATOM 3056 C C . LEU B 1 156 ? -9.305 -24.047 -14.242 1 98.69 156 LEU B C 1
ATOM 3058 O O . LEU B 1 156 ? -9.336 -22.828 -14.477 1 98.69 156 LEU B O 1
ATOM 3062 N N . ASP B 1 157 ? -10.398 -24.703 -13.789 1 97.81 157 ASP B N 1
ATOM 3063 C CA . ASP B 1 157 ? -11.609 -24 -13.391 1 97.81 157 ASP B CA 1
ATOM 3064 C C . ASP B 1 157 ? -11.414 -23.281 -12.055 1 97.81 157 ASP B C 1
ATOM 3066 O O . ASP B 1 157 ? -10.453 -23.547 -11.328 1 97.81 157 ASP B O 1
ATOM 3070 N N . ALA B 1 158 ? -12.258 -22.375 -11.727 1 96 158 ALA B N 1
ATOM 3071 C CA . ALA B 1 158 ? -12.109 -21.484 -10.578 1 96 158 ALA B CA 1
ATOM 3072 C C . ALA B 1 158 ? -12.008 -22.281 -9.273 1 96 158 ALA B C 1
ATOM 3074 O O . ALA B 1 158 ? -11.094 -22.062 -8.477 1 96 158 ALA B O 1
ATOM 3075 N N . PRO B 1 159 ? -12.906 -23.297 -8.969 1 95.94 159 PRO B N 1
ATOM 3076 C CA . PRO B 1 159 ? -12.797 -24.047 -7.715 1 95.94 159 PRO B CA 1
ATOM 3077 C C . PRO B 1 159 ? -11.469 -24.781 -7.59 1 95.94 159 PRO B C 1
ATOM 3079 O O . PRO B 1 159 ? -10.898 -24.875 -6.5 1 95.94 159 PRO B O 1
ATOM 3082 N N . THR B 1 160 ? -10.992 -25.328 -8.711 1 98.06 160 THR B N 1
ATOM 3083 C CA . THR B 1 160 ? -9.719 -26.031 -8.672 1 98.06 160 THR B CA 1
ATOM 3084 C C . THR B 1 160 ? -8.562 -25.062 -8.422 1 98.06 160 THR B C 1
ATOM 3086 O O . THR B 1 160 ? -7.633 -25.375 -7.68 1 98.06 160 THR B O 1
ATOM 3089 N N . ARG B 1 161 ? -8.586 -23.859 -9.07 1 98.25 161 ARG B N 1
ATOM 3090 C CA . ARG B 1 161 ? -7.594 -22.828 -8.789 1 98.25 161 ARG B CA 1
ATOM 3091 C C . ARG B 1 161 ? -7.574 -22.469 -7.305 1 98.25 161 ARG B C 1
ATOM 3093 O O . ARG B 1 161 ? -6.508 -22.328 -6.711 1 98.25 161 ARG B O 1
ATOM 3100 N N . ASP B 1 162 ? -8.758 -22.391 -6.707 1 96.75 162 ASP B N 1
ATOM 3101 C CA . ASP B 1 162 ? -8.859 -22.094 -5.281 1 96.75 162 ASP B CA 1
ATOM 3102 C C . ASP B 1 162 ? -8.195 -23.172 -4.441 1 96.75 162 ASP B C 1
ATOM 3104 O O . ASP B 1 162 ? -7.492 -22.875 -3.475 1 96.75 162 ASP B O 1
ATOM 3108 N N . THR B 1 163 ? -8.453 -24.375 -4.801 1 96.38 163 THR B N 1
ATOM 3109 C CA . THR B 1 163 ? -7.871 -25.5 -4.086 1 96.38 163 THR B CA 1
ATOM 3110 C C . THR B 1 163 ? -6.348 -25.469 -4.16 1 96.38 163 THR B C 1
ATOM 3112 O O . THR B 1 163 ? -5.664 -25.688 -3.158 1 96.38 163 THR B O 1
ATOM 3115 N N . VAL B 1 164 ? -5.836 -25.203 -5.332 1 98 164 VAL B N 1
ATOM 3116 C CA . VAL B 1 164 ? -4.395 -25.125 -5.535 1 98 164 VAL B CA 1
ATOM 3117 C C . VAL B 1 164 ? -3.807 -24 -4.688 1 98 164 VAL B C 1
ATOM 3119 O O . VAL B 1 164 ? -2.824 -24.203 -3.969 1 98 164 VAL B O 1
ATOM 3122 N N . LEU B 1 165 ? -4.406 -22.812 -4.727 1 97.25 165 LEU B N 1
ATOM 3123 C CA . LEU B 1 165 ? -3.934 -21.672 -3.941 1 97.25 165 LEU B CA 1
ATOM 3124 C C . LEU B 1 165 ? -4.012 -21.969 -2.449 1 97.25 165 LEU B C 1
ATOM 3126 O O . LEU B 1 165 ? -3.119 -21.594 -1.688 1 97.25 165 LEU B O 1
ATOM 3130 N N . GLY B 1 166 ? -5.098 -22.625 -2.053 1 95.25 166 GLY B N 1
ATOM 3131 C CA . GLY B 1 166 ? -5.211 -23.062 -0.668 1 95.25 166 GLY B CA 1
ATOM 3132 C C . GLY B 1 166 ? -4.098 -24 -0.245 1 95.25 166 GLY B C 1
ATOM 3133 O O . GLY B 1 166 ? -3.572 -23.891 0.864 1 95.25 166 GLY B O 1
ATOM 3134 N N . ALA B 1 167 ? -3.746 -24.922 -1.094 1 96.19 167 ALA B N 1
ATOM 3135 C CA . ALA B 1 167 ? -2.668 -25.859 -0.812 1 96.19 167 ALA B CA 1
ATOM 3136 C C . ALA B 1 167 ? -1.327 -25.156 -0.693 1 96.19 167 ALA B C 1
ATOM 3138 O O . ALA B 1 167 ? -0.49 -25.516 0.135 1 96.19 167 ALA B O 1
ATOM 3139 N N . LEU B 1 168 ? -1.089 -24.172 -1.54 1 96.19 168 LEU B N 1
ATOM 3140 C CA . LEU B 1 168 ? 0.13 -23.375 -1.445 1 96.19 168 LEU B CA 1
ATOM 3141 C C . LEU B 1 168 ? 0.201 -22.656 -0.108 1 96.19 168 LEU B C 1
ATOM 3143 O O . LEU B 1 168 ? 1.239 -22.672 0.557 1 96.19 168 LEU B O 1
ATOM 3147 N N . GLU B 1 169 ? -0.885 -22.047 0.242 1 93.62 169 GLU B N 1
ATOM 3148 C CA . GLU B 1 169 ? -0.948 -21.281 1.488 1 93.62 169 GLU B CA 1
ATOM 3149 C C . GLU B 1 169 ? -0.599 -22.156 2.688 1 93.62 169 GLU B C 1
ATOM 3151 O O . GLU B 1 169 ? 0.138 -21.734 3.58 1 93.62 169 GLU B O 1
ATOM 3156 N N . LYS B 1 170 ? -1.134 -23.375 2.676 1 92.31 170 LYS B N 1
ATOM 3157 C CA . LYS B 1 170 ? -0.993 -24.281 3.812 1 92.31 170 LYS B CA 1
ATOM 3158 C C . LYS B 1 170 ? 0.328 -25.031 3.748 1 92.31 170 LYS B C 1
ATOM 3160 O O . LYS B 1 170 ? 0.658 -25.797 4.66 1 92.31 170 LYS B O 1
ATOM 3165 N N . GLY B 1 171 ? 1.021 -24.812 2.672 1 91.5 171 GLY B N 1
ATOM 3166 C CA . GLY B 1 171 ? 2.295 -25.5 2.508 1 91.5 171 GLY B CA 1
ATOM 3167 C C . GLY B 1 171 ? 2.146 -26.938 2.078 1 91.5 171 GLY B C 1
ATOM 3168 O O . GLY B 1 171 ? 3.105 -27.719 2.135 1 91.5 171 GLY B O 1
ATOM 3169 N N . GLY B 1 172 ? 1.014 -27.359 1.629 1 90.44 172 GLY B N 1
ATOM 3170 C CA . GLY B 1 172 ? 0.729 -28.75 1.316 1 90.44 172 GLY B CA 1
ATOM 3171 C C . GLY B 1 172 ? 0.958 -29.094 -0.144 1 90.44 172 GLY B C 1
ATOM 3172 O O . GLY B 1 172 ? 0.958 -30.266 -0.519 1 90.44 172 GLY B O 1
ATOM 3173 N N . ALA B 1 173 ? 1.038 -28.078 -0.993 1 93.12 173 ALA B N 1
ATOM 3174 C CA . ALA B 1 173 ? 1.323 -28.359 -2.398 1 93.12 173 ALA B 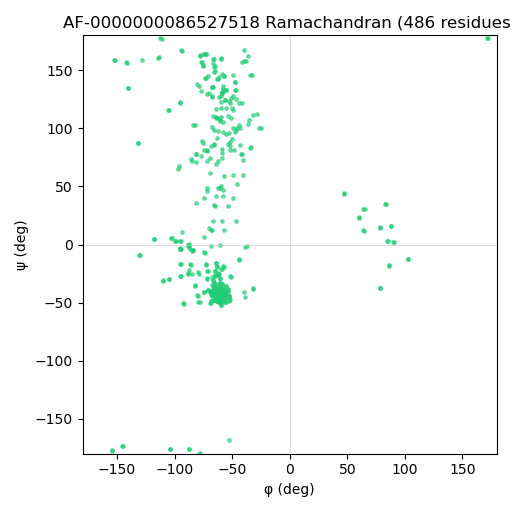CA 1
ATOM 3175 C C . ALA B 1 173 ? 2.742 -28.891 -2.578 1 93.12 173 ALA B C 1
ATOM 3177 O O . ALA B 1 173 ? 3.703 -28.281 -2.084 1 93.12 173 ALA B O 1
ATOM 3178 N N . GLN B 1 174 ? 2.893 -29.969 -3.207 1 92.75 174 GLN B N 1
ATOM 3179 C CA . GLN B 1 174 ? 4.203 -30.578 -3.424 1 92.75 174 GLN B CA 1
ATOM 3180 C C . GLN B 1 174 ? 4.922 -29.922 -4.605 1 92.75 174 GLN B C 1
ATOM 3182 O O . GLN B 1 174 ? 4.934 -30.469 -5.707 1 92.75 174 GLN B O 1
ATOM 3187 N N . ILE B 1 175 ? 5.438 -28.828 -4.363 1 93.69 175 ILE B N 1
ATOM 3188 C CA . ILE B 1 175 ? 6.199 -28.172 -5.418 1 93.69 175 ILE B CA 1
ATOM 3189 C C . ILE B 1 175 ? 7.672 -28.078 -5.016 1 93.69 175 ILE B C 1
ATOM 3191 O O . ILE B 1 175 ? 8 -28.156 -3.83 1 93.69 175 ILE B O 1
ATOM 3195 N N . ASP B 1 176 ? 8.453 -27.891 -6.039 1 89.75 176 ASP B N 1
ATOM 3196 C CA . ASP B 1 176 ? 9.891 -27.812 -5.824 1 89.75 176 ASP B CA 1
ATOM 3197 C C . ASP B 1 176 ? 10.406 -26.391 -6.07 1 89.75 176 ASP B C 1
ATOM 3199 O O . ASP B 1 176 ? 9.617 -25.453 -6.211 1 89.75 176 ASP B O 1
ATOM 3203 N N . ASP B 1 177 ? 11.711 -26.141 -5.852 1 90.88 177 ASP B N 1
ATOM 3204 C CA . ASP B 1 177 ? 12.492 -24.953 -6.227 1 90.88 177 ASP B CA 1
ATOM 3205 C C . ASP B 1 177 ? 12.227 -23.797 -5.27 1 90.88 177 ASP B C 1
ATOM 3207 O O . ASP B 1 177 ? 13.102 -22.953 -5.059 1 90.88 177 ASP B O 1
ATOM 3211 N N . VAL B 1 178 ? 10.883 -23.641 -4.793 1 94.12 178 VAL B N 1
ATOM 3212 C CA . VAL B 1 178 ? 10.523 -22.594 -3.838 1 94.12 178 VAL B CA 1
ATOM 3213 C C . VAL B 1 178 ? 9.516 -23.141 -2.828 1 94.12 178 VAL B C 1
ATOM 3215 O O . VAL B 1 178 ? 8.586 -23.875 -3.197 1 94.12 178 VAL B O 1
ATOM 3218 N N . PRO B 1 179 ? 9.695 -22.875 -1.523 1 93.62 179 PRO B N 1
ATOM 3219 C CA . PRO B 1 179 ? 8.641 -23.266 -0.591 1 93.62 179 PRO B CA 1
ATOM 3220 C C . PRO B 1 179 ? 7.277 -22.688 -0.963 1 93.62 179 PRO B C 1
ATOM 3222 O O . PRO B 1 179 ? 7.168 -21.5 -1.245 1 93.62 179 PRO B O 1
ATOM 3225 N N . PRO B 1 180 ? 6.223 -23.531 -0.959 1 94.75 180 PRO B N 1
ATOM 3226 C CA . PRO B 1 180 ? 4.918 -23.062 -1.434 1 94.75 180 PRO B CA 1
ATOM 3227 C C . PRO B 1 180 ? 4.41 -21.859 -0.662 1 94.75 180 PRO B C 1
ATOM 3229 O O . PRO B 1 180 ? 3.836 -20.938 -1.255 1 94.75 180 PRO B O 1
ATOM 3232 N N . GLY B 1 181 ? 4.602 -21.828 0.625 1 92.44 181 GLY B N 1
ATOM 3233 C CA . GLY B 1 181 ? 4.145 -20.719 1.445 1 92.44 181 GLY B CA 1
ATOM 3234 C C . GLY B 1 181 ? 4.832 -19.406 1.109 1 92.44 181 GLY B C 1
ATOM 3235 O O . GLY B 1 181 ? 4.215 -18.344 1.179 1 92.44 181 GLY B O 1
ATOM 3236 N N . VAL B 1 182 ? 6.125 -19.438 0.793 1 90.62 182 VAL B N 1
ATOM 3237 C CA . VAL B 1 182 ? 6.887 -18.25 0.432 1 90.62 182 VAL B CA 1
ATOM 3238 C C . VAL B 1 182 ? 6.348 -17.672 -0.872 1 90.62 182 VAL B C 1
ATOM 3240 O O . VAL B 1 182 ? 6.113 -16.453 -0.971 1 90.62 182 VAL B O 1
ATOM 3243 N N . PHE B 1 183 ? 6.164 -18.531 -1.863 1 95.44 183 PHE B N 1
ATOM 3244 C CA . PHE B 1 183 ? 5.617 -18.062 -3.135 1 95.44 183 PHE B CA 1
ATOM 3245 C C . PHE B 1 183 ? 4.227 -17.484 -2.945 1 95.44 183 PHE B C 1
ATOM 3247 O O . PHE B 1 183 ? 3.945 -16.375 -3.412 1 95.44 183 PHE B O 1
ATOM 3254 N N . PHE B 1 184 ? 3.359 -18.25 -2.225 1 95.12 184 PHE B N 1
ATOM 3255 C CA . PHE B 1 184 ? 1.998 -17.781 -2.002 1 95.12 184 PHE B CA 1
ATOM 3256 C C . PHE B 1 184 ? 1.999 -16.438 -1.259 1 95.12 184 PHE B C 1
ATOM 3258 O O . PHE B 1 184 ? 1.256 -15.523 -1.616 1 95.12 184 PHE B O 1
ATOM 3265 N N . GLY B 1 185 ? 2.768 -16.391 -0.24 1 90.75 185 GLY B N 1
ATOM 3266 C CA . GLY B 1 185 ? 2.861 -15.172 0.539 1 90.75 185 GLY B CA 1
ATOM 3267 C C . GLY B 1 185 ? 3.268 -13.969 -0.29 1 90.75 185 GLY B C 1
ATOM 3268 O O . GLY B 1 185 ? 2.686 -12.883 -0.152 1 90.75 185 GLY B O 1
ATOM 3269 N N . GLN B 1 186 ? 4.258 -14.125 -1.14 1 91.69 186 GLN B N 1
ATOM 3270 C CA . GLN B 1 186 ? 4.691 -13.039 -2.012 1 91.69 186 GLN B CA 1
ATOM 3271 C C . GLN B 1 186 ? 3.586 -12.633 -2.982 1 91.69 186 GLN B C 1
ATOM 3273 O O . GLN B 1 186 ? 3.32 -11.445 -3.174 1 91.69 186 GLN B O 1
ATOM 3278 N N . LEU B 1 187 ? 3 -13.594 -3.619 1 95.88 187 LEU B N 1
ATOM 3279 C CA . LEU B 1 187 ? 1.908 -13.359 -4.555 1 95.88 187 LEU B CA 1
ATOM 3280 C C . LEU B 1 187 ? 0.768 -12.602 -3.881 1 95.88 187 LEU B C 1
ATOM 3282 O O . LEU B 1 187 ? 0.266 -11.617 -4.422 1 95.88 187 LEU B O 1
ATOM 3286 N N . LEU B 1 188 ? 0.365 -13.094 -2.719 1 92.81 188 LEU B N 1
ATOM 3287 C CA . LEU B 1 188 ? -0.718 -12.461 -1.972 1 92.81 188 LEU B CA 1
ATOM 3288 C C . LEU B 1 188 ? -0.348 -11.039 -1.575 1 92.81 188 LEU B C 1
ATOM 3290 O O . LEU B 1 188 ? -1.156 -10.117 -1.721 1 92.81 188 LEU B O 1
ATOM 3294 N N . GLN B 1 189 ? 0.851 -10.836 -1.112 1 88.5 189 GLN B N 1
ATOM 3295 C CA . GLN B 1 189 ? 1.316 -9.516 -0.716 1 88.5 189 GLN B CA 1
ATOM 3296 C C . GLN B 1 189 ? 1.287 -8.547 -1.895 1 88.5 189 GLN B C 1
ATOM 3298 O O . GLN B 1 189 ? 0.755 -7.438 -1.782 1 88.5 189 GLN B O 1
ATOM 3303 N N . ASN B 1 190 ? 1.833 -8.922 -3.002 1 93.31 190 ASN B N 1
ATOM 3304 C CA . ASN B 1 190 ? 1.862 -8.047 -4.168 1 93.31 190 ASN B CA 1
ATOM 3305 C C . ASN B 1 190 ? 0.459 -7.789 -4.707 1 93.31 190 ASN B C 1
ATOM 3307 O O . ASN B 1 190 ? 0.181 -6.703 -5.227 1 93.31 190 ASN B O 1
ATOM 3311 N N . THR B 1 191 ? -0.394 -8.742 -4.602 1 94.56 191 THR B N 1
ATOM 3312 C CA . THR B 1 191 ? -1.779 -8.547 -5.012 1 94.56 191 THR B CA 1
ATOM 3313 C C . THR B 1 191 ? -2.443 -7.461 -4.164 1 94.56 191 THR B C 1
ATOM 3315 O O . THR B 1 191 ? -3.076 -6.551 -4.699 1 94.56 191 THR B O 1
ATOM 3318 N N . ARG B 1 192 ? -2.258 -7.555 -2.883 1 90.31 192 ARG B N 1
ATOM 3319 C CA . ARG B 1 192 ? -2.811 -6.551 -1.977 1 90.31 192 ARG B CA 1
ATOM 3320 C C . ARG B 1 192 ? -2.234 -5.172 -2.268 1 90.31 192 ARG B C 1
ATOM 3322 O O . ARG B 1 192 ? -2.973 -4.188 -2.342 1 90.31 192 ARG B O 1
ATOM 3329 N N . GLU B 1 193 ? -0.922 -5.141 -2.426 1 89.06 193 GLU B N 1
ATOM 3330 C CA . GLU B 1 193 ? -0.258 -3.873 -2.719 1 89.06 193 GLU B CA 1
ATOM 3331 C C . GLU B 1 193 ? -0.793 -3.256 -4.008 1 89.06 193 GLU B C 1
ATOM 3333 O O . GLU B 1 193 ? -1.091 -2.061 -4.055 1 89.06 193 GLU B O 1
ATOM 3338 N N . GLY B 1 194 ? -0.938 -4.023 -4.988 1 92.75 194 GLY B N 1
ATOM 3339 C CA . GLY B 1 194 ? -1.445 -3.529 -6.258 1 92.75 194 GLY B CA 1
ATOM 3340 C C . GLY B 1 194 ? -2.887 -3.062 -6.184 1 92.75 194 GLY B C 1
ATOM 3341 O O . GLY B 1 194 ? -3.268 -2.1 -6.852 1 92.75 194 GLY B O 1
ATOM 3342 N N . TYR B 1 195 ? -3.678 -3.777 -5.414 1 91.56 195 TYR B N 1
ATOM 3343 C CA . TYR B 1 195 ? -5.098 -3.459 -5.293 1 91.56 195 TYR B CA 1
ATOM 3344 C C . TYR B 1 195 ? -5.297 -2.096 -4.645 1 91.56 195 TYR B C 1
ATOM 3346 O O . TYR B 1 195 ? -6.25 -1.383 -4.965 1 91.56 195 TYR B O 1
ATOM 3354 N N . PHE B 1 196 ? -4.316 -1.69 -3.828 1 88.56 196 PHE B N 1
ATOM 3355 C CA . PHE B 1 196 ? -4.527 -0.48 -3.043 1 88.56 196 PHE B CA 1
ATOM 3356 C C . PHE B 1 196 ? -3.506 0.588 -3.41 1 88.56 196 PHE B C 1
ATOM 3358 O O . PHE B 1 196 ? -3.475 1.661 -2.805 1 88.56 196 PHE B O 1
ATOM 3365 N N . CYS B 1 197 ? -2.709 0.392 -4.336 1 87.12 197 CYS B N 1
ATOM 3366 C CA . CYS B 1 197 ? -1.634 1.328 -4.641 1 87.12 197 CYS B CA 1
ATOM 3367 C C . CYS B 1 197 ? -2.174 2.572 -5.336 1 87.12 197 CYS B C 1
ATOM 3369 O O . CYS B 1 197 ? -3.344 2.613 -5.723 1 87.12 197 CYS B O 1
ATOM 3371 N N . ASP B 1 198 ? -1.313 3.613 -5.336 1 81.62 198 ASP B N 1
ATOM 3372 C CA . ASP B 1 198 ? -1.594 4.715 -6.254 1 81.62 198 ASP B CA 1
ATOM 3373 C C . ASP B 1 198 ? -1.658 4.223 -7.695 1 81.62 198 ASP B C 1
ATOM 3375 O O . ASP B 1 198 ? -0.791 3.465 -8.141 1 81.62 198 ASP B O 1
ATOM 3379 N N . PRO B 1 199 ? -2.664 4.641 -8.406 1 88.88 199 PRO B N 1
ATOM 3380 C CA . PRO B 1 199 ? -2.848 4.133 -9.766 1 88.88 199 PRO B CA 1
ATOM 3381 C C . PRO B 1 199 ? -1.637 4.391 -10.664 1 88.88 199 PRO B C 1
ATOM 3383 O O . PRO B 1 199 ? -1.45 3.701 -11.672 1 88.88 199 PRO B O 1
ATOM 3386 N N . VAL B 1 200 ? -0.805 5.289 -10.305 1 81.62 200 VAL B N 1
ATOM 3387 C CA . VAL B 1 200 ? 0.377 5.602 -11.102 1 81.62 200 VAL B CA 1
ATOM 3388 C C . VAL B 1 200 ? 1.297 4.383 -11.156 1 81.62 200 VAL B C 1
ATOM 3390 O O . VAL B 1 200 ? 2.09 4.238 -12.086 1 81.62 200 VAL B O 1
ATOM 3393 N N . HIS B 1 201 ? 1.11 3.453 -10.305 1 86.56 201 HIS B N 1
ATOM 3394 C CA . HIS B 1 201 ? 1.962 2.27 -10.25 1 86.56 201 HIS B CA 1
ATOM 3395 C C . HIS B 1 201 ? 1.356 1.12 -11.047 1 86.56 201 HIS B C 1
ATOM 3397 O O . HIS B 1 201 ? 1.933 0.032 -11.117 1 86.56 201 HIS B O 1
ATOM 3403 N N . GLY B 1 202 ? 0.205 1.337 -11.727 1 91.38 202 GLY B N 1
ATOM 3404 C CA . GLY B 1 202 ? -0.349 0.351 -12.641 1 91.38 202 GLY B CA 1
ATOM 3405 C C . GLY B 1 202 ? -1.515 -0.42 -12.055 1 91.38 202 GLY B C 1
ATOM 3406 O O . GLY B 1 202 ? -2.182 -1.181 -12.758 1 91.38 202 GLY B O 1
ATOM 3407 N N . GLY B 1 203 ? -1.77 -0.327 -10.695 1 94.19 203 GLY B N 1
ATOM 3408 C CA . GLY B 1 203 ? -2.889 -0.954 -10.008 1 94.19 203 GLY B CA 1
ATOM 3409 C C . GLY B 1 203 ? -3.992 0.024 -9.648 1 94.19 203 GLY B C 1
ATOM 3410 O O . GLY B 1 203 ? -4.012 1.154 -10.141 1 94.19 203 GLY B O 1
ATOM 3411 N N . ASN B 1 204 ? -4.957 -0.542 -8.961 1 92.25 204 ASN B N 1
ATOM 3412 C CA . ASN B 1 204 ? -6.055 0.277 -8.453 1 92.25 204 ASN B CA 1
ATOM 3413 C C . ASN B 1 204 ? -6.598 1.21 -9.531 1 92.25 204 ASN B C 1
ATOM 3415 O O . ASN B 1 204 ? -6.789 2.402 -9.289 1 92.25 204 ASN B O 1
ATOM 3419 N N . HIS B 1 205 ? -6.77 0.688 -10.727 1 92.25 205 HIS B N 1
ATOM 3420 C CA . HIS B 1 205 ? -7.301 1.477 -11.828 1 92.25 205 HIS B CA 1
ATOM 3421 C C . HIS B 1 205 ? -8.523 2.273 -11.406 1 92.25 205 HIS B C 1
ATOM 3423 O O . HIS B 1 205 ? -9.383 1.761 -10.68 1 92.25 205 HIS B O 1
ATOM 3429 N N . ASP B 1 206 ? -8.516 3.57 -11.781 1 87.44 206 ASP B N 1
ATOM 3430 C CA . ASP B 1 206 ? -9.617 4.492 -11.555 1 87.44 206 ASP B CA 1
ATOM 3431 C C . ASP B 1 206 ? -9.859 4.711 -10.062 1 87.44 206 ASP B C 1
ATOM 3433 O O . ASP B 1 206 ? -10.93 5.152 -9.656 1 87.44 206 ASP B O 1
ATOM 3437 N N . MET B 1 207 ? -8.945 4.293 -9.234 1 87.44 207 MET B N 1
ATOM 3438 C CA . MET B 1 207 ? -8.992 4.438 -7.781 1 87.44 207 MET B CA 1
ATOM 3439 C C . MET B 1 207 ? -10.164 3.656 -7.191 1 87.44 207 MET B C 1
ATOM 3441 O O . MET B 1 207 ? -10.805 4.105 -6.238 1 87.44 207 MET B O 1
ATOM 3445 N N . ALA B 1 208 ? -10.484 2.596 -7.852 1 84.06 208 ALA B N 1
ATOM 3446 C CA . ALA B 1 208 ? -11.695 1.844 -7.527 1 84.06 208 ALA B CA 1
ATOM 3447 C C . ALA B 1 208 ? -11.68 1.389 -6.07 1 84.06 208 ALA B C 1
ATOM 3449 O O . ALA B 1 208 ? -12.695 1.475 -5.375 1 84.06 208 ALA B O 1
ATOM 3450 N N . ALA B 1 209 ? -10.57 0.832 -5.598 1 82.81 209 ALA B N 1
ATOM 3451 C CA . ALA B 1 209 ? -10.477 0.362 -4.219 1 82.81 209 ALA B CA 1
ATOM 3452 C C . ALA B 1 209 ? -10.656 1.514 -3.234 1 82.81 209 ALA B C 1
ATOM 3454 O O . ALA B 1 209 ? -11.32 1.363 -2.209 1 82.81 209 ALA B O 1
ATOM 3455 N N . TRP B 1 210 ? -10.078 2.633 -3.562 1 82 210 TRP B N 1
ATOM 3456 C CA . TRP B 1 210 ? -10.195 3.809 -2.707 1 82 210 TRP B CA 1
ATOM 3457 C C . TRP B 1 210 ? -11.633 4.32 -2.678 1 82 210 TRP B C 1
ATOM 3459 O O . TRP B 1 210 ? -12.133 4.73 -1.627 1 82 210 TRP B O 1
ATOM 3469 N N . LYS B 1 211 ? -12.234 4.324 -3.793 1 78.25 211 LYS B N 1
ATOM 3470 C CA . LYS B 1 211 ? -13.641 4.727 -3.891 1 78.25 211 LYS B CA 1
ATOM 3471 C C . LYS B 1 211 ? -14.531 3.795 -3.078 1 78.25 211 LYS B C 1
ATOM 3473 O O . LYS B 1 211 ? -15.461 4.25 -2.408 1 78.25 211 LYS B O 1
ATOM 3478 N N . MET B 1 212 ? -14.242 2.562 -3.191 1 73.19 212 MET B N 1
ATOM 3479 C CA . MET B 1 212 ? -15.016 1.563 -2.461 1 73.19 212 MET B CA 1
ATOM 3480 C C . MET B 1 212 ? -14.953 1.822 -0.958 1 73.19 212 MET B C 1
ATOM 3482 O O . MET B 1 212 ? -15.961 1.672 -0.259 1 73.19 212 MET B O 1
ATOM 3486 N N . ILE B 1 213 ? -13.844 2.246 -0.472 1 69.25 213 ILE B N 1
ATOM 3487 C CA . ILE B 1 213 ? -13.656 2.473 0.957 1 69.25 213 ILE B CA 1
ATOM 3488 C C . ILE B 1 213 ? -14.117 3.881 1.321 1 69.25 213 ILE B C 1
ATOM 3490 O O . ILE B 1 213 ? -14.375 4.176 2.492 1 69.25 213 ILE B O 1
ATOM 3494 N N . GLY B 1 214 ? -14.266 4.773 0.308 1 72.94 214 GLY B N 1
ATOM 3495 C CA . GLY B 1 214 ? -14.695 6.141 0.542 1 72.94 214 GLY B CA 1
ATOM 3496 C C . GLY B 1 214 ? -13.562 7.059 0.965 1 72.94 214 GLY B C 1
ATOM 3497 O O . GLY B 1 214 ? -13.758 7.941 1.804 1 72.94 214 GLY B O 1
ATOM 3498 N N . PHE B 1 215 ? -12.391 6.832 0.447 1 74.56 215 PHE B N 1
ATOM 3499 C CA . PHE B 1 215 ? -11.25 7.676 0.776 1 74.56 215 PHE B CA 1
ATOM 3500 C C . PHE B 1 215 ? -11.367 9.039 0.099 1 74.56 215 PHE B C 1
ATOM 3502 O O . PHE B 1 215 ? -11.875 9.141 -1.021 1 74.56 215 PHE B O 1
ATOM 3509 N N . PRO B 1 216 ? -10.891 10.047 0.894 1 67.88 216 PRO B N 1
ATOM 3510 C CA . PRO B 1 216 ? -10.859 11.352 0.242 1 67.88 216 PRO B CA 1
ATOM 3511 C C . PRO B 1 216 ? -10.023 11.359 -1.04 1 67.88 216 PRO B C 1
ATOM 3513 O O . PRO B 1 216 ? -8.992 10.68 -1.112 1 67.88 216 PRO B O 1
ATOM 3516 N N . GLY B 1 217 ? -10.43 12.102 -1.982 1 66.56 217 GLY B N 1
ATOM 3517 C CA . GLY B 1 217 ? -9.711 12.234 -3.24 1 66.56 217 GLY B CA 1
ATOM 3518 C C . GLY B 1 217 ? -10.086 11.164 -4.254 1 66.56 217 GLY B C 1
ATOM 3519 O O . GLY B 1 217 ? -9.766 11.289 -5.438 1 66.56 217 GLY B O 1
ATOM 3520 N N . ALA B 1 218 ? -10.688 10.117 -3.727 1 62.09 218 ALA B N 1
ATOM 3521 C CA . ALA B 1 218 ? -11.094 9.062 -4.648 1 62.09 218 ALA B CA 1
ATOM 3522 C C . ALA B 1 218 ? -12.406 9.422 -5.352 1 62.09 218 ALA B C 1
ATOM 3524 O O . ALA B 1 218 ? -12.57 9.148 -6.539 1 62.09 218 ALA B O 1
ATOM 3525 N N . ARG B 1 219 ? -13.289 9.922 -4.598 1 53.44 219 ARG B N 1
ATOM 3526 C CA . ARG B 1 219 ? -14.594 10.258 -5.156 1 53.44 219 ARG B CA 1
ATOM 3527 C C . ARG B 1 219 ? -14.797 11.766 -5.215 1 53.44 219 ARG B C 1
ATOM 3529 O O . ARG B 1 219 ? -15.547 12.266 -6.051 1 53.44 219 ARG B O 1
ATOM 3536 N N . ALA B 1 220 ? -14.164 12.328 -4.238 1 65.31 220 ALA B N 1
ATOM 3537 C CA . ALA B 1 220 ? -14.422 13.75 -4.02 1 65.31 220 ALA B CA 1
ATOM 3538 C C . ALA B 1 220 ? -13.219 14.43 -3.373 1 65.31 220 ALA B C 1
ATOM 3540 O O . ALA B 1 220 ? -12.336 13.758 -2.836 1 65.31 220 ALA B O 1
ATOM 3541 N N . ASP B 1 221 ? -13.32 15.742 -3.629 1 75.69 221 ASP B N 1
ATOM 3542 C CA . ASP B 1 221 ? -12.305 16.5 -2.896 1 75.69 221 ASP B CA 1
ATOM 3543 C C . ASP B 1 221 ? -12.445 16.297 -1.391 1 75.69 221 ASP B C 1
ATOM 3545 O O . ASP B 1 221 ? -13.469 15.773 -0.923 1 75.69 221 ASP B O 1
ATOM 3549 N N . PHE B 1 222 ? -11.422 16.562 -0.644 1 82.38 222 PHE B N 1
ATOM 3550 C CA . PHE B 1 222 ? -11.344 16.312 0.79 1 82.38 222 PHE B CA 1
ATOM 3551 C C . PHE B 1 222 ? -12.531 16.938 1.518 1 82.38 222 PHE B C 1
ATOM 3553 O O . PHE B 1 222 ? -13.148 16.297 2.373 1 82.38 222 PHE B O 1
ATOM 3560 N N . MET B 1 223 ? -12.867 18.125 1.187 1 77.12 223 MET B N 1
ATOM 3561 C CA . MET B 1 223 ? -13.953 18.781 1.909 1 77.12 223 MET B CA 1
ATOM 3562 C C . MET B 1 223 ? -15.281 18.078 1.643 1 77.12 223 MET B C 1
ATOM 3564 O O . MET B 1 223 ? -16.141 18.016 2.523 1 77.12 223 MET B O 1
ATOM 3568 N N . ASP B 1 224 ? -15.445 17.625 0.444 1 77.56 224 ASP B N 1
ATOM 3569 C CA . ASP B 1 224 ? -16.641 16.828 0.141 1 77.56 224 ASP B CA 1
ATOM 3570 C C . ASP B 1 224 ? -16.656 15.531 0.937 1 77.56 224 ASP B C 1
ATOM 3572 O O . ASP B 1 224 ? -17.719 15.094 1.396 1 77.56 224 ASP B O 1
ATOM 3576 N N . PHE B 1 225 ? -15.555 14.984 1.066 1 73.38 225 PHE B N 1
ATOM 3577 C CA . PHE B 1 225 ? -15.398 13.789 1.883 1 73.38 225 PHE B CA 1
ATOM 3578 C C . PHE B 1 225 ? -15.781 14.07 3.33 1 73.38 225 PHE B C 1
ATOM 3580 O O . PHE B 1 225 ? -16.531 13.297 3.941 1 73.38 225 PHE B O 1
ATOM 3587 N N . VAL B 1 226 ? -15.344 15.117 3.908 1 75 226 VAL B N 1
ATOM 3588 C CA . VAL B 1 226 ? -15.625 15.508 5.285 1 75 226 VAL B CA 1
ATOM 3589 C C . VAL B 1 226 ? -17.125 15.75 5.465 1 75 226 VAL B C 1
ATOM 3591 O O . VAL B 1 226 ? -17.703 15.352 6.473 1 75 226 VAL B O 1
ATOM 3594 N N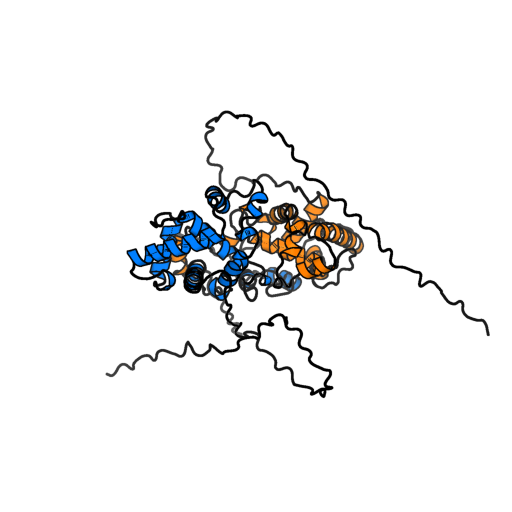 . ASN B 1 227 ? -17.641 16.344 4.531 1 74.12 227 ASN B N 1
ATOM 3595 C CA . ASN B 1 227 ? -19.062 16.703 4.617 1 74.12 227 ASN B CA 1
ATOM 3596 C C . ASN B 1 227 ? -19.953 15.477 4.484 1 74.12 227 ASN B C 1
ATOM 3598 O O . ASN B 1 227 ? -21.094 15.477 4.969 1 74.12 227 ASN B O 1
ATOM 3602 N N . GLN B 1 228 ? -19.516 14.516 3.799 1 64.06 228 GLN B N 1
ATOM 3603 C CA . GLN B 1 228 ? -20.281 13.281 3.646 1 64.06 228 GLN B CA 1
ATOM 3604 C C . GLN B 1 228 ? -20.125 12.391 4.875 1 64.06 228 GLN B C 1
ATOM 3606 O O . GLN B 1 228 ? -21.031 11.625 5.207 1 64.06 228 GLN B O 1
ATOM 3611 N N . ASN B 1 229 ? -18.969 12.125 5.363 1 57.97 229 ASN B N 1
ATOM 3612 C CA . ASN B 1 229 ? -18.719 11.266 6.516 1 57.97 229 ASN B CA 1
ATOM 3613 C C . ASN B 1 229 ? -19.578 11.672 7.711 1 57.97 229 ASN B C 1
ATOM 3615 O O . ASN B 1 229 ? -19.766 10.883 8.641 1 57.97 229 ASN B O 1
ATOM 3619 N N . GLY B 1 230 ? -20.062 13.008 7.953 1 46.47 230 GLY B N 1
ATOM 3620 C CA . GLY B 1 230 ? -21.188 13.227 8.859 1 46.47 230 GLY B CA 1
ATOM 3621 C C . GLY B 1 230 ? -22.406 12.406 8.508 1 46.47 230 GLY B C 1
ATOM 3622 O O . GLY B 1 230 ? -23.359 12.312 9.297 1 46.47 230 GLY B O 1
ATOM 3623 N N . LYS B 1 231 ? -22.656 12.266 7.465 1 40.62 231 LYS B N 1
ATOM 3624 C CA . LYS B 1 231 ? -23.75 11.383 7.051 1 40.62 231 LYS B CA 1
ATOM 3625 C C . LYS B 1 231 ? -23.266 9.938 6.965 1 40.62 231 LYS B C 1
ATOM 3627 O O . LYS B 1 231 ? -22.141 9.672 6.535 1 40.62 231 LYS B O 1
ATOM 3632 N N . SER B 1 232 ? -23.641 9.188 7.992 1 36.19 232 SER B N 1
ATOM 3633 C CA . SER B 1 232 ? -23.312 7.766 8.102 1 36.19 232 SER B CA 1
ATOM 3634 C C . SER B 1 232 ? -23.078 7.148 6.723 1 36.19 232 SER B C 1
ATOM 3636 O O . SER B 1 232 ? -23.859 7.395 5.789 1 36.19 232 SER B O 1
ATOM 3638 N N . TYR B 1 233 ? -21.891 7.047 6.465 1 38.84 233 TYR B N 1
ATOM 3639 C CA . TYR B 1 233 ? -21.734 6.258 5.25 1 38.84 233 TYR B CA 1
ATOM 3640 C C . TYR B 1 233 ? -22.781 5.148 5.188 1 38.84 233 TYR B C 1
ATOM 3642 O O . TYR B 1 233 ? -22.969 4.414 6.16 1 38.84 233 TYR B O 1
ATOM 3650 N N . PRO B 1 234 ? -23.688 5.391 4.414 1 35.5 234 PRO B N 1
ATOM 3651 C CA . PRO B 1 234 ? -24.844 4.504 4.387 1 35.5 234 PRO B CA 1
ATOM 3652 C C . PRO B 1 234 ? -24.484 3.037 4.586 1 35.5 234 PRO B C 1
ATOM 3654 O O . PRO B 1 234 ? -25.344 2.16 4.473 1 35.5 234 PRO B O 1
ATOM 3657 N N . TYR B 1 235 ? -23.25 2.797 4.727 1 35.84 235 TYR B N 1
ATOM 3658 C CA . TYR B 1 235 ? -23.094 1.366 4.965 1 35.84 235 TYR B CA 1
ATOM 3659 C C . TYR B 1 235 ? -23.281 1.035 6.438 1 35.84 235 TYR B C 1
ATOM 3661 O O . TYR B 1 235 ? -22.516 1.51 7.289 1 35.84 235 TYR B O 1
ATOM 3669 N N . GLY B 1 236 ? -24.5 1.07 7.109 1 29.97 236 GLY B N 1
ATOM 3670 C CA . GLY B 1 236 ? -24.891 0.691 8.453 1 29.97 236 GLY B CA 1
ATOM 3671 C C . GLY B 1 236 ? -24.109 -0.492 9 1 29.97 236 GLY B C 1
ATOM 3672 O O . GLY B 1 236 ? -23.5 -1.235 8.234 1 29.97 236 GLY B O 1
ATOM 3673 N N . PRO B 1 237 ? -23.875 -0.471 10.289 1 30.52 237 PRO B N 1
ATOM 3674 C CA . PRO B 1 237 ? -23.328 -1.62 11.016 1 30.52 237 PRO B CA 1
ATOM 3675 C C . PRO B 1 237 ? -24.078 -2.918 10.711 1 30.52 237 PRO B C 1
ATOM 3677 O O . PRO B 1 237 ? -25.281 -2.896 10.453 1 30.52 237 PRO B O 1
ATOM 3680 N N . VAL B 1 238 ? -23.547 -3.832 10.164 1 29.8 238 VAL B N 1
ATOM 3681 C CA . VAL B 1 238 ? -24.203 -5.133 10.141 1 29.8 238 VAL B CA 1
ATOM 3682 C C . VAL B 1 238 ? -24.516 -5.582 11.562 1 29.8 238 VAL B C 1
ATOM 3684 O O . VAL B 1 238 ? -23.641 -5.555 12.438 1 29.8 238 VAL B O 1
ATOM 3687 N N . SER B 1 239 ? -25.797 -5.316 12.07 1 26.59 239 SER B N 1
ATOM 3688 C CA . SER B 1 239 ? -26.266 -5.902 13.32 1 26.59 239 SER B CA 1
ATOM 3689 C C . SER B 1 239 ? -25.953 -7.391 13.391 1 26.59 239 SER B C 1
ATOM 3691 O O . SER B 1 239 ? -26.328 -8.156 12.5 1 26.59 239 SER B O 1
ATOM 3693 N N . ILE B 1 240 ? -24.984 -7.867 14.031 1 26.09 240 ILE B N 1
ATOM 3694 C CA . ILE B 1 240 ? -24.75 -9.234 14.469 1 26.09 240 ILE B CA 1
ATOM 3695 C C . ILE B 1 240 ? -25.906 -9.711 15.336 1 26.09 240 ILE B C 1
ATOM 3697 O O . ILE B 1 240 ? -25.797 -10.719 16.047 1 26.09 240 ILE B O 1
ATOM 3701 N N . ASN B 1 241 ? -27.094 -9.039 15.438 1 26.17 241 ASN B N 1
ATOM 3702 C CA . ASN B 1 241 ? -28.078 -9.742 16.266 1 26.17 241 ASN B CA 1
ATOM 3703 C C . ASN B 1 241 ? -28.609 -10.984 15.547 1 26.17 241 ASN B C 1
ATOM 3705 O O . ASN B 1 241 ? -29.266 -10.883 14.516 1 26.17 241 ASN B O 1
ATOM 3709 N N . GLY B 1 242 ? -27.891 -12.156 15.523 1 25.77 242 GLY B N 1
ATOM 3710 C CA . GLY B 1 242 ? -28.531 -13.453 15.445 1 25.77 242 GLY B CA 1
ATOM 3711 C C . GLY B 1 242 ? -29.703 -13.602 16.406 1 25.77 242 GLY B C 1
ATOM 3712 O O . GLY B 1 242 ? -29.5 -13.789 17.609 1 25.77 242 GLY B O 1
ATOM 3713 N N . GLU B 1 243 ? -30.703 -12.719 16.469 1 21.91 243 GLU B N 1
ATOM 3714 C CA . GLU B 1 243 ? -31.875 -13.266 17.156 1 21.91 243 GLU B CA 1
ATOM 3715 C C . GLU B 1 243 ? -32.406 -14.492 16.422 1 21.91 243 GLU B C 1
ATOM 3717 O O . GLU B 1 243 ? -32.594 -14.461 15.211 1 21.91 243 GLU B O 1
ATOM 3722 N N . ARG B 1 244 ? -32.156 -15.703 17.062 1 23.72 244 ARG B N 1
ATOM 3723 C CA . ARG B 1 244 ? -32.969 -16.922 17.125 1 23.72 244 ARG B CA 1
ATOM 3724 C C . ARG B 1 244 ? -34.438 -16.594 17.328 1 23.72 244 ARG B C 1
ATOM 3726 O O . ARG B 1 244 ? -34.812 -15.977 18.328 1 23.72 244 ARG B O 1
ATOM 3733 N N . SER B 1 245 ? -35.062 -16.172 16.203 1 20.12 245 SER B N 1
ATOM 3734 C CA . SER B 1 245 ? -36.438 -16.656 16.312 1 20.12 245 SER B CA 1
ATOM 3735 C C . SER B 1 245 ? -36.5 -18.156 16.125 1 20.12 245 SER B C 1
ATOM 3737 O O . SER B 1 245 ? -35.688 -18.734 15.391 1 20.12 245 SER B O 1
#